Protein AF-A0A2N1PA01-F1 (afdb_monomer_lite)

Foldseek 3Di:
DDDDPDPPVVVVVVVCCVPVVVVVVVVVVVVVVVCPVVPAQEAAEDQALLLQLQCLLVQQPPAHHQYFYHNVPDQDPLNVQVCVQLSHDPPPPVVVPSPVVLCVQQVPALEEEEEEPDLLQSLLSSLVCNLVSHGYDYLPDPDPPDDRNAEYEYGAPHPDDDDHHYDYQHDNVSSLVVLQVSQPQLQEEEEAEPDRLRSVSSNVCSNNSYHYDPDLQCCLVSVHQEYEYEDELAVDDPVVVQSNQVSQQNDPFALFGRHLYAYQYANDSRLSSLLVSCQSSVVSTDDQQLQEEEEAEAAQPPPLQDWDPDRHYDYQYHPRFDLVNVLVSQQSHQEYEYAAEDAQQAGDTPPATVPNQDQRAAHAEHEYAYQYAHLPRSYDPCNSRGPQNSVSNRHYSKYKWFNGHPGLPDFRQAQSAAEQVRHNSNVQSLSQQFCCLAPDSGRGMHMHHDSRGGSDHDHQWDWDWDDDPWKIKIWIAGPPGWTKGKDKFFADQVADFDFKWWDAPPDPDTDGDLFAEACDDDDDNGTGHNRTMTIGIDRTHTTMMMTGSDQDPVRVVVVVVVVVVVVVVVVLVVCVVVVNSVVVVVVVVVLVVVLVVPCPDVVCSVVSVLVSLLVNLVVLVVVLVVVVVVPDDRLVSPLSSQLSNQLSVLVPPDCVPVVVSVVSNLCRNPVVSLVSVLVCCVVPDDDDPPVNVVVVVVSVVVVVVSVVVVVVVVVVVVVVVVVVCVVVPPDDDDDDDDDDDDDDD

Secondary structure (DSSP, 8-state):
----SSHHHHHHHHHHHHHHHHHHHHHHHHHHHTTTTTTS-B-EEESSHHHHHHHHHHHTSSS---EEE-TT-S--HHHHHHHHHTT-B-----TT-HHHHHHHHTTT-SEEEEE-S-HHHHHHHHHHHHHHT--EEETTS-----TT--EEEEESS------SEEEEE-SHHHHHHHHHHH---TTEEEE--SSTTGGGHHHHHHHHT--EESSGGGHHHH--SEEEEE--GGG--HHHHHHHHHHT---TT-SS-SSEEEEE--SSHHHHHHHHHHHHHTTT--SGGGGEEEEEESS---GGG---TTSEEEEE-GGG--HHHHHHHHTT-SEEEEES-EETTEE--SSS-BSTTSPPPP--SEEEEEESTTTT---GGGGGG-HHHHHHHHTEEEEEEESSTT-S-S-TTGGGG--SSS-HHHHHHHHHHHHHHHT-SS--EEEEE-TT--S-SS-SEEEEEEEETTEEEEEEEE-S----EEEEEE--TT----EEEEEETT----EEE-------S---SS----TTEEEEEE-SSSEEEEEESS--HHHHHHHHHHHHHHHHHHHHHHHHHTT-HHHHHHHHHHHHHHHHHHTT-TTTHHHHHHHHHHHHHHHHHHHHHHHHTTT---HHHHHHHHHHHHHHHHHTS-GGGHHHHHHHHHHHHHHHHHHHHHHHHHHHS---HHHHHHHHHHHHHHHHHHHHHHHHHHHHHHHHHHHHHHHH--PPPP-----------

Radius of gyration: 36.49 Å; chains: 1; bounding box: 139×86×115 Å

Sequence (745 aa):
MSIKNYHVGGIMYSFLFRSLVPVLLIVSLACSSVDADAGRCPICIAADWHEFLKLVPVCNDNSYIPLLFNEEKQESSSIAKFMELYEGEFRKYNFKAPDLTISGIYAGMDSLVICPDNMRLAVIASVIAAHLKIPLYFNNDTLPKKAGRKFAVIVGDSNANFHGEVIRLENIESALDYYNNLARNKSMAVIINDDDYSFLAAEVAAHHDCPILDDFEKIAQFQPKYLAWVTKPGTVKKEKVRELYGACRFTEVSKVYDVGVGILTGLSARDVSLLTARAYSYSAMSGDWKTHLVMAAQEMISSDSQMAAGYFETALGGTDFTCSKVRTALKNASYLALCEHGGPSGFAMIGEGWPNGGRIPDLPPFVFAAEACLTGDITGAGVNASIALRSVEAGAVAYIGSMEVGGVALVEKAFAFCTPDFPISEHVRLQNAARMDADADWPRSILIGEPTFHQLDNEIWEYAIHLDDNKAYASVRQEEITFESSILLRLPDTMTIACARLHQDGKNDEMFMTGYIGGGNNITSLPAFGKQTVMMDWPGGNGELILYRNMPFDVAIKHFMLIPIMGWYIFLDNMMTMGDGEYVVFILSILVLAAVLYSQDRKKFHEYLIALLSGAGLAIVILSFYLFCRGGSIIWPCVIGLGLAAATAAMLIPSKHSAIKWISLATIVYTAPIILIVLFTMLTLPLNNTHIKSIFYGLLFFLFFTLIDMAAARFIGLGIYKLINRLVVKKPVDTAAEGGRTDVG

pLDDT: mean 73.77, std 19.52, range [25.97, 98.38]

Structure (mmCIF, N/CA/C/O backbone):
data_AF-A0A2N1PA01-F1
#
_entry.id   AF-A0A2N1PA01-F1
#
loop_
_atom_site.group_PDB
_atom_site.id
_atom_site.type_symbol
_atom_site.label_atom_id
_atom_site.label_alt_id
_atom_site.label_comp_id
_atom_site.label_asym_id
_atom_site.label_entity_id
_atom_site.label_seq_id
_atom_site.pdbx_PDB_ins_code
_atom_site.Cartn_x
_atom_site.Cartn_y
_atom_site.Cartn_z
_atom_site.occupancy
_atom_site.B_iso_or_equiv
_atom_site.auth_seq_id
_atom_site.auth_comp_id
_atom_site.auth_asym_id
_atom_site.auth_atom_id
_atom_site.pdbx_PDB_model_num
ATOM 1 N N . MET A 1 1 ? -88.440 10.840 -19.281 1.00 41.75 1 MET A N 1
ATOM 2 C CA . MET A 1 1 ? -87.091 10.231 -19.238 1.00 41.75 1 MET A CA 1
ATOM 3 C C . MET A 1 1 ? -86.104 11.310 -18.827 1.00 41.75 1 MET A C 1
ATOM 5 O O . MET A 1 1 ? -86.089 12.365 -19.441 1.00 41.75 1 MET A O 1
ATOM 9 N N . SER A 1 2 ? -85.428 11.103 -17.697 1.00 33.81 2 SER A N 1
ATOM 10 C CA . SER A 1 2 ? -84.784 12.136 -16.875 1.00 33.81 2 SER A CA 1
ATOM 11 C C . SER A 1 2 ? -83.295 12.298 -17.206 1.00 33.81 2 SER A C 1
ATOM 13 O O . SER A 1 2 ? -82.519 11.369 -17.004 1.00 33.81 2 SER A O 1
ATOM 15 N N . ILE A 1 3 ? -82.903 13.491 -17.663 1.00 47.69 3 ILE A N 1
ATOM 16 C CA . ILE A 1 3 ? -81.520 13.990 -17.675 1.00 47.69 3 ILE A CA 1
ATOM 17 C C . ILE A 1 3 ? -81.361 14.817 -16.396 1.00 47.69 3 ILE A C 1
ATOM 19 O O . ILE A 1 3 ? -81.740 15.986 -16.377 1.00 47.69 3 ILE A O 1
ATOM 23 N N . LYS A 1 4 ? -80.882 14.223 -15.296 1.00 43.94 4 LYS A N 1
ATOM 24 C CA . LYS A 1 4 ? -80.604 14.994 -14.064 1.00 43.94 4 LYS A CA 1
ATOM 25 C C . LYS A 1 4 ? -79.459 14.499 -13.171 1.00 43.94 4 LYS A C 1
ATOM 27 O O . LYS A 1 4 ? -79.306 15.034 -12.082 1.00 43.94 4 LYS A O 1
ATOM 32 N N . ASN A 1 5 ? -78.610 13.569 -13.623 1.00 46.38 5 ASN A N 1
ATOM 33 C CA . ASN A 1 5 ? -77.589 12.958 -12.749 1.00 46.38 5 ASN A CA 1
ATOM 34 C C . ASN A 1 5 ? -76.110 13.198 -13.118 1.00 46.38 5 ASN A C 1
ATOM 36 O O . ASN A 1 5 ? -75.247 12.623 -12.468 1.00 46.38 5 ASN A O 1
ATOM 40 N N . TYR A 1 6 ? -75.770 14.069 -14.077 1.00 47.78 6 TYR A N 1
ATOM 41 C CA . TYR A 1 6 ? -74.359 14.244 -14.486 1.00 47.78 6 TYR A CA 1
ATOM 42 C C . TYR A 1 6 ? -73.602 15.436 -13.876 1.00 47.78 6 TYR A C 1
ATOM 44 O O . TYR A 1 6 ? -72.397 15.546 -14.085 1.00 47.78 6 TYR A O 1
ATOM 52 N N . HIS A 1 7 ? -74.237 16.304 -13.077 1.00 49.59 7 HIS A N 1
ATOM 53 C CA . HIS A 1 7 ? -73.557 17.514 -12.581 1.00 49.59 7 HIS A CA 1
ATOM 54 C C . HIS A 1 7 ? -72.909 17.421 -11.194 1.00 49.59 7 HIS A C 1
ATOM 56 O O . HIS A 1 7 ? -72.086 18.272 -10.868 1.00 49.59 7 HIS A O 1
ATOM 62 N N . VAL A 1 8 ? -73.194 16.386 -10.400 1.00 53.81 8 VAL A N 1
ATOM 63 C CA . VAL A 1 8 ? -72.614 16.274 -9.046 1.00 53.81 8 VAL A CA 1
ATOM 64 C C . VAL A 1 8 ? -71.220 15.626 -9.070 1.00 53.81 8 VAL A C 1
ATOM 66 O O . VAL A 1 8 ? -70.353 15.998 -8.283 1.00 53.81 8 VAL A O 1
ATOM 69 N N . GLY A 1 9 ? -70.943 14.741 -10.037 1.00 51.12 9 GLY A N 1
ATOM 70 C CA . GLY A 1 9 ? -69.635 14.085 -10.165 1.00 51.12 9 GLY A CA 1
ATOM 71 C C . GLY A 1 9 ? -68.494 15.045 -10.528 1.00 51.12 9 GLY A C 1
ATOM 72 O O . GLY A 1 9 ? -67.419 14.971 -9.942 1.00 51.12 9 GLY A O 1
ATOM 73 N N . GLY A 1 10 ? -68.729 16.000 -11.436 1.00 52.56 10 GLY A N 1
ATOM 74 C CA . GLY A 1 10 ? -67.679 16.911 -11.915 1.00 52.56 10 GLY A CA 1
ATOM 75 C C . GLY A 1 10 ? -67.142 17.871 -10.847 1.00 52.56 10 GLY A C 1
ATOM 76 O O . GLY A 1 10 ? -65.948 18.164 -10.825 1.00 52.56 10 GLY A O 1
ATOM 77 N N . ILE A 1 11 ? -67.995 18.318 -9.920 1.00 59.00 11 ILE A N 1
ATOM 78 C CA . ILE A 1 11 ? -67.583 19.227 -8.839 1.00 59.00 11 ILE A CA 1
ATOM 79 C C . ILE A 1 11 ? -66.766 18.466 -7.790 1.00 59.00 11 ILE A C 1
ATOM 81 O O . ILE A 1 11 ? -65.740 18.965 -7.333 1.00 59.00 11 ILE A O 1
ATOM 85 N N . MET A 1 12 ? -67.160 17.230 -7.468 1.00 59.34 12 MET A N 1
ATOM 86 C CA . MET A 1 12 ? -66.443 16.409 -6.492 1.00 59.34 12 MET A CA 1
ATOM 87 C C . MET A 1 12 ? -65.067 15.974 -7.017 1.00 59.34 12 MET A C 1
ATOM 89 O O . MET A 1 12 ? -64.085 16.071 -6.286 1.00 59.34 12 MET A O 1
ATOM 93 N N . TYR A 1 13 ? -64.965 15.609 -8.301 1.00 59.47 13 TYR A N 1
ATOM 94 C CA . TYR A 1 13 ? -63.678 15.316 -8.942 1.00 59.47 13 TYR A CA 1
ATOM 95 C C . TYR A 1 13 ? -62.791 16.558 -9.064 1.00 59.47 13 TYR A C 1
ATOM 97 O O . TYR A 1 13 ? -61.602 16.473 -8.781 1.00 59.47 13 TYR A O 1
ATOM 105 N N . SER A 1 14 ? -63.345 17.728 -9.404 1.00 67.50 14 SER A N 1
ATOM 106 C CA . SER A 1 14 ? -62.570 18.975 -9.442 1.00 67.50 14 SER A CA 1
ATOM 107 C C . SER A 1 14 ? -62.040 19.374 -8.064 1.00 67.50 14 SER A C 1
ATOM 109 O O . SER A 1 14 ? -60.958 19.951 -7.989 1.00 67.50 14 SER A O 1
ATOM 111 N N . PHE A 1 15 ? -62.792 19.128 -6.990 1.00 70.00 15 PHE A N 1
ATOM 112 C CA . PHE A 1 15 ? -62.365 19.490 -5.640 1.00 70.00 15 PHE A CA 1
ATOM 113 C C . PHE A 1 15 ? -61.312 18.511 -5.117 1.00 70.00 15 PHE A C 1
ATOM 115 O O . PHE A 1 15 ? -60.251 18.944 -4.680 1.00 70.00 15 PHE A O 1
ATOM 122 N N . LEU A 1 16 ? -61.535 17.200 -5.279 1.00 69.06 16 LEU A N 1
ATOM 123 C CA . LEU A 1 16 ? -60.525 16.188 -4.962 1.00 69.06 16 LEU A CA 1
ATOM 124 C C . LEU A 1 16 ? -59.240 16.424 -5.756 1.00 69.06 16 LEU A C 1
ATOM 126 O O . LEU A 1 16 ? -58.174 16.450 -5.164 1.00 69.06 16 LEU A O 1
ATOM 130 N N . PHE A 1 17 ? -59.309 16.692 -7.059 1.00 74.19 17 PHE A N 1
ATOM 131 C CA . PHE A 1 17 ? -58.102 16.917 -7.857 1.00 74.19 17 PHE A CA 1
ATOM 132 C C . PHE A 1 17 ? -57.365 18.206 -7.455 1.00 74.19 17 PHE A C 1
ATOM 134 O O . PHE A 1 17 ? -56.141 18.212 -7.356 1.00 74.19 17 PHE A O 1
ATOM 141 N N . ARG A 1 18 ? -58.089 19.293 -7.144 1.00 76.25 18 ARG A N 1
ATOM 142 C CA . ARG A 1 18 ? -57.481 20.562 -6.701 1.00 76.25 18 ARG A CA 1
ATOM 143 C C . ARG A 1 18 ? -56.916 20.517 -5.285 1.00 76.25 18 ARG A C 1
ATOM 145 O O . ARG A 1 18 ? -56.030 21.308 -4.993 1.00 76.25 18 ARG A O 1
ATOM 152 N N . SER A 1 19 ? -57.403 19.632 -4.419 1.00 76.50 19 SER A N 1
ATOM 153 C CA . SER A 1 19 ? -56.899 19.495 -3.046 1.00 76.50 19 SER A CA 1
ATOM 154 C C . SER A 1 19 ? -55.835 18.407 -2.914 1.00 76.50 19 SER A C 1
ATOM 156 O O . SER A 1 19 ? -54.876 18.585 -2.171 1.00 76.50 19 SER A O 1
ATOM 158 N N . LEU A 1 20 ? -55.965 17.298 -3.646 1.00 78.44 20 LEU A N 1
ATOM 159 C CA . LEU A 1 20 ? -55.060 16.155 -3.531 1.00 78.44 20 LEU A CA 1
ATOM 160 C C . LEU A 1 20 ? -53.747 16.384 -4.284 1.00 78.44 20 LEU A C 1
ATOM 162 O O . LEU A 1 20 ? -52.700 15.982 -3.793 1.00 78.44 20 LEU A O 1
ATOM 166 N N . VAL A 1 21 ? -53.782 17.051 -5.444 1.00 82.44 21 VAL A N 1
ATOM 167 C CA . VAL A 1 21 ? -52.572 17.294 -6.248 1.00 82.44 21 VAL A CA 1
ATOM 168 C C . VAL A 1 21 ? -51.575 18.202 -5.523 1.00 82.44 21 VAL A C 1
ATOM 170 O O . VAL A 1 21 ? -50.416 17.811 -5.455 1.00 82.44 21 VAL A O 1
ATOM 173 N N . PRO A 1 22 ? -51.962 19.339 -4.908 1.00 80.69 22 PRO A N 1
ATOM 174 C CA . PRO A 1 22 ? -51.024 20.150 -4.134 1.00 80.69 22 PRO A CA 1
ATOM 175 C C . PRO A 1 22 ? -50.503 19.428 -2.896 1.00 80.69 22 PRO A C 1
ATOM 177 O O . PRO A 1 22 ? -49.336 19.579 -2.571 1.00 80.69 22 PRO A O 1
ATOM 180 N N . VAL A 1 23 ? -51.328 18.618 -2.221 1.00 82.44 23 VAL A N 1
ATOM 181 C CA . VAL A 1 23 ? -50.883 17.832 -1.059 1.00 82.44 23 VAL A CA 1
ATOM 182 C C . VAL A 1 23 ? -49.892 16.752 -1.483 1.00 82.44 23 VAL A C 1
ATOM 184 O O . VAL A 1 23 ? -48.865 16.606 -0.839 1.00 82.44 23 VAL A O 1
ATOM 187 N N . LEU A 1 24 ? -50.135 16.051 -2.592 1.00 80.12 24 LEU A N 1
ATOM 188 C CA . LEU A 1 24 ? -49.183 15.090 -3.156 1.00 80.12 24 LEU A CA 1
ATOM 189 C C . LEU A 1 24 ? -47.907 15.771 -3.652 1.00 80.12 24 LEU A C 1
ATOM 191 O O . LEU A 1 24 ? -46.834 15.217 -3.469 1.00 80.12 24 LEU A O 1
ATOM 195 N N . LEU A 1 25 ? -47.997 16.976 -4.218 1.00 78.56 25 LEU A N 1
ATOM 196 C CA . LEU A 1 25 ? -46.828 17.772 -4.597 1.00 78.56 25 LEU A CA 1
ATOM 197 C C . LEU A 1 25 ? -46.046 18.245 -3.373 1.00 78.56 25 LEU A C 1
ATOM 199 O O . LEU A 1 25 ? -44.830 18.167 -3.390 1.00 78.56 25 LEU A O 1
ATOM 203 N N . ILE A 1 26 ? -46.715 18.681 -2.305 1.00 77.06 26 ILE A N 1
ATOM 204 C CA . ILE A 1 26 ? -46.072 19.092 -1.051 1.00 77.06 26 ILE A CA 1
ATOM 205 C C . ILE A 1 26 ? -45.467 17.885 -0.337 1.00 77.06 26 ILE A C 1
ATOM 207 O O . ILE A 1 26 ? -44.363 18.001 0.165 1.00 77.06 26 ILE A O 1
ATOM 211 N N . VAL A 1 27 ? -46.130 16.725 -0.319 1.00 74.19 27 VAL A N 1
ATOM 212 C CA . VAL A 1 27 ? -45.568 15.481 0.231 1.00 74.19 27 VAL A CA 1
ATOM 213 C C . VAL A 1 27 ? -44.413 14.996 -0.635 1.00 74.19 27 VAL A C 1
ATOM 215 O O . VAL A 1 27 ? -43.385 14.631 -0.093 1.00 74.19 27 VAL A O 1
ATOM 218 N N . SER A 1 28 ? -44.518 15.062 -1.963 1.00 68.56 28 SER A N 1
ATOM 219 C CA . SER A 1 28 ? -43.419 14.725 -2.869 1.00 68.56 28 SER A CA 1
ATOM 220 C C . SER A 1 28 ? -42.241 15.679 -2.697 1.00 68.56 28 SER A C 1
ATOM 222 O O . SER A 1 28 ? -41.115 15.205 -2.670 1.00 68.56 28 SER A O 1
ATOM 224 N N . LEU A 1 29 ? -42.476 16.989 -2.550 1.00 63.81 29 LEU A N 1
ATOM 225 C CA . LEU A 1 29 ? -41.455 18.017 -2.300 1.00 63.81 29 LEU A CA 1
ATOM 226 C C . LEU A 1 29 ? -40.867 17.906 -0.889 1.00 63.81 29 LEU A C 1
ATOM 228 O O . LEU A 1 29 ? -39.671 18.086 -0.716 1.00 63.81 29 LEU A O 1
ATOM 232 N N . ALA A 1 30 ? -41.675 17.556 0.113 1.00 59.62 30 ALA A N 1
ATOM 233 C CA . ALA A 1 30 ? -41.215 17.315 1.475 1.00 59.62 30 ALA A CA 1
ATOM 234 C C . ALA A 1 30 ? -40.386 16.025 1.548 1.00 59.62 30 ALA A C 1
ATOM 236 O O . ALA A 1 30 ? -39.291 16.049 2.099 1.00 59.62 30 ALA A O 1
ATOM 237 N N . CYS A 1 31 ? -40.837 14.936 0.920 1.00 55.16 31 CYS A N 1
ATOM 238 C CA . CYS A 1 31 ? -40.080 13.690 0.799 1.00 55.16 31 CYS A CA 1
ATOM 239 C C . CYS A 1 31 ? -38.804 13.858 -0.035 1.00 55.16 31 CYS A C 1
ATOM 241 O O . CYS A 1 31 ? -37.805 13.247 0.307 1.00 55.16 31 CYS A O 1
ATOM 243 N N . SER A 1 32 ? -38.788 14.718 -1.060 1.00 49.56 32 SER A N 1
ATOM 244 C CA . SER A 1 32 ? -37.553 15.027 -1.807 1.00 49.56 32 SER A CA 1
ATOM 245 C C . SER A 1 32 ? -36.651 16.056 -1.113 1.00 49.56 32 SER A C 1
ATOM 247 O O . SER A 1 32 ? -35.463 16.109 -1.409 1.00 49.56 32 SER A O 1
ATOM 249 N N . SER A 1 33 ? -37.160 16.827 -0.144 1.00 44.50 33 SER A N 1
ATOM 250 C CA . SER A 1 33 ? -36.344 17.731 0.686 1.00 44.50 33 SER A CA 1
ATOM 251 C C . SER A 1 33 ? -35.634 17.041 1.855 1.00 44.50 33 SER A C 1
ATOM 253 O O . SER A 1 33 ? -34.678 17.598 2.386 1.00 44.50 33 SER A O 1
ATOM 255 N N . VAL A 1 34 ? -36.064 15.833 2.243 1.00 43.28 34 VAL A N 1
ATOM 256 C CA . VAL A 1 34 ? -35.387 15.025 3.278 1.00 43.28 34 VAL A CA 1
ATOM 257 C C . VAL A 1 34 ? -34.119 14.344 2.732 1.00 43.28 34 VAL A C 1
ATOM 259 O O . VAL A 1 34 ? -33.243 13.993 3.514 1.00 43.28 34 VAL A O 1
ATOM 262 N N . ASP A 1 35 ? -33.958 14.279 1.407 1.00 42.56 35 ASP A N 1
ATOM 263 C CA . ASP A 1 35 ? -32.795 13.684 0.733 1.00 42.56 35 ASP A CA 1
ATOM 264 C C . ASP A 1 35 ? -31.826 14.712 0.120 1.00 42.56 35 ASP A C 1
ATOM 266 O O . ASP A 1 35 ? -30.886 14.341 -0.580 1.00 42.56 35 ASP A O 1
ATOM 270 N N . ALA A 1 36 ? -31.978 16.012 0.400 1.00 42.28 36 ALA A N 1
ATOM 271 C CA . ALA A 1 36 ? -30.982 17.001 -0.040 1.00 42.28 36 ALA A CA 1
ATOM 272 C C . ALA A 1 36 ? -29.595 16.777 0.613 1.00 42.28 36 ALA A C 1
ATOM 274 O O . ALA A 1 36 ? -28.581 17.130 0.017 1.00 42.28 36 ALA A O 1
ATOM 275 N N . ASP A 1 37 ? -29.555 16.112 1.776 1.00 46.16 37 ASP A N 1
ATOM 276 C CA . ASP A 1 37 ? -28.332 15.625 2.441 1.00 46.16 37 ASP A CA 1
ATOM 277 C C . ASP A 1 37 ? -27.950 14.182 2.040 1.00 46.16 37 ASP A C 1
ATOM 279 O O . ASP A 1 37 ? -26.919 13.671 2.486 1.00 46.16 37 ASP A O 1
ATOM 283 N N . ALA A 1 38 ? -28.762 13.499 1.223 1.00 44.56 38 ALA A N 1
ATOM 284 C CA . ALA A 1 38 ? -28.524 12.117 0.788 1.00 44.56 38 ALA A CA 1
ATOM 285 C C . ALA A 1 38 ? -27.554 12.014 -0.403 1.00 44.56 38 ALA A C 1
ATOM 287 O O . ALA A 1 38 ? -27.180 10.913 -0.798 1.00 44.56 38 ALA A O 1
ATOM 288 N N . GLY A 1 39 ? -27.130 13.150 -0.967 1.00 48.62 39 GLY A N 1
ATOM 289 C CA . GLY A 1 39 ? -26.218 13.203 -2.110 1.00 48.62 39 GLY A CA 1
ATOM 290 C C . GLY A 1 39 ? -24.737 13.376 -1.772 1.00 48.62 39 GLY A C 1
ATOM 291 O O . GLY A 1 39 ? -23.941 13.438 -2.701 1.00 48.62 39 GLY A O 1
ATOM 292 N N . ARG A 1 40 ? -24.345 13.510 -0.496 1.00 59.09 40 ARG A N 1
ATOM 293 C CA . ARG A 1 40 ? -22.944 13.786 -0.126 1.00 59.09 40 ARG A CA 1
ATOM 294 C C . ARG A 1 40 ? -22.369 12.726 0.804 1.00 59.09 40 ARG A C 1
ATOM 296 O O . ARG A 1 40 ? -22.978 12.366 1.813 1.00 59.09 40 ARG A O 1
ATOM 303 N N . CYS A 1 41 ? -21.177 12.244 0.464 1.00 69.12 41 CYS A N 1
ATOM 304 C CA . CYS A 1 41 ? -20.496 11.176 1.183 1.00 69.12 41 CYS A CA 1
ATOM 305 C C . CYS A 1 41 ? -19.960 11.694 2.535 1.00 69.12 41 CYS A C 1
ATOM 307 O O . CYS A 1 41 ? -19.236 12.692 2.563 1.00 69.12 41 CYS A O 1
ATOM 309 N N . PRO A 1 42 ? -20.319 11.076 3.676 1.00 83.62 42 PRO A N 1
ATOM 310 C CA . PRO A 1 42 ? -19.842 11.523 4.983 1.00 83.62 42 PRO A CA 1
ATOM 311 C C . PRO A 1 42 ? -18.337 11.261 5.152 1.00 83.62 42 PRO A C 1
ATOM 313 O O . PRO A 1 42 ? -17.814 10.300 4.599 1.00 83.62 42 PRO A O 1
ATOM 316 N N . ILE A 1 43 ? -17.666 12.086 5.963 1.00 86.38 43 ILE A N 1
ATOM 317 C CA . ILE A 1 43 ? -16.292 11.878 6.453 1.00 86.38 43 ILE A CA 1
ATOM 318 C C . ILE A 1 43 ? -16.308 12.045 7.977 1.00 86.38 43 ILE A C 1
ATOM 320 O O . ILE A 1 43 ? -16.893 12.998 8.498 1.00 86.38 43 ILE A O 1
ATOM 324 N N . CYS A 1 44 ? -15.664 11.131 8.695 1.00 88.12 44 CYS A N 1
ATOM 325 C CA . CYS A 1 44 ? -15.479 11.175 10.140 1.00 88.12 44 CYS A CA 1
ATOM 326 C C . CYS A 1 44 ? -14.086 11.721 10.475 1.00 88.12 44 CYS A C 1
ATOM 328 O O . CYS A 1 44 ? -13.105 11.351 9.839 1.00 88.12 44 CYS A O 1
ATOM 330 N N . ILE A 1 45 ? -13.982 12.584 11.490 1.00 88.50 45 ILE A N 1
ATOM 331 C CA . ILE A 1 45 ? -12.694 13.091 11.980 1.00 88.50 45 ILE A CA 1
ATOM 332 C C . ILE A 1 45 ? -12.635 12.892 13.488 1.00 88.50 45 ILE A C 1
ATOM 334 O O . ILE A 1 45 ? -13.469 13.437 14.204 1.00 88.50 45 ILE A O 1
ATOM 338 N N . ALA A 1 46 ? -11.639 12.151 13.955 1.00 91.56 46 ALA A N 1
ATOM 339 C CA . ALA A 1 46 ? -11.339 11.970 15.364 1.00 91.56 46 ALA A CA 1
ATOM 340 C C . ALA A 1 46 ? -10.199 12.891 15.800 1.00 91.56 46 ALA A C 1
ATOM 342 O O . ALA A 1 46 ? -9.232 13.082 15.063 1.00 91.56 46 ALA A O 1
ATOM 343 N N . ALA A 1 47 ? -10.289 13.438 17.007 1.00 90.94 47 ALA A N 1
ATOM 344 C CA . ALA A 1 47 ? -9.262 14.319 17.551 1.00 90.94 47 ALA A CA 1
ATOM 345 C C . ALA A 1 47 ? -8.283 13.630 18.503 1.00 90.94 47 ALA A C 1
ATOM 347 O O . ALA A 1 47 ? -7.236 14.187 18.822 1.00 90.94 47 ALA A O 1
ATOM 348 N N . ASP A 1 48 ? -8.636 12.446 18.983 1.00 93.81 48 ASP A N 1
ATOM 349 C CA . ASP A 1 48 ? -7.787 11.603 19.805 1.00 93.81 48 ASP A CA 1
ATOM 350 C C . ASP A 1 48 ? -8.025 10.129 19.456 1.00 93.81 48 ASP A C 1
ATOM 352 O O . ASP A 1 48 ? -8.922 9.774 18.682 1.00 93.81 48 ASP A O 1
ATOM 356 N N . TRP A 1 49 ? -7.155 9.263 19.969 1.00 96.00 49 TRP A N 1
ATOM 357 C CA . TRP A 1 49 ? -7.178 7.848 19.625 1.00 96.00 49 TRP A CA 1
ATOM 358 C C . TRP A 1 49 ? -8.397 7.125 20.224 1.00 96.00 49 TRP A C 1
ATOM 360 O O . TRP A 1 49 ? -8.864 6.154 19.630 1.00 96.00 49 TRP A O 1
ATOM 370 N N . HIS A 1 50 ? -8.963 7.593 21.348 1.00 95.38 50 HIS A N 1
ATOM 371 C CA . HIS A 1 50 ? -10.196 7.027 21.913 1.00 95.38 50 HIS A CA 1
ATOM 372 C C . HIS A 1 50 ? -11.369 7.262 20.971 1.00 95.38 50 HIS A C 1
ATOM 374 O O . HIS A 1 50 ? -12.117 6.335 20.659 1.00 95.38 50 HIS A O 1
ATOM 380 N N . GLU A 1 51 ? -11.523 8.500 20.504 1.00 93.12 51 GLU A N 1
ATOM 381 C CA . GLU A 1 51 ? -12.541 8.885 19.535 1.00 93.12 51 GLU A CA 1
ATOM 382 C C . GLU A 1 51 ? -12.362 8.125 18.217 1.00 93.12 51 GLU A C 1
ATOM 384 O O . GLU A 1 51 ? -13.337 7.592 17.687 1.00 93.12 51 GLU A O 1
ATOM 389 N N . PHE A 1 52 ? -11.123 7.993 17.734 1.00 95.69 52 PHE A N 1
ATOM 390 C CA . PHE A 1 52 ? -10.824 7.242 16.514 1.00 95.69 52 PHE A CA 1
ATOM 391 C C . PHE A 1 52 ? -11.288 5.787 16.640 1.00 95.69 52 PHE A C 1
ATOM 393 O O . PHE A 1 52 ? -12.090 5.316 15.834 1.00 95.69 52 PHE A O 1
ATOM 400 N N . LEU A 1 53 ? -10.875 5.090 17.702 1.00 97.19 53 LEU A N 1
ATOM 401 C CA . LEU A 1 53 ? -11.237 3.687 17.927 1.00 97.19 53 LEU A CA 1
ATOM 402 C C . LEU A 1 53 ? -12.740 3.480 18.159 1.00 97.19 53 LEU A C 1
ATOM 404 O O . LEU A 1 53 ? -13.278 2.440 17.777 1.00 97.19 53 LEU A O 1
ATOM 408 N N . LYS A 1 54 ? -13.441 4.454 18.749 1.00 94.81 54 LYS A N 1
ATOM 409 C CA . LYS A 1 54 ? -14.908 4.435 18.868 1.00 94.81 54 LYS A CA 1
ATOM 410 C C . LYS A 1 54 ? -15.617 4.570 17.518 1.00 94.81 54 LYS A C 1
ATOM 412 O O . LYS A 1 54 ? -16.726 4.057 17.362 1.00 94.81 54 LYS A O 1
ATOM 417 N N . LEU A 1 55 ? -15.009 5.278 16.566 1.00 93.88 55 LEU A N 1
ATOM 418 C CA . LEU A 1 55 ? -15.575 5.528 15.242 1.00 93.88 55 LEU A CA 1
ATOM 419 C C . LEU A 1 55 ? -15.262 4.422 14.230 1.00 93.88 55 LEU A C 1
ATOM 421 O O . LEU A 1 55 ? -16.037 4.265 13.291 1.00 93.88 55 LEU A O 1
ATOM 425 N N . VAL A 1 56 ? -14.213 3.617 14.428 1.00 96.62 56 VAL A N 1
ATOM 426 C CA . VAL A 1 56 ? -13.875 2.481 13.543 1.00 96.62 56 VAL A CA 1
ATOM 427 C C . VAL A 1 56 ? -15.075 1.550 13.268 1.00 96.62 56 VAL A C 1
ATOM 429 O O . VAL A 1 56 ? -15.326 1.292 12.089 1.00 96.62 56 VAL A O 1
ATOM 432 N N . PRO A 1 57 ? -15.881 1.108 14.263 1.00 94.81 57 PRO A N 1
ATOM 433 C CA . PRO A 1 57 ? -17.074 0.294 14.003 1.00 94.81 57 PRO A CA 1
ATOM 434 C C . PRO A 1 57 ? -18.122 0.985 13.133 1.00 94.81 57 PRO A C 1
ATOM 436 O O . PRO A 1 57 ? -18.776 0.345 12.322 1.00 94.81 57 PRO A O 1
ATOM 439 N N . VAL A 1 58 ? -18.291 2.299 13.305 1.00 90.88 58 VAL A N 1
ATOM 440 C CA . VAL A 1 58 ? -19.249 3.097 12.525 1.00 90.88 58 VAL A CA 1
ATOM 441 C C . VAL A 1 58 ? -18.770 3.257 11.086 1.00 90.88 58 VAL A C 1
ATOM 443 O O . VAL A 1 58 ? -19.561 3.176 10.154 1.00 90.88 58 VAL A O 1
ATOM 446 N N . CYS A 1 59 ? -17.472 3.495 10.912 1.00 92.81 59 CYS A N 1
ATOM 447 C CA . CYS A 1 59 ? -16.885 3.827 9.622 1.00 92.81 59 CYS A CA 1
ATOM 448 C C . CYS A 1 59 ? -16.692 2.613 8.708 1.00 92.81 59 CYS A C 1
ATOM 450 O O . CYS A 1 59 ? -16.484 2.778 7.512 1.00 92.81 59 CYS A O 1
ATOM 452 N N . ASN A 1 60 ? -16.797 1.403 9.258 1.00 92.00 60 ASN A N 1
ATOM 453 C CA . ASN A 1 60 ? -16.655 0.149 8.522 1.00 92.00 60 ASN A CA 1
ATOM 454 C C . ASN A 1 60 ? -17.973 -0.654 8.437 1.00 92.00 60 ASN A C 1
ATOM 456 O O . ASN A 1 60 ? -17.951 -1.832 8.084 1.00 92.00 60 ASN A O 1
ATOM 460 N N . ASP A 1 61 ? -19.136 -0.053 8.736 1.00 82.69 61 ASP A N 1
ATOM 461 C CA . ASP A 1 61 ? -20.433 -0.742 8.636 1.00 82.69 61 ASP A CA 1
ATOM 462 C C . ASP A 1 61 ? -21.070 -0.614 7.238 1.00 82.69 61 ASP A C 1
ATOM 464 O O . ASP A 1 61 ? -21.537 0.452 6.849 1.00 82.69 61 ASP A O 1
ATOM 468 N N . ASN A 1 62 ? -21.154 -1.734 6.504 1.00 72.69 62 ASN A N 1
ATOM 469 C CA . ASN A 1 62 ? -21.790 -1.927 5.179 1.00 72.69 62 ASN A CA 1
ATOM 470 C C . ASN A 1 62 ? -21.212 -1.116 4.000 1.00 72.69 62 ASN A C 1
ATOM 472 O O . ASN A 1 62 ? -21.253 -1.600 2.872 1.00 72.69 62 ASN A O 1
ATOM 476 N N . SER A 1 63 ? -20.674 0.075 4.240 1.00 82.12 63 SER A N 1
ATOM 477 C CA . SER A 1 63 ? -19.999 0.934 3.268 1.00 82.12 63 SER A CA 1
ATOM 478 C C . SER A 1 63 ? -18.940 1.751 3.996 1.00 82.12 63 SER A C 1
ATOM 480 O O . SER A 1 63 ? -19.248 2.349 5.028 1.00 82.12 63 SER A O 1
ATOM 482 N N . TYR A 1 64 ? -17.717 1.784 3.469 1.00 90.00 64 TYR A N 1
ATOM 483 C CA . TYR A 1 64 ? -16.630 2.536 4.089 1.00 90.00 64 TYR A CA 1
ATOM 484 C C . TYR A 1 64 ? -16.962 4.035 4.152 1.00 90.00 64 TYR A C 1
ATOM 486 O O . TYR A 1 64 ? -17.308 4.654 3.146 1.00 90.00 64 TYR A O 1
ATOM 494 N N . ILE A 1 65 ? -16.858 4.609 5.349 1.00 92.38 65 ILE A N 1
ATOM 495 C CA . ILE A 1 65 ? -16.903 6.050 5.598 1.00 92.38 65 ILE A CA 1
ATOM 496 C C . ILE A 1 65 ? -15.475 6.467 5.955 1.00 92.38 65 ILE A C 1
ATOM 498 O O . ILE A 1 65 ? -14.948 5.949 6.939 1.00 92.38 65 ILE A O 1
ATOM 502 N N . PRO A 1 66 ? -14.850 7.411 5.235 1.00 94.00 66 PRO A N 1
ATOM 503 C CA . PRO A 1 66 ? -13.498 7.853 5.553 1.00 94.00 66 PRO A CA 1
ATOM 504 C C . PRO A 1 66 ? -13.353 8.299 7.006 1.00 94.00 66 PRO A C 1
ATOM 506 O O . PRO A 1 66 ? -14.120 9.148 7.470 1.00 94.00 66 PRO A O 1
ATOM 509 N N . LEU A 1 67 ? -12.363 7.749 7.713 1.00 94.88 67 LEU A N 1
ATOM 510 C CA . LEU A 1 67 ? -12.052 8.091 9.098 1.00 94.88 67 LEU A CA 1
ATOM 511 C C . LEU A 1 67 ? -10.669 8.738 9.180 1.00 94.88 67 LEU A C 1
ATOM 513 O O . LEU A 1 67 ? -9.641 8.099 8.998 1.00 94.88 67 LEU A O 1
ATOM 517 N N . LEU A 1 68 ? -10.643 10.028 9.492 1.00 95.12 68 LEU A N 1
ATOM 518 C CA . LEU A 1 68 ? -9.416 10.809 9.591 1.00 95.12 68 LEU A CA 1
ATOM 519 C C . LEU A 1 68 ? -9.058 11.066 11.053 1.00 95.12 68 LEU A C 1
ATOM 521 O O . LEU A 1 68 ? -9.925 11.322 11.887 1.00 95.12 68 LEU A O 1
ATOM 525 N N . PHE A 1 69 ? -7.769 11.066 11.362 1.00 95.56 69 PHE A N 1
ATOM 526 C CA . PHE A 1 69 ? -7.239 11.475 12.656 1.00 95.56 69 PHE A CA 1
ATOM 527 C C . PHE A 1 69 ? -6.661 12.887 12.560 1.00 95.56 69 PHE A C 1
ATOM 529 O O . PHE A 1 69 ? -5.853 13.171 11.680 1.00 95.56 69 PHE A O 1
ATOM 536 N N . ASN A 1 70 ? -7.058 13.796 13.450 1.00 93.81 70 ASN A N 1
ATOM 537 C CA . ASN A 1 70 ? -6.583 15.174 13.435 1.00 93.81 70 ASN A CA 1
ATOM 538 C C . ASN A 1 70 ? -6.713 15.867 14.803 1.00 93.81 70 ASN A C 1
ATOM 540 O O . ASN A 1 70 ? -7.745 16.464 15.126 1.00 93.81 70 ASN A O 1
ATOM 544 N N . GLU A 1 71 ? -5.623 15.856 15.570 1.00 90.44 71 GLU A N 1
ATOM 545 C CA . GLU A 1 71 ? -5.546 16.436 16.922 1.00 90.44 71 GLU A CA 1
ATOM 546 C C . GLU A 1 71 ? -5.897 17.928 16.973 1.00 90.44 71 GLU A C 1
ATOM 548 O O . GLU A 1 71 ? -6.487 18.410 17.942 1.00 90.44 71 GLU A O 1
ATOM 553 N N . GLU A 1 72 ? -5.579 18.671 15.910 1.00 86.25 72 GLU A N 1
ATOM 554 C CA . GLU A 1 72 ? -5.765 20.122 15.858 1.00 86.25 72 GLU A CA 1
ATOM 555 C C . GLU A 1 72 ? -7.245 20.531 15.799 1.00 86.25 72 GLU A C 1
ATOM 557 O O . GLU A 1 72 ? -7.568 21.699 16.026 1.00 86.25 72 GLU A O 1
ATOM 562 N N . LYS A 1 73 ? -8.164 19.595 15.500 1.00 74.75 73 LYS A N 1
ATOM 563 C CA . LYS A 1 73 ? -9.612 19.849 15.320 1.00 74.75 73 LYS A CA 1
ATOM 564 C C . LYS A 1 73 ? -9.924 20.945 14.286 1.00 74.75 73 LYS A C 1
ATOM 566 O O . LYS A 1 73 ? -11.024 21.506 14.278 1.00 74.75 73 LYS A O 1
ATOM 571 N N . GLN A 1 74 ? -8.962 21.259 13.421 1.00 79.38 74 GLN A N 1
ATOM 572 C CA . GLN A 1 74 ? -9.045 22.271 12.371 1.00 79.38 74 GLN A CA 1
ATOM 573 C C . GLN A 1 74 ? -8.824 21.628 11.011 1.00 79.38 74 GLN A C 1
ATOM 575 O O . GLN A 1 74 ? -8.046 20.692 10.874 1.00 79.38 74 GLN A O 1
ATOM 580 N N . GLU A 1 75 ? -9.506 22.132 9.993 1.00 82.06 75 GLU A N 1
ATOM 581 C CA . GLU A 1 75 ? -9.322 21.660 8.627 1.00 82.06 75 GLU A CA 1
ATOM 582 C C . GLU A 1 75 ? -7.915 22.034 8.139 1.00 82.06 75 GLU A C 1
ATOM 584 O O . GLU A 1 75 ? -7.606 23.207 7.923 1.00 82.06 75 GLU A O 1
ATOM 589 N N . SER A 1 76 ? -7.040 21.034 8.019 1.00 88.19 76 SER A N 1
ATOM 590 C CA . SER A 1 76 ? -5.737 21.212 7.378 1.00 88.19 76 SER A CA 1
ATOM 591 C C . SER A 1 76 ? -5.912 21.274 5.861 1.00 88.19 76 SER A C 1
ATOM 593 O O . SER A 1 76 ? -6.897 20.772 5.319 1.00 88.19 76 SER A O 1
ATOM 595 N N . SER A 1 77 ? -4.940 21.845 5.152 1.00 90.69 77 SER A N 1
ATOM 596 C CA . SER A 1 77 ? -5.011 21.965 3.692 1.00 90.69 77 SER A CA 1
ATOM 597 C C . SER A 1 77 ? -5.072 20.602 2.981 1.00 90.69 77 SER A C 1
ATOM 599 O O . SER A 1 77 ? -5.790 20.457 1.995 1.00 90.69 77 SER A O 1
ATOM 601 N N . SER A 1 78 ? -4.417 19.573 3.528 1.00 91.38 78 SER A N 1
ATOM 602 C CA . SER A 1 78 ? -4.467 18.202 3.005 1.00 91.38 78 SER A CA 1
ATOM 603 C C . SER A 1 78 ? -5.831 17.534 3.234 1.00 91.38 78 SER A C 1
ATOM 605 O O . SER A 1 78 ? -6.293 16.788 2.373 1.00 91.38 78 SER A O 1
ATOM 607 N N . ILE A 1 79 ? -6.498 17.827 4.362 1.00 91.69 79 ILE A N 1
ATOM 608 C CA . ILE A 1 79 ? -7.873 17.367 4.633 1.00 91.69 79 ILE A CA 1
ATOM 609 C C . ILE A 1 79 ? -8.855 18.074 3.696 1.00 91.69 79 ILE A C 1
ATOM 611 O O . ILE A 1 79 ? -9.668 17.403 3.068 1.00 91.69 79 ILE A O 1
ATOM 615 N N . ALA A 1 80 ? -8.735 19.396 3.542 1.00 90.50 80 ALA A N 1
ATOM 616 C CA . 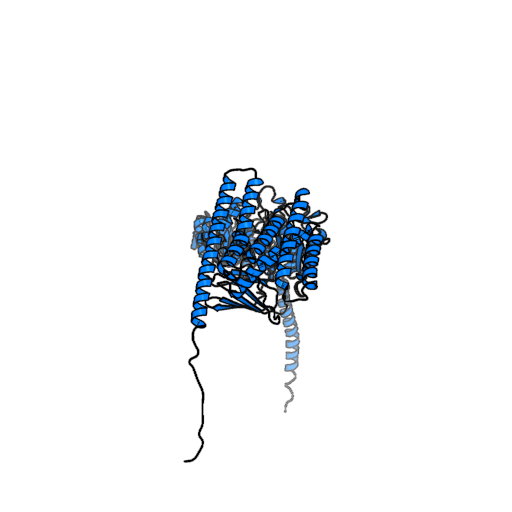ALA A 1 80 ? -9.554 20.172 2.612 1.00 90.50 80 ALA A CA 1
ATOM 617 C C . ALA A 1 80 ? -9.452 19.617 1.184 1.00 90.50 80 ALA A C 1
ATOM 619 O O . ALA A 1 80 ? -10.463 19.416 0.514 1.00 90.50 80 ALA A O 1
ATOM 620 N N . LYS A 1 81 ? -8.227 19.298 0.738 1.00 91.44 81 LYS A N 1
ATOM 621 C CA . LYS A 1 81 ? -8.005 18.731 -0.595 1.00 91.44 81 LYS A CA 1
ATOM 622 C C . LYS A 1 81 ? -8.608 17.333 -0.751 1.00 91.44 81 LYS A C 1
ATOM 624 O O . LYS A 1 81 ? -9.193 17.044 -1.789 1.00 91.44 81 LYS A O 1
ATOM 629 N N . PHE A 1 82 ? -8.494 16.477 0.265 1.00 92.88 82 PHE A N 1
ATOM 630 C CA . PHE A 1 82 ? -9.154 15.168 0.269 1.00 92.88 82 PHE A CA 1
ATOM 631 C C . PHE A 1 82 ? -10.680 15.308 0.168 1.00 92.88 82 PHE A C 1
ATOM 633 O O . PHE A 1 82 ? -11.304 14.639 -0.650 1.00 92.88 82 PHE A O 1
ATOM 640 N N . MET A 1 83 ? -11.270 16.215 0.949 1.00 89.56 83 MET A N 1
ATOM 641 C CA . MET A 1 83 ? -12.712 16.473 0.942 1.00 89.56 83 MET A CA 1
ATOM 642 C C . MET A 1 83 ? -13.210 16.980 -0.413 1.00 89.56 83 MET A C 1
ATOM 644 O O . MET A 1 83 ? -14.246 16.522 -0.885 1.00 89.56 83 MET A O 1
ATOM 648 N N . GLU A 1 84 ? -12.459 17.890 -1.043 1.00 89.50 84 GLU A N 1
ATOM 649 C CA . GLU A 1 84 ? -12.747 18.404 -2.387 1.00 89.50 84 GLU A CA 1
ATOM 650 C C . GLU A 1 84 ? -12.863 17.265 -3.410 1.00 89.50 84 GLU A C 1
ATOM 652 O O . GLU A 1 84 ? -13.814 17.234 -4.183 1.00 89.50 84 GLU A O 1
ATOM 657 N N . LEU A 1 85 ? -11.918 16.320 -3.394 1.00 89.00 85 LEU A N 1
ATOM 658 C CA . LEU A 1 85 ? -11.827 15.235 -4.381 1.00 89.00 85 LEU A CA 1
ATOM 659 C C . LEU A 1 85 ? -12.776 14.065 -4.107 1.00 89.00 85 LEU A C 1
ATOM 661 O O . LEU A 1 85 ? -13.214 13.389 -5.034 1.00 89.00 85 LEU A O 1
ATOM 665 N N . TYR A 1 86 ? -13.085 13.817 -2.838 1.00 88.00 86 TYR A N 1
ATOM 666 C CA . TYR A 1 86 ? -14.073 12.817 -2.438 1.00 88.00 86 TYR A CA 1
ATOM 667 C C . TYR A 1 86 ? -15.518 13.311 -2.630 1.00 88.00 86 TYR A C 1
ATOM 669 O O . TYR A 1 86 ? -16.456 12.560 -2.384 1.00 88.00 86 TYR A O 1
ATOM 677 N N . GLU A 1 87 ? -15.708 14.584 -3.009 1.00 81.62 87 GLU A N 1
ATOM 678 C CA . GLU A 1 87 ? -17.014 15.260 -3.039 1.00 81.62 87 GLU A CA 1
ATOM 679 C C . GLU A 1 87 ? -17.781 15.123 -1.707 1.00 81.62 87 GLU A C 1
ATOM 681 O O . GLU A 1 87 ? -19.014 15.171 -1.635 1.00 81.62 87 GLU A O 1
ATOM 686 N N . GLY A 1 88 ? -17.029 14.944 -0.619 1.00 60.50 88 GLY A N 1
ATOM 687 C CA . GLY A 1 88 ? -17.573 14.728 0.708 1.00 60.50 88 GLY A CA 1
ATOM 688 C C . GLY A 1 88 ? -18.019 16.040 1.331 1.00 60.50 88 GLY A C 1
ATOM 689 O O . GLY A 1 88 ? -17.342 17.064 1.224 1.00 60.50 88 GLY A O 1
ATOM 690 N N . GLU A 1 89 ? -19.142 16.022 2.049 1.00 58.94 89 GLU A N 1
ATOM 691 C CA . GLU A 1 89 ? -19.451 17.135 2.940 1.00 58.94 89 GLU A CA 1
ATOM 692 C C . GLU A 1 89 ? -18.766 16.926 4.276 1.00 58.94 89 GLU A C 1
ATOM 694 O O . GLU A 1 89 ? -18.718 15.820 4.822 1.00 58.94 89 GLU A O 1
ATOM 699 N N . PHE A 1 90 ? -18.329 18.039 4.855 1.00 54.28 90 PHE A N 1
ATOM 700 C CA . PHE A 1 90 ? -18.018 18.102 6.262 1.00 54.28 90 PHE A CA 1
ATOM 701 C C . PHE A 1 90 ? -19.280 17.812 7.078 1.00 54.28 90 PHE A C 1
ATOM 703 O O . PHE A 1 90 ? -19.936 18.716 7.600 1.00 54.28 90 PHE A O 1
ATOM 710 N N . ARG A 1 91 ? -19.586 16.533 7.297 1.00 50.41 91 ARG A N 1
ATOM 711 C CA . ARG A 1 91 ? -20.259 16.161 8.530 1.00 50.41 91 ARG A CA 1
ATOM 712 C C . ARG A 1 91 ? -19.241 16.388 9.633 1.00 50.41 91 ARG A C 1
ATOM 714 O O . ARG A 1 91 ? -18.620 15.467 10.153 1.00 50.41 91 ARG A O 1
ATOM 721 N N . LYS A 1 92 ? -19.161 17.649 10.072 1.00 44.72 92 LYS A N 1
ATOM 722 C CA . LYS A 1 92 ? -19.008 17.920 11.493 1.00 44.72 92 LYS A CA 1
ATOM 723 C C . LYS A 1 92 ? -20.200 17.212 12.127 1.00 44.72 92 LYS A C 1
ATOM 725 O O . LYS A 1 92 ? -21.228 17.826 12.403 1.00 44.72 92 LYS A O 1
ATOM 730 N N . TYR A 1 93 ? -20.079 15.909 12.392 1.00 47.16 93 TYR A N 1
ATOM 731 C CA . TYR A 1 93 ? -20.662 15.406 13.616 1.00 47.16 93 TYR A CA 1
ATOM 732 C C . TYR A 1 93 ? -20.229 16.439 14.640 1.00 47.16 93 TYR A C 1
ATOM 734 O O . TYR A 1 93 ? -19.055 16.797 14.720 1.00 47.16 93 TYR A O 1
ATOM 742 N N . ASN A 1 94 ? -21.197 17.126 15.228 1.00 41.00 94 ASN A N 1
ATOM 743 C CA . ASN A 1 94 ? -20.909 18.223 16.123 1.00 41.00 94 ASN A CA 1
ATOM 744 C C . ASN A 1 94 ? -20.276 17.562 17.357 1.00 41.00 94 ASN A C 1
ATOM 746 O O . ASN A 1 94 ? -20.972 17.228 18.311 1.00 41.00 94 ASN A O 1
ATOM 750 N N . PHE A 1 95 ? -18.968 17.283 17.290 1.00 45.81 95 PHE A N 1
ATOM 751 C CA . PHE A 1 95 ? -18.182 16.410 18.168 1.00 45.81 95 PHE A CA 1
ATOM 752 C C . PHE A 1 95 ? -17.972 17.031 19.553 1.00 45.81 95 PHE A C 1
ATOM 754 O O . PHE A 1 95 ? -17.068 16.678 20.299 1.00 45.81 95 PHE A O 1
ATOM 761 N N . LYS A 1 96 ? -18.864 17.938 19.962 1.00 45.75 96 LYS A N 1
ATOM 762 C CA . LYS A 1 96 ? -19.025 18.253 21.377 1.00 45.75 96 LYS A CA 1
ATOM 763 C C . LYS A 1 96 ? -19.475 17.018 22.178 1.00 45.75 96 LYS A C 1
ATOM 765 O O . LYS A 1 96 ? -19.338 17.056 23.394 1.00 45.75 96 LYS A O 1
ATOM 770 N N . ALA A 1 97 ? -19.972 15.949 21.531 1.00 57.16 97 ALA A N 1
ATOM 771 C CA . ALA A 1 97 ? -20.246 14.653 22.167 1.00 57.16 97 ALA A CA 1
ATOM 772 C C . ALA A 1 97 ? -20.279 13.468 21.159 1.00 57.16 97 ALA A C 1
ATOM 774 O O . ALA A 1 97 ? -21.367 13.094 20.709 1.00 57.16 97 ALA A O 1
ATOM 775 N N . PRO A 1 98 ? -19.134 12.837 20.824 1.00 60.06 98 PRO A N 1
ATOM 776 C CA . PRO A 1 98 ? -19.066 11.630 19.976 1.00 60.06 98 PRO A CA 1
ATOM 777 C C . PRO A 1 98 ? -19.993 10.508 20.475 1.00 60.06 98 PRO A C 1
ATOM 779 O O . PRO A 1 98 ? -20.648 9.815 19.695 1.00 60.06 98 PRO A O 1
ATOM 782 N N . ASP A 1 99 ? -20.138 10.411 21.797 1.00 64.06 99 ASP A N 1
ATOM 783 C CA . ASP A 1 99 ? -20.997 9.435 22.463 1.00 64.06 99 ASP A CA 1
ATOM 784 C C . ASP A 1 99 ? -22.483 9.587 22.098 1.00 64.06 99 ASP A C 1
ATOM 786 O O . ASP A 1 99 ? -23.203 8.588 22.079 1.00 64.06 99 ASP A O 1
ATOM 790 N N . LEU A 1 100 ? -22.968 10.798 21.779 1.00 60.84 100 LEU A N 1
ATOM 791 C CA . LEU A 1 100 ? -24.359 11.013 21.350 1.00 60.84 100 LEU A CA 1
ATOM 792 C C . LEU A 1 100 ? -24.598 10.480 19.936 1.00 60.84 100 LEU A C 1
ATOM 794 O O . LEU A 1 100 ? -25.628 9.852 19.695 1.00 60.84 100 LEU A O 1
ATOM 798 N N . THR A 1 101 ? -23.641 10.684 19.030 1.00 68.50 101 THR A N 1
ATOM 799 C CA . THR A 1 101 ? -23.690 10.150 17.664 1.00 68.50 101 THR A CA 1
ATOM 800 C C . THR A 1 101 ? -23.689 8.628 17.683 1.00 68.50 101 THR A C 1
ATOM 802 O O . THR A 1 101 ? -24.592 8.004 17.131 1.00 68.50 101 THR A O 1
ATOM 805 N N . ILE A 1 102 ? -22.726 8.026 18.385 1.00 73.81 102 ILE A N 1
ATOM 806 C CA . ILE A 1 102 ? -22.599 6.567 18.504 1.00 73.81 102 ILE A CA 1
ATOM 807 C C . ILE A 1 102 ? -23.853 5.983 19.163 1.00 73.81 102 ILE A C 1
ATOM 809 O O . ILE A 1 102 ? -24.406 4.995 18.687 1.00 73.81 102 ILE A O 1
ATOM 813 N N . SER A 1 103 ? -24.366 6.628 20.215 1.00 70.88 103 SER A N 1
ATOM 814 C CA . SER A 1 103 ? -25.606 6.198 20.875 1.00 70.88 103 SER A CA 1
ATOM 815 C C . SER A 1 103 ? -26.845 6.321 19.986 1.00 70.88 103 SER A C 1
ATOM 817 O O . SER A 1 103 ? -27.814 5.596 20.214 1.00 70.88 103 SER A O 1
ATOM 819 N N . GLY A 1 104 ? -26.833 7.240 19.016 1.00 75.69 104 GLY A N 1
ATOM 820 C CA . GLY A 1 104 ? -27.871 7.390 18.000 1.00 75.69 104 GLY A CA 1
ATOM 821 C C . GLY A 1 104 ? -27.799 6.304 16.927 1.00 75.69 104 GLY A C 1
ATOM 822 O O . GLY A 1 104 ? -28.816 5.682 16.637 1.00 75.69 104 GLY A O 1
ATOM 823 N N . ILE A 1 105 ? -26.604 6.033 16.394 1.00 78.19 105 ILE A N 1
ATOM 824 C CA . ILE A 1 105 ? -26.368 4.999 15.368 1.00 78.19 105 ILE A CA 1
ATOM 825 C C . ILE A 1 105 ? -26.685 3.610 15.925 1.00 78.19 105 ILE A C 1
ATOM 827 O O . ILE A 1 105 ? -27.434 2.846 15.325 1.00 78.19 105 ILE A O 1
ATOM 831 N N . TYR A 1 106 ? -26.202 3.315 17.131 1.00 80.44 106 TYR A N 1
ATOM 832 C CA . TYR A 1 106 ? -26.456 2.050 17.820 1.00 80.44 106 TYR A CA 1
ATOM 833 C C . TYR A 1 106 ? -27.670 2.121 18.755 1.00 80.44 106 TYR A C 1
ATOM 835 O O . TYR A 1 106 ? -27.762 1.392 19.753 1.00 80.44 106 TYR A O 1
ATOM 843 N N . ALA A 1 107 ? -28.620 3.018 18.471 1.00 78.25 107 ALA A N 1
ATOM 844 C CA . ALA A 1 107 ? -29.831 3.143 19.264 1.00 78.25 107 ALA A CA 1
ATOM 845 C C . ALA A 1 107 ? -30.649 1.845 19.195 1.00 78.25 107 ALA A C 1
ATOM 847 O O . ALA A 1 107 ? -31.284 1.543 18.195 1.00 78.25 107 ALA A O 1
ATOM 848 N N . GLY A 1 108 ? -30.672 1.102 20.305 1.00 76.75 108 GLY A N 1
ATOM 849 C CA . GLY A 1 108 ? -31.441 -0.143 20.409 1.00 76.75 108 GLY A CA 1
ATOM 850 C C . GLY A 1 108 ? -30.608 -1.416 20.275 1.00 76.75 108 GLY A C 1
ATOM 851 O O . GLY A 1 108 ? -31.179 -2.497 20.335 1.00 76.75 108 GLY A O 1
ATOM 852 N N . MET A 1 109 ? -29.281 -1.309 20.157 1.00 83.56 109 MET A N 1
ATOM 853 C CA . MET A 1 109 ? -28.409 -2.475 20.284 1.00 83.56 109 MET A CA 1
ATOM 854 C C . MET A 1 109 ? -28.372 -2.965 21.738 1.00 83.56 109 MET A C 1
ATOM 856 O O . MET A 1 109 ? -28.078 -2.199 22.664 1.00 83.56 109 MET A O 1
ATOM 860 N N . ASP A 1 110 ? -28.634 -4.260 21.922 1.00 89.19 110 ASP A N 1
ATOM 861 C CA . ASP A 1 110 ? -28.595 -4.946 23.222 1.00 89.19 110 ASP A CA 1
ATOM 862 C C . ASP A 1 110 ? -27.172 -5.401 23.605 1.00 89.19 110 ASP A C 1
ATOM 864 O O . ASP A 1 110 ? -26.971 -5.952 24.690 1.00 89.19 110 ASP A O 1
ATOM 868 N N . SER A 1 111 ? -26.192 -5.159 22.732 1.00 92.75 111 SER A N 1
ATOM 869 C CA . SER A 1 111 ? -24.815 -5.641 22.842 1.00 92.75 111 SER A CA 1
ATOM 870 C C . SER A 1 111 ? -23.801 -4.501 22.749 1.00 92.75 111 SER A C 1
ATOM 872 O O . SER A 1 111 ? -24.091 -3.451 22.174 1.00 92.75 111 SER A O 1
ATOM 874 N N . LEU A 1 112 ? -22.616 -4.695 23.331 1.00 93.69 112 LEU A N 1
ATOM 875 C CA . LEU A 1 112 ? -21.522 -3.717 23.325 1.00 93.69 112 LEU A CA 1
ATOM 876 C C . LEU A 1 112 ? -20.157 -4.365 23.580 1.00 93.69 112 LEU A C 1
ATOM 878 O O . LEU A 1 112 ? -20.082 -5.504 24.048 1.00 93.69 112 LEU A O 1
ATOM 882 N N . VAL A 1 113 ? -19.095 -3.594 23.349 1.00 95.94 113 VAL A N 1
ATOM 883 C CA . VAL A 1 113 ? -17.733 -3.905 23.797 1.00 95.94 113 VAL A CA 1
ATOM 884 C C . VAL A 1 113 ? -17.287 -2.886 24.846 1.00 95.94 113 VAL A C 1
ATOM 886 O O . VAL A 1 113 ? -17.539 -1.691 24.691 1.00 95.94 113 VAL A O 1
ATOM 889 N N . ILE A 1 114 ? -16.633 -3.352 25.914 1.00 95.19 114 ILE A N 1
ATOM 890 C CA . ILE A 1 114 ? -15.995 -2.506 26.934 1.00 95.19 114 ILE A CA 1
ATOM 891 C C . ILE A 1 114 ? -14.498 -2.797 26.964 1.00 95.19 114 ILE A C 1
ATOM 893 O O . ILE A 1 114 ? -14.113 -3.965 27.017 1.00 95.19 114 ILE A O 1
ATOM 897 N N . CYS A 1 115 ? -13.664 -1.759 27.004 1.00 95.94 115 CYS A N 1
ATOM 898 C CA . CYS A 1 115 ? -12.226 -1.904 27.223 1.00 95.94 115 CYS A CA 1
ATOM 899 C C . CYS A 1 115 ? -11.670 -0.886 28.243 1.00 95.94 115 CYS A C 1
ATOM 901 O O . CYS A 1 115 ? -12.260 0.178 28.466 1.00 95.94 115 CYS A O 1
ATOM 903 N N . PRO A 1 116 ? -10.531 -1.180 28.898 1.00 94.62 116 PRO A N 1
ATOM 904 C CA . PRO A 1 116 ? -9.805 -0.209 29.698 1.00 94.62 116 PRO A CA 1
ATOM 905 C C . PRO A 1 116 ? -9.122 0.837 28.813 1.00 94.62 116 PRO A C 1
ATOM 907 O O . PRO A 1 116 ? -9.081 0.730 27.586 1.00 94.62 116 PRO A O 1
ATOM 910 N N . ASP A 1 117 ? -8.549 1.842 29.468 1.00 94.19 117 ASP A N 1
ATOM 911 C CA . ASP A 1 117 ? -7.707 2.858 28.841 1.00 94.19 117 ASP A CA 1
ATOM 912 C C . ASP A 1 117 ? -6.311 2.286 28.519 1.00 94.19 117 ASP A C 1
ATOM 914 O O . ASP A 1 117 ? -5.312 2.582 29.173 1.00 94.19 117 ASP A O 1
ATOM 918 N N . ASN A 1 118 ? -6.268 1.351 27.568 1.00 95.00 118 ASN A N 1
ATOM 919 C CA . ASN A 1 118 ? -5.054 0.705 27.077 1.00 95.00 118 ASN A CA 1
ATOM 920 C C . ASN A 1 118 ? -5.139 0.581 25.554 1.00 95.00 118 ASN A C 1
ATOM 922 O O . ASN A 1 118 ? -5.993 -0.143 25.049 1.00 95.00 118 ASN A O 1
ATOM 926 N N . MET A 1 119 ? -4.245 1.258 24.831 1.00 95.56 119 MET A N 1
ATOM 927 C CA . MET A 1 119 ? -4.320 1.372 23.371 1.00 95.56 119 MET A CA 1
ATOM 928 C C . MET A 1 119 ? -4.314 0.015 22.654 1.00 95.56 119 MET A C 1
ATOM 930 O O . MET A 1 119 ? -5.137 -0.199 21.771 1.00 95.56 119 MET A O 1
ATOM 934 N N . ARG A 1 120 ? -3.450 -0.932 23.048 1.00 95.31 120 ARG A N 1
ATOM 935 C CA . ARG A 1 120 ? -3.358 -2.245 22.381 1.00 95.31 120 ARG A CA 1
ATOM 936 C C . ARG A 1 120 ? -4.634 -3.068 22.561 1.00 95.31 120 ARG A C 1
ATOM 938 O O . ARG A 1 120 ? -5.155 -3.618 21.595 1.00 95.31 120 ARG A O 1
ATOM 945 N N . LEU A 1 121 ? -5.172 -3.113 23.781 1.00 96.44 121 LEU A N 1
ATOM 946 C CA . LEU A 1 121 ? -6.453 -3.776 24.050 1.00 96.44 121 LEU A CA 1
ATOM 947 C C . LEU A 1 121 ? -7.617 -3.054 23.367 1.00 96.44 121 LEU A C 1
ATOM 949 O O . LEU A 1 121 ? -8.526 -3.706 22.862 1.00 96.44 121 LEU A O 1
ATOM 953 N N . ALA A 1 122 ? -7.581 -1.723 23.322 1.00 97.12 122 ALA A N 1
ATOM 954 C CA . ALA A 1 122 ? -8.606 -0.909 22.688 1.00 97.12 122 ALA A CA 1
ATOM 955 C C . ALA A 1 122 ? -8.635 -1.079 21.165 1.00 97.12 122 ALA A C 1
ATOM 957 O O . ALA A 1 122 ? -9.719 -1.081 20.590 1.00 97.12 122 ALA A O 1
ATOM 958 N N . VAL A 1 123 ? -7.480 -1.275 20.515 1.00 98.00 123 VAL A N 1
ATOM 959 C CA . VAL A 1 123 ? -7.407 -1.657 19.096 1.00 98.00 123 VAL A CA 1
ATOM 960 C C . VAL A 1 123 ? -8.188 -2.942 18.876 1.00 98.00 123 VAL A C 1
ATOM 962 O O . VAL A 1 123 ? -9.143 -2.949 18.110 1.00 98.00 123 VAL A O 1
ATOM 965 N N . ILE A 1 124 ? -7.866 -4.003 19.616 1.00 98.19 124 ILE A N 1
ATOM 966 C CA . ILE A 1 124 ? -8.533 -5.302 19.463 1.00 98.19 124 ILE A CA 1
ATOM 967 C C . ILE A 1 124 ? -10.033 -5.187 19.773 1.00 98.19 124 ILE A C 1
ATOM 969 O O . ILE A 1 124 ? -10.868 -5.691 19.025 1.00 98.19 124 ILE A O 1
ATOM 973 N N . ALA A 1 125 ? -10.393 -4.467 20.839 1.00 98.12 125 ALA A N 1
ATOM 974 C CA . ALA A 1 125 ? -11.779 -4.207 21.216 1.00 98.12 125 ALA A CA 1
ATOM 975 C C . ALA A 1 125 ? -12.557 -3.445 20.132 1.00 98.12 125 ALA A C 1
ATOM 977 O O . ALA A 1 125 ? -13.716 -3.764 19.870 1.00 98.12 125 ALA A O 1
ATOM 978 N N . SER A 1 126 ? -11.920 -2.467 19.488 1.00 98.25 126 SER A N 1
ATOM 979 C CA . SER A 1 126 ? -12.484 -1.695 18.382 1.00 98.25 126 SER A CA 1
ATOM 980 C C . SER A 1 126 ? -12.776 -2.574 17.170 1.00 98.25 126 SER A C 1
ATOM 982 O O . SER A 1 126 ? -13.865 -2.490 16.602 1.00 98.25 126 SER A O 1
ATOM 984 N N . VAL A 1 127 ? -11.871 -3.492 16.825 1.00 98.12 127 VAL A N 1
ATOM 985 C CA . VAL A 1 127 ? -12.097 -4.391 15.687 1.00 98.12 127 VAL A CA 1
ATOM 986 C C . VAL A 1 127 ? -13.130 -5.478 16.006 1.00 98.12 127 VAL A C 1
ATOM 988 O O . VAL A 1 127 ? -13.977 -5.778 15.167 1.00 98.12 127 VAL A O 1
ATOM 991 N N . ILE A 1 128 ? -13.177 -5.987 17.246 1.00 98.38 128 ILE A N 1
ATOM 992 C CA . ILE A 1 128 ? -14.290 -6.836 17.715 1.00 98.38 128 ILE A CA 1
ATOM 993 C C . ILE A 1 128 ? -15.624 -6.087 17.586 1.00 98.38 128 ILE A C 1
ATOM 995 O O . ILE A 1 128 ? -16.605 -6.648 17.098 1.00 98.38 128 ILE A O 1
ATOM 999 N N . ALA A 1 129 ? -15.668 -4.821 18.010 1.00 97.44 129 ALA A N 1
ATOM 1000 C CA . ALA A 1 129 ? -16.859 -3.983 17.926 1.00 97.44 129 ALA A CA 1
ATOM 1001 C C . ALA A 1 129 ? -17.298 -3.759 16.468 1.00 97.44 129 ALA A C 1
ATOM 1003 O O . ALA A 1 129 ? -18.489 -3.867 16.174 1.00 97.44 129 ALA A O 1
ATOM 1004 N N . ALA A 1 130 ? -16.349 -3.533 15.553 1.00 96.62 130 ALA A N 1
ATOM 1005 C CA . ALA A 1 130 ? -16.606 -3.404 14.121 1.00 96.62 130 ALA A CA 1
ATOM 1006 C C . ALA A 1 130 ? -17.160 -4.702 13.515 1.00 96.62 130 ALA A C 1
ATOM 1008 O O . ALA A 1 130 ? -18.214 -4.683 12.882 1.00 96.62 130 ALA A O 1
ATOM 1009 N N . HIS A 1 131 ? -16.521 -5.843 13.789 1.00 96.19 131 HIS A N 1
ATOM 1010 C CA . HIS A 1 131 ? -16.958 -7.147 13.285 1.00 96.19 131 HIS A CA 1
ATOM 1011 C C . HIS A 1 131 ? -18.366 -7.520 13.776 1.00 96.19 131 HIS A C 1
ATOM 1013 O O . HIS A 1 131 ? -19.200 -8.019 13.017 1.00 96.19 131 HIS A O 1
ATOM 1019 N N . LEU A 1 132 ? -18.645 -7.270 15.059 1.00 95.00 132 LEU A N 1
ATOM 1020 C CA . LEU A 1 132 ? -19.940 -7.558 15.676 1.00 95.00 132 LEU A CA 1
ATOM 1021 C C . LEU A 1 132 ? -21.000 -6.482 15.398 1.00 95.00 132 LEU A C 1
ATOM 1023 O O . LEU A 1 132 ? -22.164 -6.703 15.728 1.00 95.00 132 LEU A O 1
ATOM 1027 N N . LYS A 1 133 ? -20.621 -5.348 14.793 1.00 93.50 133 LYS A N 1
ATOM 1028 C CA . LYS A 1 133 ? -21.490 -4.192 14.517 1.00 93.50 133 LYS A CA 1
ATOM 1029 C C . LYS A 1 133 ? -22.164 -3.637 15.777 1.00 93.50 133 LYS A C 1
ATOM 1031 O O . LYS A 1 133 ? -23.373 -3.403 15.816 1.00 93.50 133 LYS A O 1
ATOM 1036 N N . ILE A 1 134 ? -21.375 -3.455 16.835 1.00 93.25 134 ILE A N 1
ATOM 1037 C CA . ILE A 1 134 ? -21.822 -2.973 18.151 1.00 93.25 134 ILE A CA 1
ATOM 1038 C C . ILE A 1 134 ? -20.932 -1.819 18.633 1.00 93.25 134 ILE A C 1
ATOM 1040 O O . ILE A 1 134 ? -19.796 -1.691 18.184 1.00 93.25 134 ILE A O 1
ATOM 1044 N N . PRO A 1 135 ? -21.406 -0.963 19.555 1.00 93.38 135 PRO A N 1
ATOM 1045 C CA . PRO A 1 135 ? -20.614 0.166 20.035 1.00 93.38 135 PRO A CA 1
ATOM 1046 C C . PRO A 1 135 ? -19.464 -0.264 20.961 1.00 93.38 135 PRO A C 1
ATOM 1048 O O . PRO A 1 135 ? -19.631 -1.152 21.805 1.00 93.38 135 PRO A O 1
ATOM 1051 N N . LEU A 1 136 ? -18.337 0.447 20.855 1.00 94.31 136 LEU A N 1
ATOM 1052 C CA . LEU A 1 136 ? -17.212 0.398 21.794 1.00 94.31 136 LEU A CA 1
ATOM 1053 C C . LEU A 1 136 ? -17.364 1.477 22.876 1.00 94.31 136 LEU A C 1
ATOM 1055 O O . LEU A 1 136 ? -17.636 2.637 22.567 1.00 94.31 136 LEU A O 1
ATOM 1059 N N . TYR A 1 137 ? -17.126 1.102 24.132 1.00 93.06 137 TYR A N 1
ATOM 1060 C CA . TYR A 1 137 ? -17.014 2.017 25.268 1.00 93.06 137 TYR A CA 1
ATOM 1061 C C . TYR A 1 137 ? -15.719 1.772 26.045 1.00 93.06 137 TYR A C 1
ATOM 1063 O O . TYR A 1 137 ? -15.297 0.633 26.242 1.00 93.06 137 TYR A O 1
ATOM 1071 N N . PHE A 1 138 ? -15.129 2.844 26.556 1.00 92.62 138 PHE A N 1
ATOM 1072 C CA . PHE A 1 138 ? -14.024 2.794 27.504 1.00 92.62 138 PHE A CA 1
ATOM 1073 C C . PHE A 1 138 ? -14.545 2.812 28.945 1.00 92.62 138 PHE A C 1
ATOM 1075 O O . PHE A 1 138 ? -15.621 3.339 29.219 1.00 92.62 138 PHE A O 1
ATOM 1082 N N . ASN A 1 139 ? -13.774 2.288 29.902 1.00 87.06 139 ASN A N 1
ATOM 1083 C CA . ASN A 1 139 ? -14.167 2.243 31.324 1.00 87.06 139 ASN A CA 1
ATOM 1084 C C . ASN A 1 139 ? -14.563 3.602 31.925 1.00 87.06 139 ASN A C 1
ATOM 1086 O O . ASN A 1 139 ? -15.383 3.650 32.841 1.00 87.06 139 ASN A O 1
ATOM 1090 N N . ASN A 1 140 ? -13.970 4.689 31.430 1.00 80.50 140 ASN A N 1
ATOM 1091 C CA . ASN A 1 140 ? -14.253 6.046 31.897 1.00 80.50 140 ASN A CA 1
ATOM 1092 C C . ASN A 1 140 ? -15.508 6.650 31.245 1.00 80.50 140 ASN A C 1
ATOM 1094 O O . ASN A 1 140 ? -15.972 7.708 31.674 1.00 80.50 140 ASN A O 1
ATOM 1098 N N . ASP A 1 141 ? -16.072 5.992 30.231 1.00 80.81 141 ASP A N 1
ATOM 1099 C CA . ASP A 1 141 ? -17.283 6.459 29.579 1.00 80.81 141 ASP A CA 1
ATOM 1100 C C . ASP A 1 141 ? -18.493 6.257 30.489 1.00 80.81 141 ASP A C 1
ATOM 1102 O O . ASP A 1 141 ? -18.657 5.244 31.176 1.00 80.81 141 ASP A O 1
ATOM 1106 N N . THR A 1 142 ? -19.419 7.212 30.440 1.00 76.12 142 THR A N 1
ATOM 1107 C CA . THR A 1 142 ? -20.728 7.006 31.055 1.00 76.12 142 THR A CA 1
ATOM 1108 C C . THR A 1 142 ? -21.496 5.997 30.210 1.00 76.12 142 THR A C 1
ATOM 1110 O O . THR A 1 142 ? -22.112 6.361 29.208 1.00 76.12 142 THR A O 1
ATOM 1113 N N . LEU A 1 143 ? -21.473 4.723 30.614 1.00 74.69 143 LEU A N 1
ATOM 1114 C CA . LEU A 1 143 ? -22.267 3.685 29.961 1.00 74.69 143 LEU A CA 1
ATOM 1115 C C . LEU A 1 143 ? -23.736 4.136 29.919 1.00 74.69 143 LEU A C 1
ATOM 1117 O O . LEU A 1 143 ? -24.300 4.481 30.967 1.00 74.69 143 LEU A O 1
ATOM 1121 N N . PRO A 1 144 ? -24.387 4.134 28.741 1.00 66.88 144 PRO A N 1
ATOM 1122 C CA . PRO A 1 144 ? -25.800 4.451 28.651 1.00 66.88 144 PRO A CA 1
ATOM 1123 C C . PRO A 1 144 ? -26.587 3.593 29.641 1.00 66.88 144 PRO A C 1
ATOM 1125 O O . PRO A 1 144 ? -26.564 2.366 29.554 1.00 66.88 144 PRO A O 1
ATOM 1128 N N . LYS A 1 145 ? -27.310 4.235 30.569 1.00 60.44 145 LYS A N 1
ATOM 1129 C CA . LYS A 1 145 ? -28.155 3.588 31.596 1.00 60.44 145 LYS A CA 1
ATOM 1130 C C . LYS A 1 145 ? -29.378 2.855 31.011 1.00 60.44 145 LYS A C 1
ATOM 1132 O O . LYS A 1 145 ? -30.417 2.766 31.663 1.00 60.44 145 LYS A O 1
ATOM 1137 N N . LYS A 1 146 ? -29.315 2.377 29.767 1.00 59.75 146 LYS A N 1
ATOM 1138 C CA . LYS A 1 146 ? -30.431 1.677 29.134 1.00 59.75 146 LYS A CA 1
ATOM 1139 C C . LYS A 1 146 ? -30.620 0.317 29.801 1.00 59.75 146 LYS A C 1
ATOM 1141 O O . LYS A 1 146 ? -29.782 -0.574 29.679 1.00 59.75 146 LYS A O 1
ATOM 1146 N N . ALA A 1 147 ? -31.756 0.172 30.477 1.00 50.34 147 ALA A N 1
ATOM 1147 C CA . ALA A 1 147 ? -32.327 -1.120 30.817 1.00 50.34 147 ALA A CA 1
ATOM 1148 C C . ALA A 1 147 ? -32.537 -1.912 29.515 1.00 50.34 147 ALA A C 1
ATOM 1150 O O . ALA A 1 147 ? -33.214 -1.418 28.616 1.00 50.34 147 ALA A O 1
ATOM 1151 N N . GLY A 1 148 ? -31.929 -3.095 29.396 1.00 63.78 148 GLY A N 1
ATOM 1152 C CA . GLY A 1 148 ? -32.148 -3.993 28.255 1.00 63.78 148 GLY A CA 1
ATOM 1153 C C . GLY A 1 148 ? -30.904 -4.513 27.536 1.00 63.78 148 GLY A C 1
ATOM 1154 O O . GLY A 1 148 ? -31.051 -5.403 26.710 1.00 63.78 148 GLY A O 1
ATOM 1155 N N . ARG A 1 149 ? -29.691 -4.040 27.856 1.00 78.62 149 ARG A N 1
ATOM 1156 C CA . ARG A 1 149 ? -28.463 -4.651 27.315 1.00 78.62 149 ARG A CA 1
ATOM 1157 C C . ARG A 1 149 ? -28.322 -6.084 27.836 1.00 78.62 149 ARG A C 1
ATOM 1159 O O . ARG A 1 149 ? -28.374 -6.299 29.044 1.00 78.62 149 ARG A O 1
ATOM 1166 N N . LYS A 1 150 ? -28.181 -7.050 26.928 1.00 85.81 150 LYS A N 1
ATOM 1167 C CA . LYS A 1 150 ? -28.170 -8.491 27.224 1.00 85.81 150 LYS A CA 1
ATOM 1168 C C . LYS A 1 150 ? -26.776 -9.095 27.183 1.00 85.81 150 LYS A C 1
ATOM 1170 O O . LYS A 1 150 ? -26.551 -10.068 27.891 1.00 85.81 150 LYS A O 1
ATOM 1175 N N . PHE A 1 151 ? -25.867 -8.529 26.390 1.00 92.88 151 PHE A N 1
ATOM 1176 C CA . PHE A 1 151 ? -24.564 -9.126 26.110 1.00 92.88 151 PHE A CA 1
ATOM 1177 C C . PHE A 1 151 ? -23.445 -8.078 26.110 1.00 92.88 151 PHE A C 1
ATOM 1179 O O . PHE A 1 151 ? -23.630 -6.958 25.634 1.00 92.88 151 PHE A O 1
ATOM 1186 N N . ALA A 1 152 ? -22.275 -8.435 26.630 1.00 94.00 152 ALA A N 1
ATOM 1187 C CA . ALA A 1 152 ? -21.082 -7.603 26.562 1.00 94.00 152 ALA A CA 1
ATOM 1188 C C . ALA A 1 152 ? -19.832 -8.443 26.292 1.00 94.00 152 ALA A C 1
ATOM 1190 O O . ALA A 1 152 ? -19.635 -9.497 26.898 1.00 94.00 152 ALA A O 1
ATOM 1191 N N . VAL A 1 153 ? -18.948 -7.924 25.442 1.00 96.69 153 VAL A N 1
ATOM 1192 C CA . VAL A 1 153 ? -17.558 -8.384 25.375 1.00 96.69 153 VAL A CA 1
ATOM 1193 C C . VAL A 1 153 ? -16.714 -7.421 26.196 1.00 96.69 153 VAL A C 1
ATOM 1195 O O . VAL A 1 153 ? -16.696 -6.221 25.928 1.00 96.69 153 VAL A O 1
ATOM 1198 N N . ILE A 1 154 ? -16.040 -7.932 27.217 1.00 96.12 154 ILE A N 1
ATOM 1199 C CA . ILE A 1 154 ? -15.139 -7.158 28.064 1.00 96.12 154 ILE A CA 1
ATOM 1200 C C . ILE A 1 154 ? -13.709 -7.549 27.708 1.00 96.12 154 ILE A C 1
ATOM 1202 O O . ILE A 1 154 ? -13.310 -8.692 27.919 1.00 96.12 154 ILE A O 1
ATOM 1206 N N . VAL A 1 155 ? -12.955 -6.596 27.167 1.00 97.00 155 VAL A N 1
ATOM 1207 C CA . VAL A 1 155 ? -11.573 -6.777 26.715 1.00 97.00 155 VAL A CA 1
ATOM 1208 C C . VAL A 1 155 ? -10.635 -6.144 27.734 1.00 97.00 155 VAL A C 1
ATOM 1210 O O . VAL A 1 155 ? -10.707 -4.943 27.947 1.00 97.00 155 VAL A O 1
ATOM 1213 N N . GLY A 1 156 ? -9.755 -6.926 28.355 1.00 94.88 156 GLY A N 1
ATOM 1214 C CA . GLY A 1 156 ? -8.826 -6.505 29.404 1.00 94.88 156 GLY A CA 1
ATOM 1215 C C . GLY A 1 156 ? -9.406 -6.494 30.821 1.00 94.88 156 GLY A C 1
ATOM 1216 O O . GLY A 1 156 ? -10.548 -6.891 31.066 1.00 94.88 156 GLY A O 1
ATOM 1217 N N . ASP A 1 157 ? -8.605 -5.987 31.764 1.00 87.81 157 ASP A N 1
ATOM 1218 C CA . ASP A 1 157 ? -8.991 -5.809 33.170 1.00 87.81 157 ASP A CA 1
ATOM 1219 C C . ASP A 1 157 ? -9.934 -4.603 33.334 1.00 87.81 157 ASP A C 1
ATOM 1221 O O . ASP A 1 157 ? -9.546 -3.476 33.654 1.00 87.81 157 ASP A O 1
ATOM 1225 N N . SER A 1 158 ? -11.206 -4.823 33.007 1.00 81.00 158 SER A N 1
ATOM 1226 C CA . SER A 1 158 ? -12.276 -3.851 33.196 1.00 81.00 158 SER A CA 1
ATOM 1227 C C . SER A 1 158 ? -13.167 -4.242 34.372 1.00 81.00 158 SER A C 1
ATOM 1229 O O . SER A 1 158 ? -13.843 -5.277 34.373 1.00 81.00 158 SER A O 1
ATOM 1231 N N . ASN A 1 159 ? -13.245 -3.324 35.338 1.00 76.94 159 ASN A N 1
ATOM 1232 C CA . ASN A 1 159 ? -14.158 -3.381 36.480 1.00 76.94 159 ASN A CA 1
ATOM 1233 C C . ASN A 1 159 ? -15.596 -2.961 36.125 1.00 76.94 159 ASN A C 1
ATOM 1235 O O . ASN A 1 159 ? -16.388 -2.649 37.018 1.00 76.94 159 ASN A O 1
ATOM 1239 N N . ALA A 1 160 ? -15.954 -2.906 34.837 1.00 78.56 160 ALA A N 1
ATOM 1240 C CA . ALA A 1 160 ? -17.299 -2.539 34.426 1.00 78.56 160 ALA A CA 1
ATOM 1241 C C . ALA A 1 160 ? -18.326 -3.539 34.983 1.00 78.56 160 ALA A C 1
ATOM 1243 O O . ALA A 1 160 ? -18.309 -4.736 34.681 1.00 78.56 160 ALA A O 1
ATOM 1244 N N . ASN A 1 161 ? -19.237 -3.030 35.813 1.00 76.81 161 ASN A N 1
ATOM 1245 C CA . ASN A 1 161 ? -20.322 -3.816 36.381 1.00 76.81 161 ASN A CA 1
ATOM 1246 C C . ASN A 1 161 ? -21.449 -3.933 35.343 1.00 76.81 161 ASN A C 1
ATOM 1248 O O . ASN A 1 161 ? -22.268 -3.024 35.197 1.00 76.81 161 ASN A O 1
ATOM 1252 N N . PHE A 1 162 ? -21.445 -5.025 34.577 1.00 81.94 162 PHE A N 1
ATOM 1253 C CA . PHE A 1 162 ? -22.451 -5.319 33.559 1.00 81.94 162 PHE A CA 1
ATOM 1254 C C . PHE A 1 162 ? -23.403 -6.418 34.042 1.00 81.94 162 PHE A C 1
ATOM 1256 O O . PHE A 1 162 ? -22.974 -7.491 34.462 1.00 81.94 162 PHE A O 1
ATOM 1263 N N . HIS A 1 163 ? -24.708 -6.155 33.967 1.00 80.25 163 HIS A N 1
ATOM 1264 C CA . HIS A 1 163 ? -25.758 -7.097 34.350 1.00 80.25 163 HIS A CA 1
ATOM 1265 C C . HIS A 1 163 ? -26.330 -7.781 33.094 1.00 80.25 163 HIS A C 1
ATOM 1267 O O . HIS A 1 163 ? -27.364 -7.362 32.582 1.00 80.25 163 HIS A O 1
ATOM 1273 N N . GLY A 1 164 ? -25.639 -8.807 32.586 1.00 87.00 164 GLY A N 1
ATOM 1274 C CA . GLY A 1 164 ? -26.028 -9.597 31.409 1.00 87.00 164 GLY A CA 1
ATOM 1275 C C . GLY A 1 164 ? -25.044 -10.741 31.130 1.00 87.00 164 GLY A C 1
ATOM 1276 O O . GLY A 1 164 ? -24.223 -11.063 31.988 1.00 87.00 164 GLY A O 1
ATOM 1277 N N . GLU A 1 165 ? -25.125 -11.361 29.951 1.00 92.50 165 GLU A N 1
ATOM 1278 C CA . GLU A 1 165 ? -24.128 -12.327 29.477 1.00 92.50 165 GLU A CA 1
ATOM 1279 C C . GLU A 1 165 ? -22.816 -11.605 29.148 1.00 92.50 165 GLU A C 1
ATOM 1281 O O . GLU A 1 165 ? -22.825 -10.525 28.554 1.00 92.50 165 GLU A O 1
ATOM 1286 N N . VAL A 1 166 ? -21.686 -12.178 29.565 1.00 94.00 166 VAL A N 1
ATOM 1287 C CA . VAL A 1 166 ? -20.374 -11.542 29.422 1.00 94.00 166 VAL A CA 1
ATOM 1288 C C . VAL A 1 166 ? -19.355 -12.535 28.886 1.00 94.00 166 VAL A C 1
ATOM 1290 O O . VAL A 1 166 ? -19.137 -13.583 29.492 1.00 94.00 166 VAL A O 1
ATOM 1293 N N . ILE A 1 167 ? -18.662 -12.150 27.815 1.00 96.75 167 ILE A N 1
ATOM 1294 C CA . ILE A 1 167 ? -17.397 -12.765 27.403 1.00 96.75 167 ILE A CA 1
ATOM 1295 C C . ILE A 1 167 ? -16.267 -11.902 27.958 1.00 96.75 167 ILE A C 1
ATOM 1297 O O . ILE A 1 167 ? -16.190 -10.715 27.645 1.00 96.75 167 ILE A O 1
ATOM 1301 N N . ARG A 1 168 ? -15.405 -12.480 28.800 1.00 96.19 168 ARG A N 1
ATOM 1302 C CA . ARG A 1 168 ? -14.236 -11.792 29.366 1.00 96.19 168 ARG A CA 1
ATOM 1303 C C . ARG A 1 168 ? -12.969 -12.258 28.660 1.00 96.19 168 ARG A C 1
ATOM 1305 O O . ARG A 1 168 ? -12.678 -13.449 28.656 1.00 96.19 168 ARG A O 1
ATOM 1312 N N . LEU A 1 169 ? -12.237 -11.310 28.089 1.00 97.44 169 LEU A N 1
ATOM 1313 C CA . LEU A 1 169 ? -10.963 -11.509 27.401 1.00 97.44 169 LEU A CA 1
ATOM 1314 C C . LEU A 1 169 ? -9.890 -10.796 28.229 1.00 97.44 169 LEU A C 1
ATOM 1316 O O . LEU A 1 169 ? -9.594 -9.632 27.993 1.00 97.44 169 LEU A O 1
ATOM 1320 N N . GLU A 1 170 ? -9.403 -11.447 29.287 1.00 93.69 170 GLU A N 1
ATOM 1321 C CA . GLU A 1 170 ? -8.656 -10.804 30.385 1.00 93.69 170 GLU A CA 1
ATOM 1322 C C . GLU A 1 170 ? -7.298 -10.210 29.968 1.00 93.69 170 GLU A C 1
ATOM 1324 O O . GLU A 1 170 ? -6.808 -9.279 30.607 1.00 93.69 170 GLU A O 1
ATOM 1329 N N . ASN A 1 171 ? -6.693 -10.723 28.897 1.00 95.31 171 ASN A N 1
ATOM 1330 C CA . ASN A 1 171 ? -5.368 -10.323 28.415 1.00 95.31 171 ASN A CA 1
ATOM 1331 C C . ASN A 1 171 ? -5.327 -10.173 26.886 1.00 95.31 171 ASN A C 1
ATOM 1333 O O . ASN A 1 171 ? -6.285 -10.512 26.186 1.00 95.31 171 ASN A O 1
ATOM 1337 N N . ILE A 1 172 ? -4.211 -9.646 26.376 1.00 95.38 172 ILE A N 1
ATOM 1338 C CA . ILE A 1 172 ? -4.046 -9.354 24.950 1.00 95.38 172 ILE A CA 1
ATOM 1339 C C . ILE A 1 172 ? -4.099 -10.626 24.100 1.00 95.38 172 ILE A C 1
ATOM 1341 O O . ILE A 1 172 ? -4.709 -10.610 23.036 1.00 95.38 172 ILE A O 1
ATOM 1345 N N . GLU A 1 173 ? -3.546 -11.736 24.592 1.00 96.44 173 GLU A N 1
ATOM 1346 C CA . GLU A 1 173 ? -3.523 -13.021 23.898 1.00 96.44 173 GLU A CA 1
ATOM 1347 C C . GLU A 1 173 ? -4.943 -13.560 23.706 1.00 96.44 173 GLU A C 1
ATOM 1349 O O . GLU A 1 173 ? -5.351 -13.832 22.583 1.00 96.44 173 GLU A O 1
ATOM 1354 N N . SER A 1 174 ? -5.743 -13.613 24.776 1.00 97.38 174 SER A N 1
ATOM 1355 C CA . SER A 1 174 ? -7.144 -14.052 24.716 1.00 97.38 174 SER A CA 1
ATOM 1356 C C . SER A 1 174 ? -8.003 -13.149 23.828 1.00 97.38 174 SER A C 1
ATOM 1358 O O . SER A 1 174 ? -8.902 -13.634 23.142 1.00 97.38 174 SER A O 1
ATOM 1360 N N . ALA A 1 175 ? -7.719 -11.844 23.812 1.00 97.94 175 ALA A N 1
ATOM 1361 C CA . ALA A 1 175 ? -8.420 -10.887 22.970 1.00 97.94 175 ALA A CA 1
ATOM 1362 C C . ALA A 1 175 ? -8.077 -11.074 21.484 1.00 97.94 175 ALA A C 1
ATOM 1364 O O . ALA A 1 175 ? -8.984 -11.106 20.649 1.00 97.94 175 ALA A O 1
ATOM 1365 N N . LEU A 1 176 ? -6.789 -11.236 21.161 1.00 97.50 176 LEU A N 1
ATOM 1366 C CA . LEU A 1 176 ? -6.316 -11.527 19.808 1.00 97.50 176 LEU A CA 1
ATOM 1367 C C . LEU A 1 176 ? -6.842 -12.872 19.317 1.00 97.50 176 LEU A C 1
ATOM 1369 O O . LEU A 1 176 ? -7.378 -12.933 18.218 1.00 97.50 176 LEU A O 1
ATOM 1373 N N . ASP A 1 177 ? -6.748 -13.928 20.125 1.00 97.56 177 ASP A N 1
ATOM 1374 C CA . ASP A 1 177 ? -7.246 -15.258 19.771 1.00 97.56 177 ASP A CA 1
ATOM 1375 C C . ASP A 1 177 ? -8.751 -15.227 19.502 1.00 97.56 177 ASP A C 1
ATOM 1377 O O . ASP A 1 177 ? -9.226 -15.799 18.519 1.00 97.56 177 ASP A O 1
ATOM 1381 N N . TYR A 1 178 ? -9.519 -14.529 20.343 1.00 98.38 178 TYR A N 1
ATOM 1382 C CA . TYR A 1 178 ? -10.951 -14.355 20.129 1.00 98.38 178 TYR A CA 1
ATOM 1383 C C . TYR A 1 178 ? -11.234 -13.642 18.802 1.00 98.38 178 TYR A C 1
ATOM 1385 O O . TYR A 1 178 ? -11.991 -14.161 17.984 1.00 98.38 178 TYR A O 1
ATOM 1393 N N . TYR A 1 179 ? -10.607 -12.488 18.556 1.00 98.12 179 TYR A N 1
ATOM 1394 C CA . TYR A 1 179 ? -10.836 -11.722 17.330 1.00 98.12 179 TYR A CA 1
ATOM 1395 C C . TYR A 1 179 ? -10.351 -12.453 16.068 1.00 98.12 179 TYR A C 1
ATOM 1397 O O . TYR A 1 179 ? -11.084 -12.546 15.087 1.00 98.12 179 TYR A O 1
ATOM 1405 N N . ASN A 1 180 ? -9.154 -13.033 16.088 1.00 97.69 180 ASN A N 1
ATOM 1406 C CA . ASN A 1 180 ? -8.574 -13.720 14.932 1.00 97.69 180 ASN A CA 1
ATOM 1407 C C . ASN A 1 180 ? -9.365 -14.981 14.538 1.00 97.69 180 ASN A C 1
ATOM 1409 O O . ASN A 1 180 ? -9.301 -15.409 13.385 1.00 97.69 180 ASN A O 1
ATOM 1413 N N . ASN A 1 181 ? -10.137 -15.558 15.465 1.00 97.00 181 ASN A N 1
ATOM 1414 C CA . ASN A 1 181 ? -11.109 -16.612 15.165 1.00 97.00 181 ASN A CA 1
ATOM 1415 C C . ASN A 1 181 ? -12.415 -16.083 14.540 1.00 97.00 181 ASN A C 1
ATOM 1417 O O . ASN A 1 181 ? -13.115 -16.855 13.885 1.00 97.00 181 ASN A O 1
ATOM 1421 N N . LEU A 1 182 ? -12.744 -14.799 14.726 1.00 95.88 182 LEU A N 1
ATOM 1422 C CA . LEU A 1 182 ? -13.887 -14.132 14.091 1.00 95.88 182 LEU A CA 1
ATOM 1423 C C . LEU A 1 182 ? -13.562 -13.614 12.683 1.00 95.88 182 LEU A C 1
ATOM 1425 O O . LEU A 1 182 ? -14.419 -13.693 11.803 1.00 95.88 182 LEU A O 1
ATOM 1429 N N . ALA A 1 183 ? -12.345 -13.101 12.473 1.00 95.19 183 ALA A N 1
ATOM 1430 C CA . ALA A 1 183 ? -11.910 -12.501 11.212 1.00 95.19 183 ALA A CA 1
ATOM 1431 C C . ALA A 1 183 ? -12.139 -13.445 10.016 1.00 95.19 183 ALA A C 1
ATOM 1433 O O . ALA A 1 183 ? -11.651 -14.584 9.991 1.00 95.19 183 ALA A O 1
ATOM 1434 N N . ARG A 1 184 ? -12.889 -12.983 9.007 1.00 94.31 184 ARG A N 1
ATOM 1435 C CA . ARG A 1 184 ? -13.267 -13.821 7.854 1.00 94.31 184 ARG A CA 1
ATOM 1436 C C . ARG A 1 184 ? -12.188 -13.846 6.785 1.00 94.31 184 ARG A C 1
ATOM 1438 O O . ARG A 1 184 ? -12.002 -14.871 6.127 1.00 94.31 184 ARG A O 1
ATOM 1445 N N . ASN A 1 185 ? -11.479 -12.737 6.601 1.00 93.12 185 ASN A N 1
ATOM 1446 C CA . ASN A 1 185 ? -10.475 -12.602 5.564 1.00 93.12 185 ASN A CA 1
ATOM 1447 C C . ASN A 1 185 ? -9.083 -12.953 6.091 1.00 93.12 185 ASN A C 1
ATOM 1449 O O . ASN A 1 185 ? -8.361 -12.117 6.624 1.00 93.12 185 ASN A O 1
ATOM 1453 N N . LYS A 1 186 ? -8.671 -14.199 5.868 1.00 92.25 186 LYS A N 1
ATOM 1454 C CA . LYS A 1 186 ? -7.324 -14.668 6.227 1.00 92.25 186 LYS A CA 1
ATOM 1455 C C . LYS A 1 186 ? -6.270 -14.384 5.153 1.00 92.25 186 LYS A C 1
ATOM 1457 O O . LYS A 1 186 ? -5.109 -14.723 5.342 1.00 92.25 186 LYS A O 1
ATOM 1462 N N . SER A 1 187 ? -6.659 -13.790 4.020 1.00 92.38 187 SER A N 1
ATOM 1463 C CA . SER A 1 187 ? -5.710 -13.437 2.958 1.00 92.38 187 SER A CA 1
ATOM 1464 C C . SER A 1 187 ? -4.904 -12.181 3.281 1.00 92.38 187 SER A C 1
ATOM 1466 O O . SER A 1 187 ? -3.869 -11.957 2.666 1.00 92.38 187 SER A O 1
ATOM 1468 N N . MET A 1 188 ? -5.334 -11.389 4.259 1.00 96.50 188 MET A N 1
ATOM 1469 C CA . MET A 1 188 ? -4.597 -10.234 4.752 1.00 96.50 188 MET A CA 1
ATOM 1470 C C . MET A 1 188 ? -4.321 -10.389 6.245 1.00 96.50 188 MET A C 1
ATOM 1472 O O . MET A 1 188 ? -5.041 -11.108 6.929 1.00 96.50 188 MET A O 1
ATOM 1476 N N . ALA A 1 189 ? -3.299 -9.717 6.757 1.00 98.31 189 ALA A N 1
ATOM 1477 C CA . ALA A 1 189 ? -3.124 -9.493 8.185 1.00 98.31 189 ALA A CA 1
ATOM 1478 C C . ALA A 1 189 ? -2.588 -8.079 8.434 1.00 98.31 189 ALA A C 1
ATOM 1480 O O . ALA A 1 189 ? -1.925 -7.499 7.567 1.00 98.31 189 ALA A O 1
ATOM 1481 N N . VAL A 1 190 ? -2.844 -7.536 9.625 1.00 98.31 190 VAL A N 1
ATOM 1482 C CA . VAL A 1 190 ? -2.227 -6.286 10.088 1.00 98.31 190 VAL A CA 1
ATOM 1483 C C . VAL A 1 190 ? -1.310 -6.566 11.272 1.00 98.31 190 VAL A C 1
ATOM 1485 O O . VAL A 1 190 ? -1.647 -7.368 12.140 1.00 98.31 190 VAL A O 1
ATOM 1488 N N . ILE A 1 191 ? -0.167 -5.890 11.337 1.00 97.25 191 ILE A N 1
ATOM 1489 C CA . ILE A 1 191 ? 0.702 -5.913 12.517 1.00 97.25 191 ILE A CA 1
ATOM 1490 C C . ILE A 1 191 ? 0.484 -4.649 13.340 1.00 97.25 191 ILE A C 1
ATOM 1492 O O . ILE A 1 191 ? 0.543 -3.540 12.802 1.00 97.25 191 ILE A O 1
ATOM 1496 N N . ILE A 1 192 ? 0.288 -4.831 14.646 1.00 91.88 192 ILE A N 1
ATOM 1497 C CA . ILE A 1 192 ? 0.289 -3.757 15.642 1.00 91.88 192 ILE A CA 1
ATOM 1498 C C . ILE A 1 192 ? 1.646 -3.682 16.341 1.00 91.88 192 ILE A C 1
ATOM 1500 O O . ILE A 1 192 ? 2.182 -4.699 16.778 1.00 91.88 192 ILE A O 1
ATOM 1504 N N . ASN A 1 193 ? 2.184 -2.473 16.486 1.00 86.38 193 ASN A N 1
ATOM 1505 C CA . ASN A 1 193 ? 3.376 -2.222 17.291 1.00 86.38 193 ASN A CA 1
ATOM 1506 C C . ASN A 1 193 ? 2.991 -1.720 18.694 1.00 86.38 193 ASN A C 1
ATOM 1508 O O . ASN A 1 193 ? 1.818 -1.631 19.059 1.00 86.38 193 ASN A O 1
ATOM 1512 N N . ASP A 1 194 ? 4.004 -1.404 19.497 1.00 87.19 194 ASP A N 1
ATOM 1513 C CA . ASP A 1 194 ? 3.856 -0.653 20.744 1.00 87.19 194 ASP A CA 1
ATOM 1514 C C . ASP A 1 194 ? 4.307 0.802 20.515 1.00 87.19 194 ASP A C 1
ATOM 1516 O O . ASP A 1 194 ? 5.326 1.258 21.037 1.00 87.19 194 ASP A O 1
ATOM 1520 N N . ASP A 1 195 ? 3.601 1.504 19.622 1.00 91.94 195 ASP A N 1
ATOM 1521 C CA . ASP A 1 195 ? 3.843 2.913 19.291 1.00 91.94 195 ASP A CA 1
ATOM 1522 C C . ASP A 1 195 ? 2.541 3.734 19.253 1.00 91.94 195 ASP A C 1
ATOM 1524 O O . ASP A 1 195 ? 1.432 3.202 19.299 1.00 91.94 195 ASP A O 1
ATOM 1528 N N . ASP A 1 196 ? 2.672 5.058 19.171 1.00 93.50 196 ASP A N 1
ATOM 1529 C CA . ASP A 1 196 ? 1.542 5.991 19.166 1.00 93.50 196 ASP A CA 1
ATOM 1530 C C . ASP A 1 196 ? 0.740 5.998 17.854 1.00 93.50 196 ASP A C 1
ATOM 1532 O O . ASP A 1 196 ? -0.253 6.712 17.766 1.00 93.50 196 ASP A O 1
ATOM 1536 N N . TYR A 1 197 ? 1.127 5.213 16.841 1.00 95.44 197 TYR A N 1
ATOM 1537 C CA . TYR A 1 197 ? 0.375 5.049 15.586 1.00 95.44 197 TYR A CA 1
ATOM 1538 C C . TYR A 1 197 ? -0.454 3.765 15.580 1.00 95.44 197 TYR A C 1
ATOM 1540 O O . TYR A 1 197 ? -1.316 3.582 14.723 1.00 95.44 197 TYR A O 1
ATOM 1548 N N . SER A 1 198 ? -0.234 2.879 16.549 1.00 95.12 198 SER A N 1
ATOM 1549 C CA . SER A 1 198 ? -0.785 1.524 16.549 1.00 95.12 198 SER A CA 1
ATOM 1550 C C . SER A 1 198 ? -2.317 1.488 16.593 1.00 95.12 198 SER A C 1
ATOM 1552 O O . SER A 1 198 ? -2.918 0.522 16.124 1.00 95.12 198 SER A O 1
ATOM 1554 N N . PHE A 1 199 ? -2.971 2.558 17.065 1.00 97.88 199 PHE A N 1
ATOM 1555 C CA . PHE A 1 199 ? -4.431 2.685 17.021 1.00 97.88 199 PHE A CA 1
ATOM 1556 C C . PHE A 1 199 ? -5.009 2.685 15.592 1.00 97.88 199 PHE A C 1
ATOM 1558 O O . PHE A 1 199 ? -6.137 2.241 15.389 1.00 97.88 199 PHE A O 1
ATOM 1565 N N . LEU A 1 200 ? -4.233 3.120 14.594 1.00 98.12 200 LEU A N 1
ATOM 1566 C CA . LEU A 1 200 ? -4.655 3.180 13.190 1.00 98.12 200 LEU A CA 1
ATOM 1567 C C . LEU A 1 200 ? -4.802 1.787 12.559 1.00 98.12 200 LEU A C 1
ATOM 1569 O O . LEU A 1 200 ? -5.573 1.607 11.620 1.00 98.12 200 LEU A O 1
ATOM 1573 N N . ALA A 1 201 ? -4.129 0.771 13.108 1.00 98.12 201 ALA A N 1
ATOM 1574 C CA . ALA A 1 201 ? -4.268 -0.611 12.649 1.00 98.12 201 ALA A CA 1
ATOM 1575 C C . ALA A 1 201 ? -5.687 -1.166 12.837 1.00 98.12 201 ALA A C 1
ATOM 1577 O O . ALA A 1 201 ? -6.081 -2.077 12.111 1.00 98.12 201 ALA A O 1
ATOM 1578 N N . ALA A 1 202 ? -6.464 -0.606 13.775 1.00 98.38 202 ALA A N 1
ATOM 1579 C CA . ALA A 1 202 ? -7.858 -0.988 13.966 1.00 98.38 202 ALA A CA 1
ATOM 1580 C C . ALA A 1 202 ? -8.705 -0.699 12.719 1.00 98.38 202 ALA A C 1
ATOM 1582 O O . ALA A 1 202 ? -9.546 -1.517 12.358 1.00 98.38 202 ALA A O 1
ATOM 1583 N N . GLU A 1 203 ? -8.466 0.430 12.041 1.00 98.12 203 GLU A N 1
ATOM 1584 C CA . GLU A 1 203 ? -9.177 0.772 10.805 1.00 98.12 203 GLU A CA 1
ATOM 1585 C C . GLU A 1 203 ? -8.851 -0.234 9.699 1.00 98.12 203 GLU A C 1
ATOM 1587 O O . GLU A 1 203 ? -9.760 -0.763 9.070 1.00 98.12 203 GLU A O 1
ATOM 1592 N N . VAL A 1 204 ? -7.567 -0.552 9.509 1.00 98.12 204 VAL A N 1
ATOM 1593 C CA . VAL A 1 204 ? -7.105 -1.501 8.484 1.00 98.12 204 VAL A CA 1
ATOM 1594 C C . VAL A 1 204 ? -7.685 -2.896 8.720 1.00 98.12 204 VAL A C 1
ATOM 1596 O O . VAL A 1 204 ? -8.250 -3.499 7.808 1.00 98.12 204 VAL A O 1
ATOM 1599 N N . ALA A 1 205 ? -7.597 -3.399 9.953 1.00 98.19 205 ALA A N 1
ATOM 1600 C CA . ALA A 1 205 ? -8.133 -4.711 10.299 1.00 98.19 205 ALA A CA 1
ATOM 1601 C C . ALA A 1 205 ? -9.660 -4.776 10.165 1.00 98.19 205 ALA A C 1
ATOM 1603 O O . ALA A 1 205 ? -10.176 -5.778 9.675 1.00 98.19 205 ALA A O 1
ATOM 1604 N N . ALA A 1 206 ? -10.377 -3.716 10.552 1.00 97.81 206 ALA A N 1
ATOM 1605 C CA . ALA A 1 206 ? -11.830 -3.647 10.418 1.00 97.81 206 ALA A CA 1
ATOM 1606 C C . ALA A 1 206 ? -12.278 -3.545 8.954 1.00 97.81 206 ALA A C 1
ATOM 1608 O O . ALA A 1 206 ? -13.218 -4.235 8.567 1.00 97.81 206 ALA A O 1
ATOM 1609 N N . HIS A 1 207 ? -11.600 -2.727 8.143 1.00 97.31 207 HIS A N 1
ATOM 1610 C CA . HIS A 1 207 ? -11.925 -2.536 6.729 1.00 97.31 207 HIS A CA 1
ATOM 1611 C C . HIS A 1 207 ? -11.796 -3.840 5.938 1.00 97.31 207 HIS A C 1
ATOM 1613 O O . HIS A 1 207 ? -12.679 -4.198 5.159 1.00 97.31 207 HIS A O 1
ATOM 1619 N N . HIS A 1 208 ? -10.718 -4.587 6.183 1.00 96.75 208 HIS A N 1
ATOM 1620 C CA . HIS A 1 208 ? -10.457 -5.845 5.489 1.00 96.75 208 HIS A CA 1
ATOM 1621 C C . HIS A 1 208 ? -11.029 -7.084 6.190 1.00 96.75 208 HIS A C 1
ATOM 1623 O O . HIS A 1 208 ? -10.906 -8.174 5.629 1.00 96.75 208 HIS A O 1
ATOM 1629 N N . ASP A 1 209 ? -11.627 -6.937 7.379 1.00 97.19 209 ASP A N 1
ATOM 1630 C CA . ASP A 1 209 ? -12.057 -8.026 8.275 1.00 97.19 209 ASP A CA 1
ATOM 1631 C C . ASP A 1 209 ? -10.964 -9.099 8.455 1.00 97.19 209 ASP A C 1
ATOM 1633 O O . ASP A 1 209 ? -11.185 -10.299 8.240 1.00 97.19 209 ASP A O 1
ATOM 1637 N N . CYS A 1 210 ? -9.744 -8.643 8.766 1.00 97.69 210 CYS A N 1
ATOM 1638 C CA . CYS A 1 210 ? -8.528 -9.456 8.735 1.00 97.69 210 CYS A CA 1
ATOM 1639 C C . CYS A 1 210 ? -7.863 -9.624 10.118 1.00 97.69 210 CYS A C 1
ATOM 1641 O O . CYS A 1 210 ? -8.063 -8.786 11.003 1.00 97.69 210 CYS A O 1
ATOM 1643 N N . PRO A 1 211 ? -7.091 -10.710 10.341 1.00 98.31 211 PRO A N 1
ATOM 1644 C CA . PRO A 1 211 ? -6.361 -10.943 11.584 1.00 98.31 211 PRO A CA 1
ATOM 1645 C C . PRO A 1 211 ? -5.394 -9.823 11.991 1.00 98.31 211 PRO A C 1
ATOM 1647 O O . PRO A 1 211 ? -4.728 -9.211 11.154 1.00 98.31 211 PRO A O 1
ATOM 1650 N N . ILE A 1 212 ? -5.254 -9.636 13.305 1.00 98.12 212 ILE A N 1
ATOM 1651 C CA . ILE A 1 212 ? -4.246 -8.771 13.928 1.00 98.12 212 ILE A CA 1
ATOM 1652 C C . ILE A 1 212 ? -3.116 -9.637 14.487 1.00 98.12 212 ILE A C 1
ATOM 1654 O O . ILE A 1 212 ? -3.352 -10.599 15.224 1.00 98.12 212 ILE A O 1
ATOM 1658 N N . LEU A 1 213 ? -1.882 -9.260 14.168 1.00 97.69 213 LEU A N 1
ATOM 1659 C CA . LEU A 1 213 ? -0.650 -9.862 14.661 1.00 97.69 213 LEU A CA 1
ATOM 1660 C C . LEU A 1 213 ? 0.072 -8.864 15.570 1.00 97.69 213 LEU A C 1
ATOM 1662 O O . LEU A 1 213 ? 0.131 -7.670 15.292 1.00 97.69 213 LEU A O 1
ATOM 1666 N N . ASP A 1 214 ? 0.643 -9.357 16.657 1.00 94.56 214 ASP A N 1
ATOM 1667 C CA . ASP A 1 214 ? 1.441 -8.594 17.622 1.00 94.56 214 ASP A CA 1
ATOM 1668 C C . ASP A 1 214 ? 2.956 -8.773 17.432 1.00 94.56 214 ASP A C 1
ATOM 1670 O O . ASP A 1 214 ? 3.728 -8.120 18.131 1.00 94.56 214 ASP A O 1
ATOM 1674 N N . ASP A 1 215 ? 3.377 -9.648 16.512 1.00 94.38 215 ASP A N 1
ATOM 1675 C CA . ASP A 1 215 ? 4.780 -9.904 16.183 1.00 94.38 215 ASP A CA 1
ATOM 1676 C C . ASP A 1 215 ? 4.936 -10.492 14.766 1.00 94.38 215 ASP A C 1
ATOM 1678 O O . ASP A 1 215 ? 4.042 -11.162 14.237 1.00 94.38 215 ASP A O 1
ATOM 1682 N N . PHE A 1 216 ? 6.109 -10.284 14.169 1.00 95.31 216 PHE A N 1
ATOM 1683 C CA . PHE A 1 216 ? 6.525 -10.842 12.887 1.00 95.31 216 PHE A CA 1
ATOM 1684 C C . PHE A 1 216 ? 6.603 -12.372 12.918 1.00 95.31 216 PHE A C 1
ATOM 1686 O O . PHE A 1 216 ? 6.301 -13.020 11.917 1.00 95.31 216 PHE A O 1
ATOM 1693 N N . GLU A 1 217 ? 6.934 -12.976 14.064 1.00 94.00 217 GLU A N 1
ATOM 1694 C CA . GLU A 1 217 ? 7.012 -14.440 14.204 1.00 94.00 217 GLU A CA 1
ATOM 1695 C C . GLU A 1 217 ? 5.679 -15.144 13.893 1.00 94.00 217 GLU A C 1
ATOM 1697 O O . GLU A 1 217 ? 5.659 -16.293 13.442 1.00 94.00 217 GLU A O 1
ATOM 1702 N N . LYS A 1 218 ? 4.548 -14.451 14.078 1.00 95.31 218 LYS A N 1
ATOM 1703 C CA . LYS A 1 218 ? 3.219 -15.001 13.786 1.00 95.31 218 LYS A CA 1
ATOM 1704 C C . LYS A 1 218 ? 2.864 -14.969 12.298 1.00 95.31 218 LYS A C 1
ATOM 1706 O O . LYS A 1 218 ? 1.967 -15.706 11.896 1.00 95.31 218 LYS A O 1
ATOM 1711 N N . ILE A 1 219 ? 3.572 -14.208 11.454 1.00 95.88 219 ILE A N 1
ATOM 1712 C CA . ILE A 1 219 ? 3.271 -14.110 10.010 1.00 95.88 219 ILE A CA 1
ATOM 1713 C C . ILE A 1 219 ? 3.282 -15.503 9.363 1.00 95.88 219 ILE A C 1
ATOM 1715 O O . ILE A 1 219 ? 2.344 -15.866 8.655 1.00 95.88 219 ILE A O 1
ATOM 1719 N N . ALA A 1 220 ? 4.287 -16.328 9.675 1.00 90.81 220 ALA A N 1
ATOM 1720 C CA . ALA A 1 220 ? 4.413 -17.682 9.133 1.00 90.81 220 ALA A CA 1
ATOM 1721 C C . ALA A 1 220 ? 3.297 -18.643 9.583 1.00 90.81 220 ALA A C 1
ATOM 1723 O O . ALA A 1 220 ? 3.018 -19.621 8.889 1.00 90.81 220 ALA A O 1
ATOM 1724 N N . GLN A 1 221 ? 2.657 -18.380 10.728 1.00 92.25 221 GLN A N 1
ATOM 1725 C CA . GLN A 1 221 ? 1.544 -19.190 11.235 1.00 92.25 221 GLN A CA 1
ATOM 1726 C C . GLN A 1 221 ? 0.242 -18.881 10.491 1.00 92.25 221 GLN A C 1
ATOM 1728 O O . GLN A 1 221 ? -0.545 -19.788 10.228 1.00 92.25 221 GLN A O 1
ATOM 1733 N N . PHE A 1 222 ? 0.023 -17.610 10.144 1.00 92.56 222 PHE A N 1
ATOM 1734 C CA . PHE A 1 222 ? -1.182 -17.160 9.446 1.00 92.56 222 PHE A CA 1
ATOM 1735 C C . PHE A 1 222 ? -1.072 -17.267 7.922 1.00 92.56 222 PHE A C 1
ATOM 1737 O O . PHE A 1 222 ? -2.097 -17.398 7.261 1.00 92.56 222 PHE A O 1
ATOM 1744 N N . GLN A 1 223 ? 0.149 -17.229 7.379 1.00 93.25 223 GLN A N 1
ATOM 1745 C CA . GLN A 1 223 ? 0.441 -17.254 5.942 1.00 93.25 223 GLN A CA 1
ATOM 1746 C C . GLN A 1 223 ? -0.440 -16.299 5.114 1.00 93.25 223 GLN A C 1
ATOM 1748 O O . GLN A 1 223 ? -1.069 -16.731 4.143 1.00 93.25 223 GLN A O 1
ATOM 1753 N N . PRO A 1 224 ? -0.537 -15.008 5.490 1.00 95.06 224 PRO A N 1
ATOM 1754 C CA . PRO A 1 224 ? -1.359 -14.075 4.737 1.00 95.06 224 PRO A CA 1
ATOM 1755 C C . PRO A 1 224 ? -0.785 -13.872 3.328 1.00 95.06 224 PRO A C 1
ATOM 1757 O O . PRO A 1 224 ? 0.423 -13.958 3.119 1.00 95.06 224 PRO A O 1
ATOM 1760 N N . LYS A 1 225 ? -1.645 -13.549 2.360 1.00 92.88 225 LYS A N 1
ATOM 1761 C CA . LYS A 1 225 ? -1.228 -13.094 1.025 1.00 92.88 225 LYS A CA 1
ATOM 1762 C C . LYS A 1 225 ? -0.709 -11.656 1.071 1.00 92.88 225 LYS A C 1
ATOM 1764 O O . LYS A 1 225 ? 0.244 -11.334 0.367 1.00 92.88 225 LYS A O 1
ATOM 1769 N N . TYR A 1 226 ? -1.313 -10.814 1.907 1.00 96.75 226 TYR A N 1
ATOM 1770 C CA . TYR A 1 226 ? -0.954 -9.408 2.075 1.00 96.75 226 TYR A CA 1
ATOM 1771 C C . TYR A 1 226 ? -0.740 -9.052 3.545 1.00 96.75 226 TYR A C 1
ATOM 1773 O O . TYR A 1 226 ? -1.435 -9.550 4.429 1.00 96.75 226 TYR A O 1
ATOM 1781 N N . LEU A 1 227 ? 0.199 -8.155 3.816 1.00 98.31 227 LEU A N 1
ATOM 1782 C CA . LEU A 1 227 ? 0.551 -7.735 5.164 1.00 98.31 227 LEU A CA 1
ATOM 1783 C C . LEU A 1 227 ? 0.672 -6.221 5.231 1.00 98.31 227 LEU A C 1
ATOM 1785 O O . LEU A 1 227 ? 1.496 -5.625 4.537 1.00 98.31 227 LEU A O 1
ATOM 1789 N N . ALA A 1 228 ? -0.121 -5.616 6.107 1.00 98.38 228 ALA A N 1
ATOM 1790 C CA . ALA A 1 228 ? -0.006 -4.208 6.445 1.00 98.38 228 ALA A CA 1
ATOM 1791 C C . ALA A 1 228 ? 0.746 -4.056 7.775 1.00 98.38 228 ALA A C 1
ATOM 1793 O O . ALA A 1 228 ? 0.351 -4.617 8.798 1.00 98.38 228 ALA A O 1
ATOM 1794 N N . TRP A 1 229 ? 1.831 -3.283 7.775 1.00 97.81 229 TRP A N 1
ATOM 1795 C CA . TRP A 1 229 ? 2.578 -2.949 8.986 1.00 97.81 229 TRP A CA 1
ATOM 1796 C C . TRP A 1 229 ? 2.390 -1.476 9.333 1.00 97.81 229 TRP A C 1
ATOM 1798 O O . TRP A 1 229 ? 2.957 -0.603 8.676 1.00 97.81 229 TRP A O 1
ATOM 1808 N N . VAL A 1 230 ? 1.585 -1.198 10.360 1.00 96.88 230 VAL A N 1
ATOM 1809 C CA . VAL A 1 230 ? 1.362 0.165 10.857 1.00 96.88 230 VAL A CA 1
ATOM 1810 C C . VAL A 1 230 ? 2.470 0.524 11.834 1.00 96.88 230 VAL A C 1
ATOM 1812 O O . VAL A 1 230 ? 2.679 -0.174 12.827 1.00 96.88 230 VAL A O 1
ATOM 1815 N N . THR A 1 231 ? 3.208 1.597 11.556 1.00 95.06 231 THR A N 1
ATOM 1816 C CA . THR A 1 231 ? 4.370 1.962 12.371 1.00 95.06 231 THR A CA 1
ATOM 1817 C C . THR A 1 231 ? 4.692 3.449 12.324 1.00 95.06 231 THR A C 1
ATOM 1819 O O . THR A 1 231 ? 4.467 4.124 11.318 1.00 95.06 231 THR A O 1
ATOM 1822 N N . LYS A 1 232 ? 5.267 3.962 13.415 1.00 94.44 232 LYS A N 1
ATOM 1823 C CA . LYS A 1 232 ? 5.872 5.295 13.458 1.00 94.44 232 LYS A CA 1
ATOM 1824 C C . LYS A 1 232 ? 7.245 5.292 12.762 1.00 94.44 232 LYS A C 1
ATOM 1826 O O . LYS A 1 232 ? 8.129 4.552 13.181 1.00 94.44 232 LYS A O 1
ATOM 1831 N N . PRO A 1 233 ? 7.542 6.193 11.809 1.00 90.00 233 PRO A N 1
ATOM 1832 C CA . PRO A 1 233 ? 8.779 6.106 11.017 1.00 90.00 233 PRO A CA 1
ATOM 1833 C C . PRO A 1 233 ? 10.059 6.206 11.866 1.00 90.00 233 PRO A C 1
ATOM 1835 O O . PRO A 1 233 ? 11.013 5.462 11.667 1.00 90.00 233 PRO A O 1
ATOM 1838 N N . GLY A 1 234 ? 10.074 7.075 12.884 1.00 80.19 234 GLY A N 1
ATOM 1839 C CA . GLY A 1 234 ? 11.238 7.276 13.759 1.00 80.19 234 GLY A CA 1
ATOM 1840 C C . GLY A 1 234 ? 11.611 6.083 14.644 1.00 80.19 234 GLY A C 1
ATOM 1841 O O . GLY A 1 234 ? 12.713 6.070 15.195 1.00 80.19 234 GLY A O 1
ATOM 1842 N N . THR A 1 235 ? 10.730 5.090 14.792 1.00 82.06 235 THR A N 1
ATOM 1843 C CA . THR A 1 235 ? 11.021 3.845 15.522 1.00 82.06 235 THR A CA 1
ATOM 1844 C C . THR A 1 235 ? 11.487 2.724 14.589 1.00 82.06 235 THR A C 1
ATOM 1846 O O . THR A 1 235 ? 12.051 1.733 15.061 1.00 82.06 235 THR A O 1
ATOM 1849 N N . VAL A 1 236 ? 11.338 2.896 13.269 1.00 87.12 236 VAL A N 1
ATOM 1850 C CA . VAL A 1 236 ? 11.746 1.917 12.260 1.00 87.12 236 VAL A CA 1
ATOM 1851 C C . VAL A 1 236 ? 13.260 1.954 12.062 1.00 87.12 236 VAL A C 1
ATOM 1853 O O . VAL A 1 236 ? 13.870 2.984 11.763 1.00 87.12 236 VAL A O 1
ATOM 1856 N N . LYS A 1 237 ? 13.881 0.782 12.195 1.00 90.12 237 LYS A N 1
ATOM 1857 C CA . LYS A 1 237 ? 15.286 0.540 11.847 1.00 90.12 237 LYS A CA 1
ATOM 1858 C C . LYS A 1 237 ? 15.368 -0.304 10.580 1.00 90.12 237 LYS A C 1
ATOM 1860 O O . LYS A 1 237 ? 14.481 -1.120 10.331 1.00 90.12 237 LYS A O 1
ATOM 1865 N N . LYS A 1 238 ? 16.457 -0.172 9.815 1.00 89.06 238 LYS A N 1
ATOM 1866 C CA . LYS A 1 238 ? 16.678 -0.973 8.595 1.00 89.06 238 LYS A CA 1
ATOM 1867 C C . LYS A 1 238 ? 16.657 -2.470 8.895 1.00 89.06 238 LYS A C 1
ATOM 1869 O O . LYS A 1 238 ? 16.117 -3.249 8.119 1.00 89.06 238 LYS A O 1
ATOM 1874 N N . GLU A 1 239 ? 17.178 -2.863 10.053 1.00 90.56 239 GLU A N 1
ATOM 1875 C CA . GLU A 1 239 ? 17.165 -4.244 10.533 1.00 90.56 239 GLU A CA 1
ATOM 1876 C C . GLU A 1 239 ? 15.738 -4.757 10.735 1.00 90.56 239 GLU A C 1
ATOM 1878 O O . GLU A 1 239 ? 15.442 -5.875 10.337 1.00 90.56 239 GLU A O 1
ATOM 1883 N N . LYS A 1 240 ? 14.826 -3.927 11.258 1.00 91.31 240 LYS A N 1
ATOM 1884 C CA . LYS A 1 240 ? 13.419 -4.311 11.438 1.00 91.31 240 LYS A CA 1
ATOM 1885 C C . LYS A 1 240 ? 12.682 -4.466 10.112 1.00 91.31 240 LYS A C 1
ATOM 1887 O O . LYS A 1 240 ? 11.905 -5.400 9.969 1.00 91.31 240 LYS A O 1
ATOM 1892 N N . VAL A 1 241 ? 12.974 -3.621 9.121 1.00 91.69 241 VAL A N 1
ATOM 1893 C CA . VAL A 1 241 ? 12.454 -3.809 7.754 1.00 91.69 241 VAL A CA 1
ATOM 1894 C C . VAL A 1 241 ? 12.959 -5.133 7.170 1.00 91.69 241 VAL A C 1
ATOM 1896 O O . VAL A 1 241 ? 12.185 -5.886 6.589 1.00 91.69 241 VAL A O 1
ATOM 1899 N N . ARG A 1 242 ? 14.239 -5.472 7.370 1.00 90.38 242 ARG A N 1
ATOM 1900 C CA . ARG A 1 242 ? 14.789 -6.768 6.937 1.00 90.38 242 ARG A CA 1
ATOM 1901 C C . ARG A 1 242 ? 14.140 -7.951 7.654 1.00 90.38 242 ARG A C 1
ATOM 1903 O O . ARG A 1 242 ? 13.820 -8.935 6.997 1.00 90.38 242 ARG A O 1
ATOM 1910 N N . GLU A 1 243 ? 13.927 -7.857 8.965 1.00 92.94 243 GLU A N 1
ATOM 1911 C CA . GLU A 1 243 ? 13.223 -8.882 9.745 1.00 92.94 243 GLU A CA 1
ATOM 1912 C C . GLU A 1 243 ? 11.786 -9.086 9.247 1.00 92.94 243 GLU A C 1
ATOM 1914 O O . GLU A 1 243 ? 11.375 -10.230 9.073 1.00 92.94 243 GLU A O 1
ATOM 1919 N N . LEU A 1 244 ? 11.058 -8.005 8.939 1.00 94.00 244 LEU A N 1
ATOM 1920 C CA . LEU A 1 244 ? 9.706 -8.063 8.374 1.00 94.00 244 LEU A CA 1
ATOM 1921 C C . LEU A 1 244 ? 9.667 -8.877 7.076 1.00 94.00 244 LEU A C 1
ATOM 1923 O O . LEU A 1 244 ? 8.903 -9.834 6.963 1.00 94.00 244 LEU A O 1
ATOM 1927 N N . TYR A 1 245 ? 10.506 -8.522 6.099 1.00 92.25 245 TYR A N 1
ATOM 1928 C CA . TYR A 1 245 ? 10.549 -9.242 4.824 1.00 92.25 245 TYR A CA 1
ATOM 1929 C C . TYR A 1 245 ? 11.074 -10.674 4.978 1.00 92.25 245 TYR A C 1
ATOM 1931 O O . TYR A 1 245 ? 10.606 -11.572 4.279 1.00 92.25 245 TYR A O 1
ATOM 1939 N N . GLY A 1 246 ? 12.002 -10.909 5.910 1.00 91.06 246 GLY A N 1
ATOM 1940 C CA . GLY A 1 246 ? 12.463 -12.251 6.261 1.00 91.06 246 GLY A CA 1
ATOM 1941 C C . GLY A 1 246 ? 11.336 -13.128 6.812 1.00 91.06 246 GLY A C 1
ATOM 1942 O O . GLY A 1 246 ? 11.198 -14.273 6.396 1.00 91.06 246 GLY A O 1
ATOM 1943 N N . ALA A 1 247 ? 10.482 -12.581 7.680 1.00 93.12 247 ALA A N 1
ATOM 1944 C CA . ALA A 1 247 ? 9.328 -13.286 8.237 1.00 93.12 247 ALA A CA 1
ATOM 1945 C C . ALA A 1 247 ? 8.204 -13.542 7.209 1.00 93.12 247 ALA A C 1
ATOM 1947 O O . ALA A 1 247 ? 7.382 -14.438 7.394 1.00 93.12 247 ALA A O 1
ATOM 1948 N N . CYS A 1 248 ? 8.198 -12.802 6.097 1.00 92.12 248 CYS A N 1
ATOM 1949 C CA . CYS A 1 248 ? 7.294 -13.004 4.960 1.00 92.12 248 CYS A CA 1
ATOM 1950 C C . CYS A 1 248 ? 7.748 -14.116 3.996 1.00 92.12 248 CYS A C 1
ATOM 1952 O O . CYS A 1 248 ? 7.136 -14.314 2.947 1.00 92.12 248 CYS A O 1
ATOM 1954 N N . ARG A 1 249 ? 8.837 -14.825 4.307 1.00 87.25 249 ARG A N 1
ATOM 1955 C CA . ARG A 1 249 ? 9.353 -15.941 3.512 1.00 87.25 249 ARG A CA 1
ATOM 1956 C C . ARG A 1 249 ? 8.965 -17.261 4.175 1.00 87.25 249 ARG A C 1
ATOM 1958 O O . ARG A 1 249 ? 9.525 -17.639 5.198 1.00 87.25 249 ARG A O 1
ATOM 1965 N N . PHE A 1 250 ? 8.034 -17.993 3.573 1.00 83.12 250 PHE A N 1
ATOM 1966 C CA . PHE A 1 250 ? 7.535 -19.267 4.104 1.00 83.12 250 PHE A CA 1
ATOM 1967 C C . PHE A 1 250 ? 8.326 -20.472 3.606 1.00 83.12 250 PHE A C 1
ATOM 1969 O O . PHE A 1 250 ? 8.168 -21.578 4.124 1.00 83.12 250 PHE A O 1
ATOM 1976 N N . THR A 1 251 ? 9.176 -20.287 2.591 1.00 72.50 251 THR A N 1
ATOM 1977 C CA . THR A 1 251 ? 10.000 -21.371 2.048 1.00 72.50 251 THR A CA 1
ATOM 1978 C C . THR A 1 251 ? 11.465 -20.986 1.893 1.00 72.50 251 THR A C 1
ATOM 1980 O O . THR A 1 251 ? 11.804 -19.971 1.291 1.00 72.50 251 THR A O 1
ATOM 1983 N N . GLU A 1 252 ? 12.350 -21.877 2.338 1.00 68.31 252 GLU A N 1
ATOM 1984 C CA . GLU A 1 252 ? 13.807 -21.733 2.192 1.00 68.31 252 GLU A CA 1
ATOM 1985 C C . GLU A 1 252 ? 14.289 -21.878 0.739 1.00 68.31 252 GLU A C 1
ATOM 1987 O O . GLU A 1 252 ? 15.409 -21.501 0.401 1.00 68.31 252 GLU A O 1
ATOM 1992 N N . VAL A 1 253 ? 13.446 -22.420 -0.145 1.00 61.53 253 VAL A N 1
ATOM 1993 C CA . VAL A 1 253 ? 13.812 -22.732 -1.537 1.00 61.53 253 VAL A CA 1
ATOM 1994 C C . VAL A 1 253 ? 13.847 -21.482 -2.416 1.00 61.53 253 VAL A C 1
ATOM 1996 O O . VAL A 1 253 ? 14.668 -21.398 -3.323 1.00 61.53 253 VAL A O 1
ATOM 1999 N N . SER A 1 254 ? 12.981 -20.501 -2.156 1.00 61.44 254 SER A N 1
ATOM 2000 C CA . SER A 1 254 ? 12.945 -19.254 -2.923 1.00 61.44 254 SER A CA 1
ATOM 2001 C C . SER A 1 254 ? 13.541 -18.132 -2.097 1.00 61.44 254 SER A C 1
ATOM 2003 O O . SER A 1 254 ? 13.184 -18.021 -0.933 1.00 61.44 254 SER A O 1
ATOM 2005 N N . LYS A 1 255 ? 14.423 -17.305 -2.668 1.00 61.22 255 LYS A N 1
ATOM 2006 C CA . LYS A 1 255 ? 14.863 -16.051 -2.032 1.00 61.22 255 LYS A CA 1
ATOM 2007 C C . LYS A 1 255 ? 13.734 -15.015 -1.959 1.00 61.22 255 LYS A C 1
ATOM 2009 O O . LYS A 1 255 ? 13.821 -14.072 -1.183 1.00 61.22 255 LYS A O 1
ATOM 2014 N N . VAL A 1 256 ? 12.688 -15.204 -2.756 1.00 66.69 256 VAL A N 1
ATOM 2015 C CA . VAL A 1 256 ? 11.527 -14.327 -2.856 1.00 66.69 256 VAL A CA 1
ATOM 2016 C C . VAL A 1 256 ? 10.615 -14.538 -1.651 1.00 66.69 256 VAL A C 1
ATOM 2018 O O . VAL A 1 256 ? 10.367 -15.673 -1.246 1.00 66.69 256 VAL A O 1
ATOM 2021 N N . TYR A 1 257 ? 10.099 -13.447 -1.097 1.00 77.94 257 TYR A N 1
ATOM 2022 C CA . TYR A 1 257 ? 9.087 -13.494 -0.049 1.00 77.94 257 TYR A CA 1
ATOM 2023 C C . TYR A 1 257 ? 7.693 -13.782 -0.637 1.00 77.94 257 TYR A C 1
ATOM 2025 O O . TYR A 1 257 ? 7.374 -13.405 -1.770 1.00 77.94 257 TYR A O 1
ATOM 2033 N N . ASP A 1 258 ? 6.859 -14.485 0.126 1.00 81.38 258 ASP A N 1
ATOM 2034 C CA . ASP A 1 258 ? 5.574 -15.024 -0.334 1.00 81.38 258 ASP A CA 1
ATOM 2035 C C . ASP A 1 258 ? 4.405 -14.028 -0.132 1.00 81.38 258 ASP A C 1
ATOM 2037 O O . ASP A 1 258 ? 3.323 -14.238 -0.673 1.00 81.38 258 ASP A O 1
ATOM 2041 N N . VAL A 1 259 ? 4.627 -12.927 0.601 1.00 89.44 259 VAL A N 1
ATOM 2042 C CA . VAL A 1 259 ? 3.586 -11.982 1.057 1.00 89.44 259 VAL A CA 1
ATOM 2043 C C . VAL A 1 259 ? 3.744 -10.594 0.425 1.00 89.44 259 VAL A C 1
ATOM 2045 O O . VAL A 1 259 ? 4.828 -10.024 0.454 1.00 89.44 259 VAL A O 1
ATOM 2048 N N . GLY A 1 260 ? 2.681 -9.987 -0.103 1.00 93.06 260 GLY A N 1
ATOM 2049 C CA . GLY A 1 260 ? 2.689 -8.571 -0.491 1.00 93.06 260 GLY A CA 1
ATOM 2050 C C . GLY A 1 260 ? 2.705 -7.664 0.744 1.00 93.06 260 GLY A C 1
ATOM 2051 O O . GLY A 1 260 ? 1.763 -7.681 1.531 1.00 93.06 260 GLY A O 1
ATOM 2052 N N . VAL A 1 261 ? 3.768 -6.880 0.942 1.00 96.88 261 VAL A N 1
ATOM 2053 C CA . VAL A 1 261 ? 3.966 -6.064 2.155 1.00 96.88 261 VAL A CA 1
ATOM 2054 C C . VAL A 1 261 ? 3.723 -4.586 1.860 1.00 96.88 261 VAL A C 1
ATOM 2056 O O . VAL A 1 261 ? 4.281 -4.061 0.900 1.00 96.88 261 VAL A O 1
ATOM 2059 N N . GLY A 1 262 ? 2.951 -3.911 2.713 1.00 97.94 262 GLY A N 1
ATOM 2060 C CA . GLY A 1 262 ? 2.796 -2.456 2.730 1.00 97.94 262 GLY A CA 1
ATOM 2061 C C . GLY A 1 262 ? 3.080 -1.885 4.119 1.00 97.94 262 GLY A C 1
ATOM 2062 O O . GLY A 1 262 ? 2.589 -2.395 5.128 1.00 97.94 262 GLY A O 1
ATOM 2063 N N . ILE A 1 263 ? 3.904 -0.841 4.184 1.00 97.56 263 ILE A N 1
ATOM 2064 C CA . ILE A 1 263 ? 4.242 -0.140 5.427 1.00 97.56 263 ILE A CA 1
ATOM 2065 C C . ILE A 1 263 ? 3.367 1.111 5.527 1.00 97.56 263 ILE A C 1
ATOM 2067 O O . ILE A 1 263 ? 3.486 2.037 4.728 1.00 97.56 263 ILE A O 1
ATOM 2071 N N . LEU A 1 264 ? 2.493 1.159 6.523 1.00 97.81 264 LEU A N 1
ATOM 2072 C CA . LEU A 1 264 ? 1.590 2.279 6.767 1.00 97.81 264 LEU A CA 1
ATOM 2073 C C . LEU A 1 264 ? 2.241 3.240 7.766 1.00 97.81 264 LEU A C 1
ATOM 2075 O O . LEU A 1 264 ? 2.198 3.031 8.979 1.00 97.81 264 LEU A O 1
ATOM 2079 N N . THR A 1 265 ? 2.887 4.278 7.231 1.00 96.88 265 THR A N 1
ATOM 2080 C CA . THR A 1 265 ? 3.668 5.266 7.989 1.00 96.88 265 THR A CA 1
ATOM 2081 C C . THR A 1 265 ? 3.569 6.661 7.359 1.00 96.88 265 THR A C 1
ATOM 2083 O O . THR A 1 265 ? 3.308 6.804 6.167 1.00 96.88 265 THR A O 1
ATOM 2086 N N . GLY A 1 266 ? 3.795 7.702 8.161 1.00 95.81 266 GLY A N 1
ATOM 2087 C CA . GLY A 1 266 ? 3.688 9.114 7.782 1.00 95.81 266 GLY A CA 1
ATOM 2088 C C . GLY A 1 266 ? 4.443 10.007 8.769 1.00 95.81 266 GLY A C 1
ATOM 2089 O O . GLY A 1 266 ? 4.938 9.512 9.780 1.00 95.81 266 GLY A O 1
ATOM 2090 N N . LEU A 1 267 ? 4.563 11.311 8.492 1.00 94.69 267 LEU A N 1
ATOM 2091 C CA . LEU A 1 267 ? 5.213 12.254 9.422 1.00 94.69 267 LEU A CA 1
ATOM 2092 C C . LEU A 1 267 ? 4.380 12.469 10.699 1.00 94.69 267 LEU A C 1
ATOM 2094 O O . LEU A 1 267 ? 4.929 12.769 11.761 1.00 94.69 267 LEU A O 1
ATOM 2098 N N . SER A 1 268 ? 3.064 12.294 10.596 1.00 95.62 268 SER A N 1
ATOM 2099 C CA . SER A 1 268 ? 2.092 12.327 11.686 1.00 95.62 268 SER A CA 1
ATOM 2100 C C . SER A 1 268 ? 1.064 11.191 11.548 1.00 95.62 268 SER A C 1
ATOM 2102 O O . SER A 1 268 ? 0.858 10.656 10.457 1.00 95.62 268 SER A O 1
ATOM 2104 N N . ALA A 1 269 ? 0.360 10.851 12.636 1.00 96.69 269 ALA A N 1
ATOM 2105 C CA . ALA A 1 269 ? -0.745 9.885 12.594 1.00 96.69 269 ALA A CA 1
ATOM 2106 C C . ALA A 1 269 ? -1.883 10.351 11.662 1.00 96.69 269 ALA A C 1
ATOM 2108 O O . ALA A 1 269 ? -2.542 9.534 11.020 1.00 96.69 269 ALA A O 1
ATOM 2109 N N . ARG A 1 270 ? -2.061 11.675 11.521 1.00 96.94 270 ARG A N 1
ATOM 2110 C CA . ARG A 1 270 ? -2.970 12.279 10.538 1.00 96.94 270 ARG A CA 1
ATOM 2111 C C . ARG A 1 270 ? -2.610 11.850 9.123 1.00 96.94 270 ARG A C 1
ATOM 2113 O O . ARG A 1 270 ? -3.497 11.452 8.374 1.00 96.94 270 ARG A O 1
ATOM 2120 N N . ASP A 1 271 ? -1.331 11.899 8.764 1.00 97.25 271 ASP A N 1
ATOM 2121 C CA . ASP A 1 271 ? -0.889 11.568 7.407 1.00 97.25 271 ASP A CA 1
ATOM 2122 C C . ASP A 1 271 ? -1.124 10.086 7.093 1.00 97.25 271 ASP A C 1
ATOM 2124 O O . ASP A 1 271 ? -1.512 9.759 5.977 1.00 97.25 271 ASP A O 1
ATOM 2128 N N . VAL A 1 272 ? -0.980 9.201 8.086 1.00 97.81 272 VAL A N 1
ATOM 2129 C CA . VAL A 1 272 ? -1.307 7.773 7.939 1.00 97.81 272 VAL A CA 1
ATOM 2130 C C . VAL A 1 272 ? -2.815 7.552 7.794 1.00 97.81 272 VAL A C 1
ATOM 2132 O O . VAL A 1 272 ? -3.223 6.792 6.924 1.00 97.81 272 VAL A O 1
ATOM 2135 N N . SER A 1 273 ? -3.652 8.249 8.571 1.00 98.12 273 SER A N 1
ATOM 2136 C CA . SER A 1 273 ? -5.114 8.174 8.390 1.00 98.12 273 SER A CA 1
ATOM 2137 C C . SER A 1 273 ? -5.575 8.736 7.037 1.00 98.12 273 SER A C 1
ATOM 2139 O O . SER A 1 273 ? -6.522 8.243 6.436 1.00 98.12 273 SER A O 1
ATOM 2141 N N . LEU A 1 274 ? -4.884 9.754 6.507 1.00 97.56 274 LEU A N 1
ATOM 2142 C CA . LEU A 1 274 ? -5.132 10.260 5.157 1.00 97.56 274 LEU A CA 1
ATOM 2143 C C . LEU A 1 274 ? -4.657 9.265 4.094 1.00 97.56 274 LEU A C 1
ATOM 2145 O O . LEU A 1 274 ? -5.331 9.110 3.082 1.00 97.56 274 LEU A O 1
ATOM 2149 N N . LEU A 1 275 ? -3.524 8.592 4.307 1.00 98.25 275 LEU A N 1
ATOM 2150 C CA . LEU A 1 275 ? -3.017 7.540 3.425 1.00 98.25 275 LEU A CA 1
ATOM 2151 C C . LEU A 1 275 ? -4.047 6.407 3.272 1.00 98.25 275 LEU A C 1
ATOM 2153 O O . LEU A 1 275 ? -4.388 6.060 2.142 1.00 98.25 275 LEU A O 1
ATOM 2157 N N . THR A 1 276 ? -4.589 5.888 4.380 1.00 97.81 276 THR A N 1
ATOM 2158 C CA . THR A 1 276 ? -5.618 4.830 4.363 1.00 97.81 276 THR A CA 1
ATOM 2159 C C . THR A 1 276 ? -6.932 5.327 3.766 1.00 97.81 276 THR A C 1
ATOM 2161 O O . THR A 1 276 ? -7.464 4.695 2.856 1.00 97.81 276 THR A O 1
ATOM 2164 N N . ALA A 1 277 ? -7.415 6.503 4.177 1.00 97.06 277 ALA A N 1
ATOM 2165 C CA . ALA A 1 277 ? -8.648 7.074 3.639 1.00 97.06 277 ALA A CA 1
ATOM 2166 C C . ALA A 1 277 ? -8.580 7.323 2.125 1.00 97.06 277 ALA A C 1
ATOM 2168 O O . ALA A 1 277 ? -9.552 7.057 1.414 1.00 97.06 277 ALA A O 1
ATOM 2169 N N . ARG A 1 278 ? -7.437 7.799 1.609 1.00 97.12 278 ARG A N 1
ATOM 2170 C CA . ARG A 1 278 ? -7.203 7.948 0.163 1.00 97.12 278 ARG A CA 1
ATOM 2171 C C . ARG A 1 278 ? -7.234 6.601 -0.546 1.00 97.12 278 ARG A C 1
ATOM 2173 O O . ARG A 1 278 ? -7.851 6.528 -1.601 1.00 97.12 278 ARG A O 1
ATOM 2180 N N . ALA A 1 279 ? -6.611 5.569 0.023 1.00 97.19 279 ALA A N 1
ATOM 2181 C CA . ALA A 1 279 ? -6.576 4.234 -0.570 1.00 97.19 279 ALA A CA 1
ATOM 2182 C C . ALA A 1 279 ? -7.979 3.619 -0.661 1.00 97.19 279 ALA A C 1
ATOM 2184 O O . ALA A 1 279 ? -8.415 3.245 -1.746 1.00 97.19 279 ALA A O 1
ATOM 2185 N N . TYR A 1 280 ? -8.725 3.600 0.445 1.00 96.06 280 TYR A N 1
ATOM 2186 C CA . TYR A 1 280 ? -10.053 2.979 0.510 1.00 96.06 280 TYR A CA 1
ATOM 2187 C C . TYR A 1 280 ? -11.135 3.748 -0.251 1.00 96.06 280 TYR A C 1
ATOM 2189 O O . TYR A 1 280 ? -12.145 3.170 -0.645 1.00 96.06 280 TYR A O 1
ATOM 2197 N N . SER A 1 281 ? -10.929 5.048 -0.468 1.00 94.75 281 SER A N 1
ATOM 2198 C CA . SER A 1 281 ? -11.893 5.908 -1.165 1.00 94.75 281 SER A CA 1
ATOM 2199 C C . SER A 1 281 ? -11.507 6.201 -2.611 1.00 94.75 281 SER A C 1
ATOM 2201 O O . SER A 1 281 ? -12.221 6.945 -3.279 1.00 94.75 281 SER A O 1
ATOM 2203 N N . TYR A 1 282 ? -10.381 5.670 -3.099 1.00 94.69 282 TYR A N 1
ATOM 2204 C CA . TYR A 1 282 ? -9.802 6.063 -4.384 1.00 94.69 282 TYR A CA 1
ATOM 2205 C C . TYR A 1 282 ? -10.774 5.875 -5.556 1.00 94.69 282 TYR A C 1
ATOM 2207 O O . TYR A 1 282 ? -10.909 6.761 -6.403 1.00 94.69 282 TYR A O 1
ATOM 2215 N N . SER A 1 283 ? -11.493 4.750 -5.584 1.00 91.12 283 SER A N 1
ATOM 2216 C CA . SER A 1 283 ? -12.496 4.424 -6.607 1.00 91.12 283 SER A CA 1
ATOM 2217 C C . SER A 1 283 ? -13.658 5.424 -6.624 1.00 91.12 283 SER A C 1
ATOM 2219 O O . SER A 1 283 ? -14.081 5.860 -7.692 1.00 91.12 283 SER A O 1
ATOM 2221 N N . ALA A 1 284 ? -14.095 5.872 -5.444 1.00 89.75 284 ALA A N 1
ATOM 2222 C CA . ALA A 1 284 ? -15.186 6.828 -5.266 1.00 89.75 284 ALA A CA 1
ATOM 2223 C C . ALA A 1 284 ? -14.804 8.288 -5.575 1.00 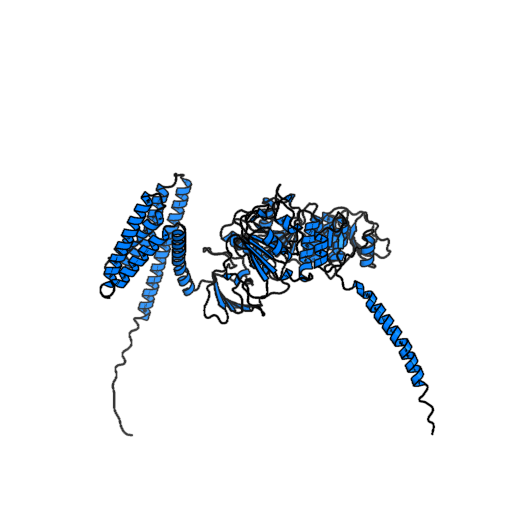89.75 284 ALA A C 1
ATOM 2225 O O . ALA A 1 284 ? -15.694 9.116 -5.757 1.00 89.75 284 ALA A O 1
ATOM 2226 N N . MET A 1 285 ? -13.511 8.626 -5.634 1.00 90.31 285 MET A N 1
ATOM 2227 C CA . MET A 1 285 ? -13.076 9.986 -5.963 1.00 90.31 285 MET A CA 1
ATOM 2228 C C . MET A 1 285 ? -13.252 10.303 -7.446 1.00 90.31 285 MET A C 1
ATOM 2230 O O . MET A 1 285 ? -12.951 9.481 -8.320 1.00 90.31 285 MET A O 1
ATOM 2234 N N . SER A 1 286 ? -13.665 11.539 -7.717 1.00 83.69 286 SER A N 1
ATOM 2235 C CA . SER A 1 286 ? -13.838 12.066 -9.064 1.00 83.69 286 SER A CA 1
ATOM 2236 C C . SER A 1 286 ? -12.638 12.913 -9.508 1.00 83.69 286 SER A C 1
ATOM 2238 O O . SER A 1 286 ? -11.839 13.423 -8.713 1.00 83.69 286 SER A O 1
ATOM 2240 N N . GLY A 1 287 ? -12.498 13.057 -10.825 1.00 85.38 287 GLY A N 1
ATOM 2241 C CA . GLY A 1 287 ? -11.576 14.000 -11.444 1.00 85.38 287 GLY A CA 1
ATOM 2242 C C . GLY A 1 287 ? -10.678 13.382 -12.509 1.00 85.38 287 GLY A C 1
ATOM 2243 O O . GLY A 1 287 ? -10.187 12.260 -12.384 1.00 85.38 287 GLY A O 1
ATOM 2244 N N . ASP A 1 288 ? -10.416 14.180 -13.542 1.00 86.44 288 ASP A N 1
ATOM 2245 C CA . ASP A 1 288 ? -9.631 13.774 -14.713 1.00 86.44 288 ASP A CA 1
ATOM 2246 C C . ASP A 1 288 ? -8.183 13.393 -14.359 1.00 86.44 288 ASP A C 1
ATOM 2248 O O . ASP A 1 288 ? -7.519 12.686 -15.111 1.00 86.44 288 ASP A O 1
ATOM 2252 N N . TRP A 1 289 ? -7.683 13.800 -13.189 1.00 90.19 289 TRP A N 1
ATOM 2253 C CA . TRP A 1 289 ? -6.341 13.460 -12.708 1.00 90.19 289 TRP A CA 1
ATOM 2254 C C . TRP A 1 289 ? -6.099 11.941 -12.592 1.00 90.19 289 TRP A C 1
ATOM 2256 O O . TRP A 1 289 ? -4.960 11.490 -12.742 1.00 90.19 289 TRP A O 1
ATOM 2266 N N . LYS A 1 290 ? -7.156 11.131 -12.401 1.00 88.44 290 LYS A N 1
ATOM 2267 C CA . LYS A 1 290 ? -7.080 9.657 -12.301 1.00 88.44 290 LYS A CA 1
ATOM 2268 C C . LYS A 1 290 ? -6.535 8.967 -13.558 1.00 88.44 290 LYS A C 1
ATOM 2270 O O . LYS A 1 290 ? -6.081 7.832 -13.471 1.00 88.44 290 LYS A O 1
ATOM 2275 N N . THR A 1 291 ? -6.548 9.638 -14.710 1.00 83.31 291 THR A N 1
ATOM 2276 C CA . THR A 1 291 ? -6.091 9.077 -15.999 1.00 83.31 291 THR A CA 1
ATOM 2277 C C . THR A 1 291 ? -4.756 9.646 -16.487 1.00 83.31 291 THR A C 1
ATOM 2279 O O . THR A 1 291 ? -4.281 9.289 -17.566 1.00 83.31 291 THR A O 1
ATOM 2282 N N . HIS A 1 292 ? -4.140 10.543 -15.719 1.00 87.44 292 HIS A N 1
ATOM 2283 C CA . HIS A 1 292 ? -2.903 11.218 -16.099 1.00 87.44 292 HIS A CA 1
ATOM 2284 C C . HIS A 1 292 ? -1.699 10.578 -15.410 1.00 87.44 292 HIS A C 1
ATOM 2286 O O . HIS A 1 292 ? -1.648 10.481 -14.178 1.00 87.44 292 HIS A O 1
ATOM 2292 N N . LEU A 1 293 ? -0.713 10.196 -16.220 1.00 87.81 293 LEU A N 1
ATOM 2293 C CA . LEU A 1 293 ? 0.519 9.548 -15.782 1.00 87.81 293 LEU A CA 1
ATOM 2294 C C . LEU A 1 293 ? 1.702 10.468 -16.083 1.00 87.81 293 LEU A C 1
ATOM 2296 O O . LEU A 1 293 ? 1.761 11.088 -17.143 1.00 87.81 293 LEU A O 1
ATOM 2300 N N . VAL A 1 294 ? 2.657 10.570 -15.165 1.00 88.69 294 VAL A N 1
ATOM 2301 C CA . VAL A 1 294 ? 3.875 11.361 -15.367 1.00 88.69 294 VAL A CA 1
ATOM 2302 C C . VAL A 1 294 ? 5.077 10.436 -15.327 1.00 88.69 294 VAL A C 1
ATOM 2304 O O . VAL A 1 294 ? 5.283 9.725 -14.347 1.00 88.69 294 VAL A O 1
ATOM 2307 N N . MET A 1 295 ? 5.895 10.493 -16.372 1.00 86.94 295 MET A N 1
ATOM 2308 C CA . MET A 1 295 ? 7.195 9.832 -16.418 1.00 86.94 295 MET A CA 1
ATOM 2309 C C . MET A 1 295 ? 8.264 10.919 -16.491 1.00 86.94 295 MET A C 1
ATOM 2311 O O . MET A 1 295 ? 8.228 11.769 -17.382 1.00 86.94 295 MET A O 1
ATOM 2315 N N . ALA A 1 296 ? 9.193 10.944 -15.541 1.00 88.12 296 ALA A N 1
ATOM 2316 C CA . ALA A 1 296 ? 10.200 11.995 -15.445 1.00 88.12 296 ALA A CA 1
ATOM 2317 C C . ALA A 1 296 ? 11.606 11.406 -15.283 1.00 88.12 296 ALA A C 1
ATOM 2319 O O . ALA A 1 296 ? 11.862 10.676 -14.328 1.00 88.12 296 ALA A O 1
ATOM 2320 N N . ALA A 1 297 ? 12.524 11.762 -16.180 1.00 86.56 297 ALA A N 1
ATOM 2321 C CA . ALA A 1 297 ? 13.923 11.336 -16.135 1.00 86.56 297 ALA A CA 1
ATOM 2322 C C . ALA A 1 297 ? 14.835 12.402 -16.760 1.00 86.56 297 ALA A C 1
ATOM 2324 O O . ALA A 1 297 ? 14.405 13.122 -17.661 1.00 86.56 297 ALA A O 1
ATOM 2325 N N . GLN A 1 298 ? 16.093 12.536 -16.323 1.00 83.06 298 GLN A N 1
ATOM 2326 C CA . GLN A 1 298 ? 17.015 13.472 -16.981 1.00 83.06 298 GLN A CA 1
ATOM 2327 C C . GLN A 1 298 ? 17.408 12.993 -18.383 1.00 83.06 298 GLN A C 1
ATOM 2329 O O . GLN A 1 298 ? 17.442 13.795 -19.325 1.00 83.06 298 GLN A O 1
ATOM 2334 N N . GLU A 1 299 ? 17.703 11.701 -18.530 1.00 76.75 299 GLU A N 1
ATOM 2335 C CA . GLU A 1 299 ? 17.960 11.089 -19.831 1.00 76.75 299 GLU A CA 1
ATOM 2336 C C . GLU A 1 299 ? 16.661 10.991 -20.638 1.00 76.75 299 GLU A C 1
ATOM 2338 O O . GLU A 1 299 ? 15.570 10.828 -20.090 1.00 76.75 299 GLU A O 1
ATOM 2343 N N . MET A 1 300 ? 16.761 11.172 -21.958 1.00 55.88 300 MET A N 1
ATOM 2344 C CA . MET A 1 300 ? 15.587 11.200 -22.826 1.00 55.88 300 MET A CA 1
ATOM 2345 C C . MET A 1 300 ? 14.916 9.824 -22.781 1.00 55.88 300 MET A C 1
ATOM 2347 O O . MET A 1 300 ? 15.462 8.856 -23.306 1.00 55.88 300 MET A O 1
ATOM 2351 N N . ILE A 1 301 ? 13.733 9.750 -22.166 1.00 59.75 301 ILE A N 1
ATOM 2352 C CA . ILE A 1 301 ? 12.855 8.584 -22.268 1.00 59.75 301 ILE A CA 1
ATOM 2353 C C . ILE A 1 301 ? 12.634 8.371 -23.768 1.00 59.75 301 ILE A C 1
ATOM 2355 O O . ILE A 1 301 ? 12.168 9.284 -24.456 1.00 59.75 301 ILE A O 1
ATOM 2359 N N . SER A 1 302 ? 13.074 7.229 -24.299 1.00 50.09 302 SER A N 1
ATOM 2360 C CA . SER A 1 302 ? 13.041 6.959 -25.738 1.00 50.09 302 SER A CA 1
ATOM 2361 C C . SER A 1 302 ? 11.652 7.255 -26.302 1.00 50.09 302 SER A C 1
ATOM 2363 O O . SER A 1 302 ? 10.644 6.858 -25.715 1.00 50.09 302 SER A O 1
ATOM 2365 N N . SER A 1 303 ? 11.599 7.933 -27.450 1.00 44.09 303 SER A N 1
ATOM 2366 C CA . SER A 1 303 ? 10.364 8.340 -28.138 1.00 44.09 303 SER A CA 1
ATOM 2367 C C . SER A 1 303 ? 9.393 7.196 -28.444 1.00 44.09 303 SER A C 1
ATOM 2369 O O . SER A 1 303 ? 8.224 7.460 -28.704 1.00 44.09 303 SER A O 1
ATOM 2371 N N . ASP A 1 304 ? 9.860 5.948 -28.387 1.00 43.94 304 ASP A N 1
ATOM 2372 C CA . ASP A 1 304 ? 9.048 4.739 -28.560 1.00 43.94 304 ASP A CA 1
ATOM 2373 C C . ASP A 1 304 ? 8.085 4.489 -27.385 1.00 43.94 304 ASP A C 1
ATOM 2375 O O . ASP A 1 304 ? 7.178 3.679 -27.499 1.00 43.94 304 ASP A O 1
ATOM 2379 N N . SER A 1 305 ? 8.231 5.224 -26.278 1.00 44.97 305 SER A N 1
ATOM 2380 C CA . SER A 1 305 ? 7.377 5.123 -25.088 1.00 44.97 305 SER A CA 1
ATOM 2381 C C . SER A 1 305 ? 6.023 5.836 -25.196 1.00 44.97 305 SER A C 1
ATOM 2383 O O . SER A 1 305 ? 5.260 5.771 -24.237 1.00 44.97 305 SER A O 1
ATOM 2385 N N . GLN A 1 306 ? 5.714 6.504 -26.317 1.00 43.03 306 GLN A N 1
ATOM 2386 C CA . GLN A 1 306 ? 4.483 7.289 -26.477 1.00 43.03 306 GLN A CA 1
ATOM 2387 C C . GLN A 1 306 ? 3.238 6.386 -26.507 1.00 43.03 306 GLN A C 1
ATOM 2389 O O . GLN A 1 306 ? 2.889 5.812 -27.539 1.00 43.03 306 GLN A O 1
ATOM 2394 N N . MET A 1 307 ? 2.550 6.288 -25.367 1.00 44.72 307 MET A N 1
ATOM 2395 C CA . MET A 1 307 ? 1.261 5.610 -25.245 1.00 44.72 307 MET A CA 1
ATOM 2396 C C . MET A 1 307 ? 0.161 6.247 -26.114 1.00 44.72 307 MET A C 1
ATOM 2398 O O . MET A 1 307 ? 0.141 7.452 -26.374 1.00 44.72 307 MET A O 1
ATOM 2402 N N . ALA A 1 308 ? -0.794 5.417 -26.549 1.00 41.03 308 ALA A N 1
ATOM 2403 C CA . ALA A 1 308 ? -1.946 5.832 -27.341 1.00 41.03 308 ALA A CA 1
ATOM 2404 C C . ALA A 1 308 ? -2.988 6.632 -26.534 1.00 41.03 308 ALA A C 1
ATOM 2406 O O . ALA A 1 308 ? -3.081 6.552 -25.311 1.00 41.03 308 ALA A O 1
ATOM 2407 N N . ALA A 1 309 ? -3.810 7.378 -27.273 1.00 37.56 309 ALA A N 1
ATOM 2408 C CA . ALA A 1 309 ? -4.845 8.289 -26.799 1.00 37.56 309 ALA A CA 1
ATOM 2409 C C . ALA A 1 309 ? -5.861 7.627 -25.839 1.00 37.56 309 ALA A C 1
ATOM 2411 O O . ALA A 1 309 ? -6.787 6.950 -26.277 1.00 37.56 309 ALA A O 1
ATOM 2412 N N . GLY A 1 310 ? -5.701 7.855 -24.533 1.00 45.75 310 GLY A N 1
ATOM 2413 C CA . GLY A 1 310 ? -6.645 7.426 -23.493 1.00 45.75 310 GLY A CA 1
ATOM 2414 C C . GLY A 1 310 ? -6.141 7.718 -22.080 1.00 45.75 310 GLY A C 1
ATOM 2415 O O . GLY A 1 310 ? -6.864 8.297 -21.273 1.00 45.75 310 GLY A O 1
ATOM 2416 N N . TYR A 1 311 ? -4.864 7.416 -21.830 1.00 56.75 311 TYR A N 1
ATOM 2417 C CA . TYR A 1 311 ? -4.123 7.856 -20.646 1.00 56.75 311 TYR A CA 1
ATOM 2418 C C . TYR A 1 311 ? -3.159 8.966 -21.061 1.00 56.75 311 TYR A C 1
ATOM 2420 O O . TYR A 1 311 ? -2.380 8.804 -22.001 1.00 56.75 311 TYR A O 1
ATOM 2428 N N . PHE A 1 312 ? -3.240 10.123 -20.408 1.00 60.47 312 PHE A N 1
ATOM 2429 C CA . PHE A 1 312 ? -2.430 11.283 -20.776 1.00 60.47 312 PHE A CA 1
ATOM 2430 C C . PHE A 1 312 ? -1.054 11.164 -20.122 1.00 60.47 312 PHE A C 1
ATOM 2432 O O . PHE A 1 312 ? -0.847 11.623 -18.997 1.00 60.47 312 PHE A O 1
ATOM 2439 N N . GLU A 1 313 ? -0.118 10.518 -20.817 1.00 67.75 313 GLU A N 1
ATOM 2440 C CA . GLU A 1 313 ? 1.274 10.445 -20.383 1.00 67.75 313 GLU A CA 1
ATOM 2441 C C . GLU A 1 313 ? 1.973 11.792 -20.615 1.00 67.75 313 GLU A C 1
ATOM 2443 O O . GLU A 1 313 ? 2.063 12.299 -21.734 1.00 67.75 313 GLU A O 1
ATOM 2448 N N . THR A 1 314 ? 2.480 12.388 -19.539 1.00 76.38 314 THR A N 1
ATOM 2449 C CA . THR A 1 314 ? 3.390 13.531 -19.603 1.00 76.38 314 THR A CA 1
ATOM 2450 C C . THR A 1 314 ? 4.813 13.029 -19.391 1.00 76.38 314 THR A C 1
ATOM 2452 O O . THR A 1 314 ? 5.210 12.747 -18.261 1.00 76.38 314 THR A O 1
ATOM 2455 N N . ALA A 1 315 ? 5.585 12.945 -20.474 1.00 81.69 315 ALA A N 1
ATOM 2456 C CA . ALA A 1 315 ? 7.010 12.633 -20.420 1.00 81.69 315 ALA A CA 1
ATOM 2457 C C . ALA A 1 315 ? 7.835 13.915 -20.205 1.00 81.69 315 ALA A C 1
ATOM 2459 O O . ALA A 1 315 ? 7.813 14.834 -21.027 1.00 81.69 315 ALA A O 1
ATOM 2460 N N . LEU A 1 316 ? 8.571 13.987 -19.095 1.00 84.44 316 LEU A N 1
ATOM 2461 C CA . LEU A 1 316 ? 9.457 15.098 -18.747 1.00 84.44 316 LEU A CA 1
ATOM 2462 C C . LEU A 1 316 ? 10.916 14.642 -18.857 1.00 84.44 316 LEU A C 1
ATOM 2464 O O . LEU A 1 316 ? 11.416 13.964 -17.963 1.00 84.44 316 LEU A O 1
ATOM 2468 N N . GLY A 1 317 ? 11.584 15.029 -19.949 1.00 84.38 317 GLY A N 1
ATOM 2469 C CA . GLY A 1 317 ? 12.967 14.647 -20.258 1.00 84.38 317 GLY A CA 1
ATOM 2470 C C . GLY A 1 317 ? 13.872 15.824 -20.624 1.00 84.38 317 GLY A C 1
ATOM 2471 O O . GLY A 1 317 ? 13.393 16.903 -20.983 1.00 84.38 317 GLY A O 1
ATOM 2472 N N . GLY A 1 318 ? 15.194 15.633 -20.564 1.00 84.44 318 GLY A N 1
ATOM 2473 C CA . GLY A 1 318 ? 16.161 16.660 -20.965 1.00 84.44 318 GLY A CA 1
ATOM 2474 C C . GLY A 1 318 ? 15.934 17.979 -20.220 1.00 84.44 318 GLY A C 1
ATOM 2475 O O . GLY A 1 318 ? 15.780 17.983 -19.006 1.00 84.44 318 GLY A O 1
ATOM 2476 N N . THR A 1 319 ? 15.848 19.109 -20.931 1.00 86.00 319 THR A N 1
ATOM 2477 C CA . THR A 1 319 ? 15.638 20.440 -20.317 1.00 86.00 319 THR A CA 1
ATOM 2478 C C . THR A 1 319 ? 14.313 20.595 -19.568 1.00 86.00 319 THR A C 1
ATOM 2480 O O . THR A 1 319 ? 14.144 21.560 -18.823 1.00 86.00 319 THR A O 1
ATOM 2483 N N . ASP A 1 320 ? 13.372 19.673 -19.770 1.00 86.88 320 ASP A N 1
ATOM 2484 C CA . ASP A 1 320 ? 12.053 19.714 -19.147 1.00 86.88 320 ASP A CA 1
ATOM 2485 C C . ASP A 1 320 ? 12.018 19.012 -17.786 1.00 86.88 320 ASP A C 1
ATOM 2487 O O . ASP A 1 320 ? 11.086 19.227 -17.006 1.00 86.88 320 ASP A O 1
ATOM 2491 N N . PHE A 1 321 ? 13.072 18.266 -17.455 1.00 88.69 321 PHE A N 1
ATOM 2492 C CA . PHE A 1 321 ? 13.253 17.596 -16.175 1.00 88.69 321 PHE A CA 1
ATOM 2493 C C . PHE A 1 321 ? 13.656 18.589 -15.065 1.00 88.69 321 PHE A C 1
ATOM 2495 O O . PHE A 1 321 ? 14.793 18.659 -14.595 1.00 88.69 321 PHE A O 1
ATOM 2502 N N . THR A 1 322 ? 12.691 19.420 -14.671 1.00 90.50 322 THR A N 1
ATOM 2503 C CA . THR A 1 322 ? 12.833 20.469 -13.651 1.00 90.50 322 THR A CA 1
ATOM 2504 C C . THR A 1 322 ? 11.777 20.312 -12.560 1.00 90.50 322 THR A C 1
ATOM 2506 O O . THR A 1 322 ? 10.640 19.915 -12.825 1.00 90.50 322 THR A O 1
ATOM 2509 N N . CYS A 1 323 ? 12.120 20.715 -11.334 1.00 89.19 323 CYS A N 1
ATOM 2510 C CA . CYS A 1 323 ? 11.222 20.710 -10.172 1.00 89.19 323 CYS A CA 1
ATOM 2511 C C . CYS A 1 323 ? 9.875 21.400 -10.461 1.00 89.19 323 CYS A C 1
ATOM 2513 O O . CYS A 1 323 ? 8.811 20.874 -10.133 1.00 89.19 323 CYS A O 1
ATOM 2515 N N . SER A 1 324 ? 9.889 22.558 -11.126 1.00 89.69 324 SER A N 1
ATOM 2516 C CA . SER A 1 324 ? 8.669 23.312 -11.440 1.00 89.69 324 SER A CA 1
ATOM 2517 C C . SER A 1 324 ? 7.741 22.577 -12.415 1.00 89.69 324 SER A C 1
ATOM 2519 O O . SER A 1 324 ? 6.521 22.589 -12.215 1.00 89.69 324 SER A O 1
ATOM 2521 N N . LYS A 1 325 ? 8.293 21.903 -13.433 1.00 91.00 325 LYS A N 1
ATOM 2522 C CA . LYS A 1 325 ? 7.517 21.121 -14.407 1.00 91.00 325 LYS A CA 1
ATOM 2523 C C . LYS A 1 325 ? 6.957 19.847 -13.788 1.00 91.00 325 LYS A C 1
ATOM 2525 O O . LYS A 1 325 ? 5.758 19.617 -13.922 1.00 91.00 325 LYS A O 1
ATOM 2530 N N . VAL A 1 326 ? 7.762 19.109 -13.019 1.00 90.94 326 VAL A N 1
ATOM 2531 C CA . VAL A 1 326 ? 7.296 17.929 -12.266 1.00 90.94 326 VAL A CA 1
ATOM 2532 C C . VAL A 1 326 ? 6.160 18.314 -11.317 1.00 90.94 326 VAL A C 1
ATOM 2534 O O . VAL A 1 326 ? 5.099 17.698 -11.346 1.00 90.94 326 VAL A O 1
ATOM 2537 N N . ARG A 1 327 ? 6.311 19.404 -10.548 1.00 89.56 327 ARG A N 1
ATOM 2538 C CA . ARG A 1 327 ? 5.243 19.919 -9.670 1.00 89.56 327 ARG A CA 1
ATOM 2539 C C . ARG A 1 327 ? 3.966 20.250 -10.422 1.00 89.56 327 ARG A C 1
ATOM 2541 O O . ARG A 1 327 ? 2.879 20.054 -9.895 1.00 89.56 327 ARG A O 1
ATOM 2548 N N . THR A 1 328 ? 4.100 20.857 -11.596 1.00 91.12 328 THR A N 1
ATOM 2549 C CA . THR A 1 328 ? 2.954 21.296 -12.393 1.00 91.12 328 THR A CA 1
ATOM 2550 C C . THR A 1 328 ? 2.212 20.097 -12.966 1.00 91.12 328 THR A C 1
ATOM 2552 O O . THR A 1 328 ? 0.990 20.066 -12.874 1.00 91.12 328 THR A O 1
ATOM 2555 N N . ALA A 1 329 ? 2.940 19.103 -13.476 1.00 90.94 329 ALA A N 1
ATOM 2556 C CA . ALA A 1 329 ? 2.366 17.862 -13.983 1.00 90.94 329 ALA A CA 1
ATOM 2557 C C . ALA A 1 329 ? 1.652 17.074 -12.870 1.00 90.94 329 ALA A C 1
ATOM 2559 O O . ALA A 1 329 ? 0.496 16.693 -13.030 1.00 90.94 329 ALA A O 1
ATOM 2560 N N . LEU A 1 330 ? 2.285 16.944 -11.697 1.00 91.44 330 LEU A N 1
ATOM 2561 C CA . LEU A 1 330 ? 1.730 16.233 -10.539 1.00 91.44 330 LEU A CA 1
ATOM 2562 C C . LEU A 1 330 ? 0.387 16.779 -10.035 1.00 91.44 330 LEU A C 1
ATOM 2564 O O . LEU A 1 330 ? -0.398 16.029 -9.467 1.00 91.44 330 LEU A O 1
ATOM 2568 N N . LYS A 1 331 ? 0.091 18.071 -10.229 1.00 92.19 331 LYS A N 1
ATOM 2569 C CA . LYS A 1 331 ? -1.194 18.657 -9.794 1.00 92.19 331 LYS A CA 1
ATOM 2570 C C . LYS A 1 331 ? -2.407 18.014 -10.457 1.00 92.19 331 LYS A C 1
ATOM 2572 O O . LYS A 1 331 ? -3.499 18.112 -9.907 1.00 92.19 331 LYS A O 1
ATOM 2577 N N . ASN A 1 332 ? -2.205 17.404 -11.620 1.00 90.62 332 ASN A N 1
ATOM 2578 C CA . ASN A 1 332 ? -3.252 16.802 -12.425 1.00 90.62 332 ASN A CA 1
ATOM 2579 C C . ASN A 1 332 ? -2.969 15.322 -12.694 1.00 90.62 332 ASN A C 1
ATOM 2581 O O . ASN A 1 332 ? -3.497 14.814 -13.668 1.00 90.62 332 ASN A O 1
ATOM 2585 N N . ALA A 1 333 ? -2.129 14.652 -11.900 1.00 93.19 333 ALA A N 1
ATOM 2586 C CA . ALA A 1 333 ? -1.717 13.274 -12.155 1.00 93.19 333 ALA A CA 1
ATOM 2587 C C . ALA A 1 333 ? -2.045 12.342 -10.991 1.00 93.19 333 ALA A C 1
ATOM 2589 O O . ALA A 1 333 ? -2.022 12.742 -9.830 1.00 93.19 333 ALA A O 1
ATOM 2590 N N . SER A 1 334 ? -2.304 11.084 -11.326 1.00 93.06 334 SER A N 1
ATOM 2591 C CA . SER A 1 334 ? -2.503 9.972 -10.387 1.00 93.06 334 SER A CA 1
ATOM 2592 C C . SER A 1 334 ? -1.276 9.076 -10.273 1.00 93.06 334 SER A C 1
ATOM 2594 O O . SER A 1 334 ? -1.225 8.201 -9.411 1.00 93.06 334 SER A O 1
ATOM 2596 N N . TYR A 1 335 ? -0.278 9.293 -11.124 1.00 93.31 335 TYR A N 1
ATOM 2597 C CA . TYR A 1 335 ? 0.925 8.486 -11.173 1.00 93.31 335 TYR A CA 1
ATOM 2598 C C . TYR A 1 335 ? 2.146 9.342 -11.494 1.00 93.31 335 TYR A C 1
ATOM 2600 O O . TYR A 1 335 ? 2.097 10.193 -12.384 1.00 93.31 335 TYR A O 1
ATOM 2608 N N . LEU A 1 336 ? 3.248 9.079 -10.798 1.00 92.94 336 LEU A N 1
ATOM 2609 C CA . LEU A 1 336 ? 4.574 9.581 -11.127 1.00 92.94 336 LEU A CA 1
ATOM 2610 C C . LEU A 1 336 ? 5.590 8.447 -11.028 1.00 92.94 336 LEU A C 1
ATOM 2612 O O . LEU A 1 336 ? 5.827 7.948 -9.928 1.00 92.94 336 LEU A O 1
ATOM 2616 N N . ALA A 1 337 ? 6.259 8.130 -12.134 1.00 90.75 337 ALA A N 1
ATOM 2617 C CA . ALA A 1 337 ? 7.564 7.484 -12.087 1.00 90.75 337 ALA A CA 1
ATOM 2618 C C . ALA A 1 337 ? 8.659 8.530 -12.286 1.00 90.75 337 ALA A C 1
ATOM 2620 O O . ALA A 1 337 ? 8.599 9.352 -13.206 1.00 90.75 337 ALA A O 1
ATOM 2621 N N . LEU A 1 338 ? 9.657 8.508 -11.409 1.00 90.19 338 LEU A N 1
ATOM 2622 C CA . LEU A 1 338 ? 10.791 9.421 -11.469 1.00 90.19 338 LEU A CA 1
ATOM 2623 C C . LEU A 1 338 ? 12.092 8.622 -11.419 1.00 90.19 338 LEU A C 1
ATOM 2625 O O . LEU A 1 338 ? 12.435 8.090 -10.363 1.00 90.19 338 LEU A O 1
ATOM 2629 N N . CYS A 1 339 ? 12.808 8.581 -12.543 1.00 87.69 339 CYS A N 1
ATOM 2630 C CA . CYS A 1 339 ? 14.082 7.883 -12.705 1.00 87.69 339 CYS A CA 1
ATOM 2631 C C . CYS A 1 339 ? 15.240 8.880 -12.711 1.00 87.69 339 CYS A C 1
ATOM 2633 O O . CYS A 1 339 ? 15.465 9.579 -13.699 1.00 87.69 339 CYS A O 1
ATOM 2635 N N . GLU A 1 340 ? 15.962 8.956 -11.591 1.00 88.62 340 GLU A N 1
ATOM 2636 C CA . GLU A 1 340 ? 17.115 9.843 -11.437 1.00 88.62 340 GLU A CA 1
ATOM 2637 C C . GLU A 1 340 ? 17.978 9.471 -10.223 1.00 88.62 340 GLU A C 1
ATOM 2639 O O . GLU A 1 340 ? 17.575 8.712 -9.340 1.00 88.62 340 GLU A O 1
ATOM 2644 N N . HIS A 1 341 ? 19.163 10.067 -10.100 1.00 89.12 341 HIS A N 1
ATOM 2645 C CA . HIS A 1 341 ? 19.871 10.094 -8.830 1.00 89.12 341 HIS A CA 1
ATOM 2646 C C . HIS A 1 341 ? 19.030 10.729 -7.712 1.00 89.12 341 HIS A C 1
ATOM 2648 O O . HIS A 1 341 ? 18.548 11.861 -7.798 1.00 89.12 341 HIS A O 1
ATOM 2654 N N . GLY A 1 342 ? 18.923 10.007 -6.601 1.00 90.38 342 GLY A N 1
ATOM 2655 C CA . GLY A 1 342 ? 18.225 10.462 -5.409 1.00 90.38 342 GLY A CA 1
ATOM 2656 C C . GLY A 1 342 ? 18.892 9.996 -4.126 1.00 90.38 342 GLY A C 1
ATOM 2657 O O . GLY A 1 342 ? 19.910 9.298 -4.126 1.00 90.38 342 GLY A O 1
ATOM 2658 N N . GLY A 1 343 ? 18.310 10.444 -3.026 1.00 91.00 343 GLY A N 1
ATOM 2659 C CA . GLY A 1 343 ? 18.651 10.055 -1.671 1.00 91.00 343 GLY A CA 1
ATOM 2660 C C . GLY A 1 343 ? 17.429 10.186 -0.765 1.00 91.00 343 GLY A C 1
ATOM 2661 O O . GLY A 1 343 ? 16.353 10.574 -1.228 1.00 91.00 343 GLY A O 1
ATOM 2662 N N . PRO A 1 344 ? 17.587 9.959 0.549 1.00 91.00 344 PRO A N 1
ATOM 2663 C CA . PRO A 1 344 ? 16.466 10.012 1.485 1.00 91.00 344 PRO A CA 1
ATOM 2664 C C . PRO A 1 344 ? 15.700 11.333 1.432 1.00 91.00 344 PRO A C 1
ATOM 2666 O O . PRO A 1 344 ? 14.501 11.353 1.660 1.00 91.00 344 PRO A O 1
ATOM 2669 N N . SER A 1 345 ? 16.374 12.443 1.122 1.00 91.50 345 SER A N 1
ATOM 2670 C CA . SER A 1 345 ? 15.776 13.776 1.135 1.00 91.50 345 SER A CA 1
ATOM 2671 C C . SER A 1 345 ? 15.199 14.258 -0.193 1.00 91.50 345 SER A C 1
ATOM 2673 O O . SER A 1 345 ? 14.630 15.353 -0.225 1.00 91.50 345 SER A O 1
ATOM 2675 N N . GLY A 1 346 ? 15.357 13.504 -1.285 1.00 92.19 346 GLY A N 1
ATOM 2676 C CA . GLY A 1 346 ? 14.930 13.988 -2.591 1.00 92.19 346 GLY A CA 1
ATOM 2677 C C . GLY A 1 346 ? 15.694 13.454 -3.795 1.00 92.19 346 GLY A C 1
ATOM 2678 O O . GLY A 1 346 ? 16.441 12.485 -3.704 1.00 92.19 346 GLY A O 1
ATOM 2679 N N . PHE A 1 347 ? 15.515 14.144 -4.917 1.00 91.81 347 PHE A N 1
ATOM 2680 C CA . PHE A 1 347 ? 16.096 13.825 -6.222 1.00 91.81 347 PHE A CA 1
ATOM 2681 C C . PHE A 1 347 ? 16.950 14.985 -6.727 1.00 91.81 347 PHE A C 1
ATOM 2683 O O . PHE A 1 347 ? 16.632 16.153 -6.475 1.00 91.81 347 PHE A O 1
ATOM 2690 N N . ALA A 1 348 ? 18.014 14.674 -7.462 1.00 90.25 348 ALA A N 1
ATOM 2691 C CA . ALA A 1 348 ? 18.698 15.661 -8.282 1.00 90.25 348 ALA A CA 1
ATOM 2692 C C . ALA A 1 348 ? 17.790 16.015 -9.469 1.00 90.25 348 ALA A C 1
ATOM 2694 O O . ALA A 1 348 ? 17.247 15.128 -10.104 1.00 90.25 348 ALA A O 1
ATOM 2695 N N . MET A 1 349 ? 17.576 17.295 -9.761 1.00 88.50 349 MET A N 1
ATOM 2696 C CA . MET A 1 349 ? 16.914 17.720 -11.000 1.00 88.50 349 MET A CA 1
ATOM 2697 C C . MET A 1 349 ? 17.684 18.884 -11.616 1.00 88.50 349 MET A C 1
ATOM 2699 O O . MET A 1 349 ? 18.577 19.466 -10.989 1.00 88.50 349 MET A O 1
ATOM 2703 N N . ILE A 1 350 ? 17.349 19.243 -12.857 1.00 85.62 350 ILE A N 1
ATOM 2704 C CA . ILE A 1 350 ? 18.009 20.359 -13.533 1.00 85.62 350 ILE A CA 1
ATOM 2705 C C . ILE A 1 350 ? 17.678 21.667 -12.807 1.00 85.62 350 ILE A C 1
ATOM 2707 O O . ILE A 1 350 ? 16.516 22.039 -12.632 1.00 85.62 350 ILE A O 1
ATOM 2711 N N . GLY A 1 351 ? 18.729 22.383 -12.406 1.00 83.25 351 GLY A N 1
ATOM 2712 C CA . GLY A 1 351 ? 18.661 23.690 -11.749 1.00 83.25 351 GLY A CA 1
ATOM 2713 C C . GLY A 1 351 ? 18.500 23.634 -10.226 1.00 83.25 351 GLY A C 1
ATOM 2714 O O . GLY A 1 351 ? 19.122 24.436 -9.534 1.00 83.25 351 GLY A O 1
ATOM 2715 N N . GLU A 1 352 ? 17.724 22.690 -9.692 1.00 84.06 352 GLU A N 1
ATOM 2716 C CA . GLU A 1 352 ? 17.507 22.515 -8.249 1.00 84.06 352 GLU A CA 1
ATOM 2717 C C . GLU A 1 352 ? 17.123 21.070 -7.895 1.00 84.06 352 GLU A C 1
ATOM 2719 O O . GLU A 1 352 ? 16.640 20.333 -8.745 1.00 84.06 352 GLU A O 1
ATOM 2724 N N . GLY A 1 353 ? 17.313 20.651 -6.638 1.00 82.81 353 GLY A N 1
ATOM 2725 C CA . GLY A 1 353 ? 16.838 19.341 -6.174 1.00 82.81 353 GLY A CA 1
ATOM 2726 C C . GLY A 1 353 ? 15.336 19.339 -5.873 1.00 82.81 353 GLY A C 1
ATOM 2727 O O . GLY A 1 353 ? 14.781 20.363 -5.492 1.00 82.81 353 GLY A O 1
ATOM 2728 N N . TRP A 1 354 ? 14.666 18.191 -5.968 1.00 83.44 354 TRP A N 1
ATOM 2729 C CA . TRP A 1 354 ? 13.266 18.022 -5.549 1.00 83.44 354 TRP A CA 1
ATOM 2730 C C . TRP A 1 354 ? 13.189 17.337 -4.185 1.00 83.44 354 TRP A C 1
ATOM 2732 O O . TRP A 1 354 ? 13.795 16.281 -4.048 1.00 83.44 354 TRP A O 1
ATOM 2742 N N . PRO A 1 355 ? 12.460 17.864 -3.183 1.00 80.88 355 PRO A N 1
ATOM 2743 C CA . PRO A 1 355 ? 11.588 19.039 -3.215 1.00 80.88 355 PRO A CA 1
ATOM 2744 C C . PRO A 1 355 ? 12.312 20.330 -2.775 1.00 80.88 355 PRO A C 1
ATOM 2746 O O . PRO A 1 355 ? 11.670 21.285 -2.342 1.00 80.88 355 PRO A O 1
ATOM 2749 N N . ASN A 1 356 ? 13.649 20.355 -2.837 1.00 72.94 356 ASN A N 1
ATOM 2750 C CA . ASN A 1 356 ? 14.516 21.455 -2.393 1.00 72.94 356 ASN A CA 1
ATOM 2751 C C . ASN A 1 356 ? 14.373 21.792 -0.894 1.00 72.94 356 ASN A C 1
ATOM 2753 O O . ASN A 1 356 ? 14.351 22.951 -0.489 1.00 72.94 356 ASN A O 1
ATOM 2757 N N . GLY A 1 357 ? 14.171 20.773 -0.050 1.00 68.06 357 GLY A N 1
ATOM 2758 C CA . GLY A 1 357 ? 13.968 20.948 1.393 1.00 68.06 357 GLY A CA 1
ATOM 2759 C C . GLY A 1 357 ? 12.625 21.579 1.792 1.00 68.06 357 GLY A C 1
ATOM 2760 O O . GLY A 1 357 ? 12.289 21.545 2.977 1.00 68.06 357 GLY A O 1
ATOM 2761 N N . GLY A 1 358 ? 11.823 22.063 0.838 1.00 74.38 358 GLY A N 1
ATOM 2762 C CA . GLY A 1 358 ? 10.485 22.607 1.066 1.00 74.38 358 GLY A CA 1
ATOM 2763 C C . GLY A 1 358 ? 9.401 21.543 1.268 1.00 74.38 358 GLY A C 1
ATOM 2764 O O . GLY A 1 358 ? 9.618 20.348 1.044 1.00 74.38 358 GLY A O 1
ATOM 2765 N N . ARG A 1 359 ? 8.217 22.001 1.694 1.00 84.00 359 ARG A N 1
ATOM 2766 C CA . ARG A 1 359 ? 6.981 21.206 1.706 1.00 84.00 359 ARG A CA 1
ATOM 2767 C C . ARG A 1 359 ? 6.507 21.002 0.265 1.00 84.00 359 ARG A C 1
ATOM 2769 O O . ARG A 1 359 ? 6.469 21.956 -0.514 1.00 84.00 359 ARG A O 1
ATOM 2776 N N . ILE A 1 360 ? 6.146 19.770 -0.082 1.00 90.12 360 ILE A N 1
ATOM 2777 C CA . ILE A 1 360 ? 5.459 19.472 -1.343 1.00 90.12 360 ILE A CA 1
ATOM 2778 C C . ILE A 1 360 ? 4.009 19.963 -1.174 1.00 90.12 360 ILE A C 1
ATOM 2780 O O . ILE A 1 360 ? 3.422 19.711 -0.120 1.00 90.12 360 ILE A O 1
ATOM 2784 N N . PRO A 1 361 ? 3.446 20.731 -2.127 1.00 90.44 361 PRO A N 1
ATOM 2785 C CA . PRO A 1 361 ? 2.066 21.207 -2.012 1.00 90.44 361 PRO A CA 1
ATOM 2786 C C . PRO A 1 361 ? 1.093 20.031 -1.903 1.00 90.44 361 PRO A C 1
ATOM 2788 O O . PRO A 1 361 ? 1.430 18.931 -2.324 1.00 90.44 361 PRO A O 1
ATOM 2791 N N . ASP A 1 362 ? -0.114 20.270 -1.395 1.00 93.38 362 ASP A N 1
ATOM 2792 C CA . ASP A 1 362 ? -1.144 19.232 -1.406 1.00 93.38 362 ASP A CA 1
ATOM 2793 C C . ASP A 1 362 ? -1.541 18.907 -2.859 1.00 93.38 362 ASP A C 1
ATOM 2795 O O . ASP A 1 362 ? -1.810 19.804 -3.667 1.00 93.38 362 ASP A O 1
ATOM 2799 N N . LEU A 1 363 ? -1.529 17.621 -3.191 1.00 94.44 363 LEU A N 1
ATOM 2800 C CA . LEU A 1 363 ? -1.742 17.034 -4.510 1.00 94.44 363 LEU A CA 1
ATOM 2801 C C . LEU A 1 363 ? -2.975 16.115 -4.475 1.00 94.44 363 LEU A C 1
ATOM 2803 O O . LEU A 1 363 ? -3.369 15.660 -3.394 1.00 94.44 363 LEU A O 1
ATOM 2807 N N . PRO A 1 364 ? -3.604 15.830 -5.631 1.00 94.75 364 PRO A N 1
ATOM 2808 C CA . PRO A 1 364 ? -4.549 14.719 -5.710 1.00 94.75 364 PRO A CA 1
ATOM 2809 C C . PRO A 1 364 ? -3.866 13.392 -5.347 1.00 94.75 364 PRO A C 1
ATOM 2811 O O . PRO A 1 364 ? -2.642 13.314 -5.439 1.00 94.75 364 PRO A O 1
ATOM 2814 N N . PRO A 1 365 ? -4.610 12.352 -4.929 1.00 96.00 365 PRO A N 1
ATOM 2815 C CA . PRO A 1 365 ? -4.031 11.049 -4.637 1.00 96.00 365 PRO A CA 1
ATOM 2816 C C . PRO A 1 365 ? -3.210 10.495 -5.793 1.00 96.00 365 PRO A C 1
ATOM 2818 O O . PRO A 1 365 ? -3.682 10.429 -6.922 1.00 96.00 365 PRO A O 1
ATOM 2821 N N . PHE A 1 366 ? -1.981 10.071 -5.518 1.00 95.88 366 PHE A N 1
ATOM 2822 C CA . PHE A 1 366 ? -1.102 9.566 -6.568 1.00 95.88 366 PHE A CA 1
ATOM 2823 C C . PHE A 1 366 ? -0.191 8.444 -6.089 1.00 95.88 366 PHE A C 1
ATOM 2825 O O . PHE A 1 366 ? 0.158 8.364 -4.909 1.00 95.88 366 PHE A O 1
ATOM 2832 N N . VAL A 1 367 ? 0.202 7.577 -7.013 1.00 96.12 367 VAL A N 1
ATOM 2833 C CA . VAL A 1 367 ? 1.269 6.600 -6.808 1.00 96.12 367 VAL A CA 1
ATOM 2834 C C . VAL A 1 367 ? 2.590 7.243 -7.211 1.00 96.12 367 VAL A C 1
ATOM 2836 O O . VAL A 1 367 ? 2.711 7.797 -8.303 1.00 96.12 367 VAL A O 1
ATOM 2839 N N . PHE A 1 368 ? 3.588 7.170 -6.336 1.00 95.50 368 PHE A N 1
ATOM 2840 C CA . PHE A 1 368 ? 4.942 7.638 -6.617 1.00 95.50 368 PHE A CA 1
ATOM 2841 C C . PHE A 1 368 ? 5.892 6.439 -6.692 1.00 95.50 368 PHE A C 1
ATOM 2843 O O . PHE A 1 368 ? 6.270 5.885 -5.662 1.00 95.50 368 PHE A O 1
ATOM 2850 N N . ALA A 1 369 ? 6.328 6.079 -7.897 1.00 93.25 369 ALA A N 1
ATOM 2851 C CA . ALA A 1 369 ? 7.426 5.148 -8.128 1.00 93.25 369 ALA A CA 1
ATOM 2852 C C . ALA A 1 369 ? 8.763 5.904 -8.251 1.00 93.25 369 ALA A C 1
ATOM 2854 O O . ALA A 1 369 ? 9.025 6.621 -9.216 1.00 93.25 369 ALA A O 1
ATOM 2855 N N . ALA A 1 370 ? 9.606 5.786 -7.230 1.00 92.31 370 ALA A N 1
ATOM 2856 C CA . ALA A 1 370 ? 10.903 6.436 -7.150 1.00 92.31 370 ALA A CA 1
ATOM 2857 C C . ALA A 1 370 ? 12.017 5.491 -7.601 1.00 92.31 370 ALA A C 1
ATOM 2859 O O . ALA A 1 370 ? 12.492 4.641 -6.844 1.00 92.31 370 ALA A O 1
ATOM 2860 N N . GLU A 1 371 ? 12.500 5.717 -8.813 1.00 87.44 371 GLU A N 1
ATOM 2861 C CA . GLU A 1 371 ? 13.554 4.942 -9.450 1.00 87.44 371 GLU A CA 1
ATOM 2862 C C . GLU A 1 371 ? 14.923 5.544 -9.130 1.00 87.44 371 GLU A C 1
ATOM 2864 O O . GLU A 1 371 ? 15.645 6.076 -9.969 1.00 87.44 371 GLU A O 1
ATOM 2869 N N . ALA A 1 372 ? 15.237 5.523 -7.832 1.00 88.81 372 ALA A N 1
ATOM 2870 C CA . ALA A 1 372 ? 16.359 6.251 -7.260 1.00 88.81 372 ALA A CA 1
ATOM 2871 C C . ALA A 1 372 ? 16.891 5.598 -5.977 1.00 88.81 372 ALA A C 1
ATOM 2873 O O . ALA A 1 372 ? 16.207 4.838 -5.291 1.00 88.81 372 ALA A O 1
ATOM 2874 N N . CYS A 1 373 ? 18.142 5.905 -5.637 1.00 90.75 373 CYS A N 1
ATOM 2875 C CA . CYS A 1 373 ? 18.814 5.373 -4.452 1.00 90.75 373 CYS A CA 1
ATOM 2876 C C . CYS A 1 373 ? 18.214 5.925 -3.151 1.00 90.75 373 CYS A C 1
ATOM 2878 O O . CYS A 1 373 ? 18.041 7.133 -3.019 1.00 90.75 373 CYS A O 1
ATOM 2880 N N . LEU A 1 374 ? 18.014 5.063 -2.148 1.00 90.56 374 LEU A N 1
ATOM 2881 C CA . LEU A 1 374 ? 17.684 5.435 -0.759 1.00 90.56 374 LEU A CA 1
ATOM 2882 C C . LEU A 1 374 ? 16.430 6.314 -0.566 1.00 90.56 374 LEU A C 1
ATOM 2884 O O . LEU A 1 374 ? 16.223 6.854 0.519 1.00 90.56 374 LEU A O 1
ATOM 2888 N N . THR A 1 375 ? 15.592 6.482 -1.583 1.00 93.69 375 THR A N 1
ATOM 2889 C CA . THR A 1 375 ? 14.406 7.344 -1.522 1.00 93.69 375 THR A CA 1
ATOM 2890 C C . THR A 1 375 ? 13.282 6.758 -0.673 1.00 93.69 375 THR A C 1
ATOM 2892 O O . THR A 1 375 ? 12.455 7.505 -0.161 1.00 93.69 375 THR A O 1
ATOM 2895 N N . GLY A 1 376 ? 13.285 5.438 -0.464 1.00 92.62 376 GLY A N 1
ATOM 2896 C CA . GLY A 1 376 ? 12.412 4.741 0.478 1.00 92.62 376 GLY A CA 1
ATOM 2897 C C . GLY A 1 376 ? 12.904 4.782 1.927 1.00 92.62 376 GLY A C 1
ATOM 2898 O O . GLY A 1 376 ? 12.222 4.256 2.798 1.00 92.62 376 GLY A O 1
ATOM 2899 N N . ASP A 1 377 ? 14.064 5.380 2.228 1.00 91.25 377 ASP A N 1
ATOM 2900 C CA . ASP A 1 377 ? 14.597 5.388 3.594 1.00 91.25 377 ASP A CA 1
ATOM 2901 C C . ASP A 1 377 ? 13.710 6.209 4.548 1.00 91.25 377 ASP A C 1
ATOM 2903 O O . ASP A 1 377 ? 13.665 7.444 4.517 1.00 91.25 377 ASP A O 1
ATOM 2907 N N . ILE A 1 378 ? 13.003 5.487 5.417 1.00 90.62 378 ILE A N 1
ATOM 2908 C CA . ILE A 1 378 ? 12.153 6.022 6.489 1.00 90.62 378 ILE A CA 1
ATOM 2909 C C . ILE A 1 378 ? 12.816 5.915 7.867 1.00 90.62 378 ILE A C 1
ATOM 2911 O O . ILE A 1 378 ? 12.138 6.057 8.879 1.00 90.62 378 ILE A O 1
ATOM 2915 N N . THR A 1 379 ? 14.123 5.638 7.932 1.00 86.94 379 THR A N 1
ATOM 2916 C CA . THR A 1 379 ? 14.815 5.297 9.184 1.00 86.94 379 THR A CA 1
ATOM 2917 C C . THR A 1 379 ? 15.679 6.440 9.735 1.00 86.94 379 THR A C 1
ATOM 2919 O O . THR A 1 379 ? 16.230 7.269 9.007 1.00 86.94 379 THR A O 1
ATOM 2922 N N . GLY A 1 380 ? 15.850 6.472 11.062 1.00 74.44 380 GLY A N 1
ATOM 2923 C CA . GLY A 1 380 ? 16.863 7.292 11.742 1.00 74.44 380 GLY A CA 1
ATOM 2924 C C . GLY A 1 380 ? 16.614 8.811 11.765 1.00 74.44 380 GLY A C 1
ATOM 2925 O O . GLY A 1 380 ? 15.485 9.289 11.757 1.00 74.44 380 GLY A O 1
ATOM 2926 N N . ALA A 1 381 ? 17.693 9.601 11.842 1.00 63.69 381 ALA A N 1
ATOM 2927 C CA . ALA A 1 381 ? 17.630 11.062 12.020 1.00 63.69 381 ALA A CA 1
ATOM 2928 C C . ALA A 1 381 ? 17.121 11.837 10.782 1.00 63.69 381 ALA A C 1
ATOM 2930 O O . ALA A 1 381 ? 16.883 13.041 10.863 1.00 63.69 381 ALA A O 1
ATOM 2931 N N . GLY A 1 382 ? 16.962 11.159 9.640 1.00 76.88 382 GLY A N 1
ATOM 2932 C CA . GLY A 1 382 ? 16.526 11.739 8.367 1.00 76.88 382 GLY A CA 1
ATOM 2933 C C . GLY A 1 382 ? 15.014 11.722 8.125 1.00 76.88 382 GLY A C 1
ATOM 2934 O O . GLY A 1 382 ? 14.585 12.219 7.089 1.00 76.88 382 GLY A O 1
ATOM 2935 N N . VAL A 1 383 ? 14.201 11.199 9.054 1.00 86.81 383 VAL A N 1
ATOM 2936 C CA . VAL A 1 383 ? 12.741 11.014 8.890 1.00 86.81 383 VAL A CA 1
ATOM 2937 C C . VAL A 1 383 ? 12.025 12.282 8.416 1.00 86.81 383 VAL A C 1
ATOM 2939 O O . VAL A 1 383 ? 11.293 12.242 7.434 1.00 86.81 383 VAL A O 1
ATOM 2942 N N . ASN A 1 384 ? 12.306 13.437 9.025 1.00 86.69 384 ASN A N 1
ATOM 2943 C CA . ASN A 1 384 ? 11.669 14.710 8.646 1.00 86.69 384 ASN A CA 1
ATOM 2944 C C . ASN A 1 384 ? 12.086 15.216 7.254 1.00 86.69 384 ASN A C 1
ATOM 2946 O O . ASN A 1 384 ? 11.439 16.094 6.674 1.00 86.69 384 ASN A O 1
ATOM 2950 N N . ALA A 1 385 ? 13.202 14.716 6.727 1.00 87.81 385 ALA A N 1
ATOM 2951 C CA . ALA A 1 385 ? 13.652 15.004 5.375 1.00 87.81 385 ALA A CA 1
ATOM 2952 C C . ALA A 1 385 ? 13.161 13.959 4.365 1.00 87.81 385 ALA A C 1
ATOM 2954 O O . ALA A 1 385 ? 13.245 14.247 3.180 1.00 87.81 385 ALA A O 1
ATOM 2955 N N . SER A 1 386 ? 12.630 12.812 4.809 1.00 92.75 386 SER A N 1
ATOM 2956 C CA . SER A 1 386 ? 12.263 11.686 3.946 1.00 92.75 386 SER A CA 1
ATOM 2957 C C . SER A 1 386 ? 11.317 12.115 2.826 1.00 92.75 386 SER A C 1
ATOM 2959 O O . SER A 1 386 ? 10.193 12.560 3.076 1.00 92.75 386 SER A O 1
ATOM 2961 N N . ILE A 1 387 ? 11.765 11.971 1.579 1.00 94.56 387 ILE A N 1
ATOM 2962 C CA . ILE A 1 387 ? 10.957 12.266 0.397 1.00 94.56 387 ILE A CA 1
ATOM 2963 C C . ILE A 1 387 ? 9.740 11.347 0.321 1.00 94.56 387 ILE A C 1
ATOM 2965 O O . ILE A 1 387 ? 8.666 11.792 -0.080 1.00 94.56 387 ILE A O 1
ATOM 2969 N N . ALA A 1 388 ? 9.870 10.109 0.794 1.00 95.31 388 ALA A N 1
ATOM 2970 C CA . ALA A 1 388 ? 8.770 9.166 0.895 1.00 95.31 388 ALA A CA 1
ATOM 2971 C C . ALA A 1 388 ? 7.641 9.713 1.781 1.00 95.31 388 ALA A C 1
ATOM 2973 O O . ALA A 1 388 ? 6.505 9.875 1.339 1.00 95.31 388 ALA A O 1
ATOM 2974 N N . LEU A 1 389 ? 7.976 10.103 3.015 1.00 95.69 389 LEU A N 1
ATOM 2975 C CA . LEU A 1 389 ? 6.994 10.576 3.996 1.00 95.69 389 LEU A CA 1
ATOM 2976 C C . LEU A 1 389 ? 6.420 11.952 3.636 1.00 95.69 389 LEU A C 1
ATOM 2978 O O . LEU A 1 389 ? 5.236 12.197 3.847 1.00 95.69 389 LEU A O 1
ATOM 2982 N N . ARG A 1 390 ? 7.230 12.833 3.035 1.00 95.25 390 ARG A N 1
ATOM 2983 C CA . ARG A 1 390 ? 6.750 14.114 2.488 1.00 95.25 390 ARG A CA 1
ATOM 2984 C C . ARG A 1 390 ? 5.809 13.922 1.303 1.00 95.25 390 ARG A C 1
ATOM 2986 O O . ARG A 1 390 ? 4.914 14.736 1.104 1.00 95.25 390 ARG A O 1
ATOM 2993 N N . SER A 1 391 ? 6.002 12.866 0.515 1.00 96.25 391 SER A N 1
ATOM 2994 C CA . SER A 1 391 ? 5.081 12.519 -0.569 1.00 96.25 391 SER A CA 1
ATOM 2995 C C . SER A 1 391 ? 3.755 12.000 -0.011 1.00 96.25 391 SER A C 1
ATOM 2997 O O . SER A 1 391 ? 2.706 12.415 -0.496 1.00 96.25 391 SER A O 1
ATOM 2999 N N . VAL A 1 392 ? 3.786 11.180 1.050 1.00 97.12 392 VAL A N 1
ATOM 3000 C CA . VAL A 1 392 ? 2.580 10.742 1.784 1.00 97.12 392 VAL A CA 1
ATOM 3001 C C . VAL A 1 392 ? 1.813 11.939 2.353 1.00 97.12 392 VAL A C 1
ATOM 3003 O O . VAL A 1 392 ? 0.612 12.065 2.110 1.00 97.12 392 VAL A O 1
ATOM 3006 N N . GLU A 1 393 ? 2.497 12.861 3.039 1.00 95.75 393 GLU A N 1
ATOM 3007 C CA . GLU A 1 393 ? 1.897 14.111 3.533 1.00 95.75 393 GLU A CA 1
ATOM 3008 C C . GLU A 1 393 ? 1.212 14.879 2.387 1.00 95.75 393 GLU A C 1
ATOM 3010 O O . GLU A 1 393 ? 0.044 15.260 2.491 1.00 95.75 393 GLU A O 1
ATOM 3015 N N . ALA A 1 394 ? 1.910 15.028 1.258 1.00 95.31 394 ALA A N 1
ATOM 3016 C CA . ALA A 1 394 ? 1.442 15.798 0.113 1.00 95.31 394 ALA A CA 1
ATOM 3017 C C . ALA A 1 394 ? 0.243 15.199 -0.622 1.00 95.31 394 ALA A C 1
ATOM 3019 O O . ALA A 1 394 ? -0.484 15.942 -1.269 1.00 95.31 394 ALA A O 1
ATOM 3020 N N . GLY A 1 395 ? 0.020 13.889 -0.571 1.00 96.31 395 GLY A N 1
ATOM 3021 C CA . GLY A 1 395 ? -1.072 13.286 -1.336 1.00 96.31 395 GLY A CA 1
ATOM 3022 C C . GLY A 1 395 ? -0.850 11.850 -1.766 1.00 96.31 395 GLY A C 1
ATOM 3023 O O . GLY A 1 395 ? -1.805 11.222 -2.202 1.00 96.31 395 GLY A O 1
ATOM 3024 N N . ALA A 1 396 ? 0.364 11.306 -1.654 1.00 97.19 396 ALA A N 1
ATOM 3025 C CA . ALA A 1 396 ? 0.634 9.969 -2.160 1.00 97.19 396 ALA A CA 1
ATOM 3026 C C . ALA A 1 396 ? -0.272 8.937 -1.469 1.00 97.19 396 ALA A C 1
ATOM 3028 O O . ALA A 1 396 ? -0.394 8.927 -0.242 1.00 97.19 396 ALA A O 1
ATOM 3029 N N . VAL A 1 397 ? -0.917 8.096 -2.277 1.00 97.38 397 VAL A N 1
ATOM 3030 C CA . VAL A 1 397 ? -1.686 6.928 -1.820 1.00 97.38 397 VAL A CA 1
ATOM 3031 C C . VAL A 1 397 ? -0.797 5.686 -1.736 1.00 97.38 397 VAL A C 1
ATOM 3033 O O . VAL A 1 397 ? -1.054 4.772 -0.957 1.00 97.38 397 VAL A O 1
ATOM 3036 N N . ALA A 1 398 ? 0.305 5.699 -2.487 1.00 97.88 398 ALA A N 1
ATOM 3037 C CA . ALA A 1 398 ? 1.391 4.748 -2.370 1.00 97.88 398 ALA A CA 1
ATOM 3038 C C . ALA A 1 398 ? 2.714 5.396 -2.789 1.00 97.88 398 ALA A C 1
ATOM 3040 O O . ALA A 1 398 ? 2.773 6.172 -3.744 1.00 97.88 398 ALA A O 1
ATOM 3041 N N . TYR A 1 399 ? 3.785 5.046 -2.088 1.00 97.44 399 TYR A N 1
ATOM 3042 C CA . TYR A 1 399 ? 5.150 5.411 -2.428 1.00 97.44 399 TYR A CA 1
ATOM 3043 C C . TYR A 1 399 ? 6.004 4.149 -2.521 1.00 97.44 399 TYR A C 1
ATOM 3045 O O . TYR A 1 399 ? 6.076 3.372 -1.569 1.00 97.44 399 TYR A O 1
ATOM 3053 N N . ILE A 1 400 ? 6.669 3.961 -3.656 1.00 95.94 400 ILE A N 1
ATOM 3054 C CA . ILE A 1 400 ? 7.591 2.861 -3.914 1.00 95.94 400 ILE A CA 1
ATOM 3055 C C . ILE A 1 400 ? 8.975 3.464 -4.054 1.00 95.94 400 ILE A C 1
ATOM 3057 O O . ILE A 1 400 ? 9.205 4.283 -4.935 1.00 95.94 400 ILE A O 1
ATOM 3061 N N . GLY A 1 401 ? 9.905 3.072 -3.194 1.00 93.81 401 GLY A N 1
ATOM 3062 C CA . GLY A 1 401 ? 11.265 3.597 -3.245 1.00 93.81 401 GLY A CA 1
ATOM 3063 C C . GLY A 1 401 ? 12.284 2.611 -2.720 1.00 93.81 401 GLY A C 1
ATOM 3064 O O . GLY A 1 401 ? 11.948 1.649 -2.026 1.00 93.81 401 GLY A O 1
ATOM 3065 N N . SER A 1 402 ? 13.546 2.859 -3.059 1.00 91.31 402 SER A N 1
ATOM 3066 C CA . SER A 1 402 ? 14.635 1.976 -2.662 1.00 91.31 402 SER A CA 1
ATOM 3067 C C . SER A 1 402 ? 15.112 2.272 -1.243 1.00 91.31 402 SER A C 1
ATOM 3069 O O . SER A 1 402 ? 15.310 3.429 -0.871 1.00 91.31 402 SER A O 1
ATOM 3071 N N . MET A 1 403 ? 15.383 1.225 -0.470 1.00 87.25 403 MET A N 1
ATOM 3072 C CA . MET A 1 403 ? 16.114 1.309 0.798 1.00 87.25 403 MET A CA 1
ATOM 3073 C C . MET A 1 403 ? 17.640 1.184 0.611 1.00 87.25 403 MET A C 1
ATOM 3075 O O . MET A 1 403 ? 18.392 1.273 1.589 1.00 87.25 403 MET A O 1
ATOM 3079 N N . GLU A 1 404 ? 18.102 1.003 -0.635 1.00 83.44 404 GLU A N 1
ATOM 3080 C CA . GLU A 1 404 ? 19.503 0.802 -1.028 1.00 83.44 404 GLU A CA 1
ATOM 3081 C C . GLU A 1 404 ? 19.991 1.739 -2.136 1.00 83.44 404 GLU A C 1
ATOM 3083 O O . GLU A 1 404 ? 19.232 2.431 -2.818 1.00 83.44 404 GLU A O 1
ATOM 3088 N N . VAL A 1 405 ? 21.308 1.722 -2.341 1.00 79.56 405 VAL A N 1
ATOM 3089 C CA . VAL A 1 405 ? 21.946 2.253 -3.547 1.00 79.56 405 VAL A CA 1
ATOM 3090 C C . VAL A 1 405 ? 21.688 1.288 -4.709 1.00 79.56 405 VAL A C 1
ATOM 3092 O O . VAL A 1 405 ? 21.885 0.087 -4.557 1.00 79.56 405 VAL A O 1
ATOM 3095 N N . GLY A 1 406 ? 21.273 1.809 -5.867 1.00 65.19 406 GLY A N 1
ATOM 3096 C CA . GLY A 1 406 ? 21.020 1.018 -7.082 1.00 65.19 406 GLY A CA 1
ATOM 3097 C C . GLY A 1 406 ? 19.608 1.135 -7.669 1.00 65.19 406 GLY A C 1
ATOM 3098 O O . GLY A 1 406 ? 19.341 0.495 -8.683 1.00 65.19 406 GLY A O 1
ATOM 3099 N N . GLY A 1 407 ? 18.734 1.950 -7.064 1.00 65.06 407 GLY A N 1
ATOM 3100 C CA . GLY A 1 407 ? 17.370 2.192 -7.549 1.00 65.06 407 GLY A CA 1
ATOM 3101 C C . GLY A 1 407 ? 16.442 0.976 -7.455 1.00 65.06 407 GLY A C 1
ATOM 3102 O O . GLY A 1 407 ? 16.816 -0.077 -6.933 1.00 65.06 407 GLY A O 1
ATOM 3103 N N . VAL A 1 408 ? 15.217 1.145 -7.953 1.00 63.12 408 VAL A N 1
ATOM 3104 C CA . VAL A 1 408 ? 14.166 0.114 -7.995 1.00 63.12 408 VAL A CA 1
ATOM 3105 C C . VAL A 1 408 ? 14.258 -0.670 -9.338 1.00 63.12 408 VAL A C 1
ATOM 3107 O O . VAL A 1 408 ? 13.931 -1.857 -9.400 1.00 63.12 408 VAL A O 1
ATOM 3110 N N . ALA A 1 409 ? 14.920 -0.072 -10.338 1.00 55.25 409 ALA A N 1
ATOM 3111 C CA . ALA A 1 409 ? 14.876 -0.277 -11.784 1.00 55.25 409 ALA A CA 1
ATOM 3112 C C . ALA A 1 409 ? 14.655 -1.709 -12.238 1.00 55.25 409 ALA A C 1
ATOM 3114 O O . ALA A 1 409 ? 15.620 -2.473 -12.230 1.00 55.25 409 ALA A O 1
ATOM 3115 N N . LEU A 1 410 ? 13.417 -2.027 -12.646 1.00 59.62 410 LEU A N 1
ATOM 3116 C CA . LEU A 1 410 ? 13.088 -3.143 -13.545 1.00 59.62 410 LEU A CA 1
ATOM 3117 C C . LEU A 1 410 ? 11.795 -2.902 -14.354 1.00 59.62 410 LEU A C 1
ATOM 3119 O O . LEU A 1 410 ? 11.823 -3.170 -15.551 1.00 59.62 410 LEU A O 1
ATOM 3123 N N . VAL A 1 411 ? 10.688 -2.420 -13.755 1.00 57.12 411 VAL A N 1
ATOM 3124 C CA . VAL A 1 411 ? 9.392 -2.264 -14.466 1.00 57.12 411 VAL A CA 1
ATOM 3125 C C . VAL A 1 411 ? 8.583 -1.047 -13.979 1.00 57.12 411 VAL A C 1
ATOM 3127 O O . VAL A 1 411 ? 7.577 -1.166 -13.283 1.00 57.12 411 VAL A O 1
ATOM 3130 N N . GLU A 1 412 ? 9.025 0.153 -14.356 1.00 64.94 412 GLU A N 1
ATOM 3131 C CA . GLU A 1 412 ? 8.485 1.424 -13.842 1.00 64.94 412 GLU A CA 1
ATOM 3132 C C . GLU A 1 412 ? 7.018 1.667 -14.212 1.00 64.94 412 GLU A C 1
ATOM 3134 O O . GLU A 1 412 ? 6.301 2.320 -13.467 1.00 64.94 412 GLU A O 1
ATOM 3139 N N . LYS A 1 413 ? 6.540 1.153 -15.351 1.00 69.44 413 LYS A N 1
ATOM 3140 C CA . LYS A 1 413 ? 5.153 1.361 -15.804 1.00 69.44 413 LYS A CA 1
ATOM 3141 C C . LYS A 1 413 ? 4.151 0.440 -15.104 1.00 69.44 413 LYS A C 1
ATOM 3143 O O . LYS A 1 413 ? 2.964 0.746 -15.086 1.00 69.44 413 LYS A O 1
ATOM 3148 N N . ALA A 1 414 ? 4.603 -0.662 -14.500 1.00 70.06 414 ALA A N 1
ATOM 3149 C CA . ALA A 1 414 ? 3.705 -1.689 -13.972 1.00 70.06 414 ALA A CA 1
ATOM 3150 C C . ALA A 1 414 ? 2.805 -1.171 -12.843 1.00 70.06 414 ALA A C 1
ATOM 3152 O O . ALA A 1 414 ? 1.646 -1.563 -12.749 1.00 70.06 414 ALA A O 1
ATOM 3153 N N . PHE A 1 415 ? 3.318 -0.272 -12.002 1.00 78.94 415 PHE A N 1
ATOM 3154 C CA . PHE A 1 415 ? 2.587 0.238 -10.841 1.00 78.94 415 PHE A CA 1
ATOM 3155 C C . PHE A 1 415 ? 1.375 1.101 -11.201 1.00 78.94 415 PHE A C 1
ATOM 3157 O O . PHE A 1 415 ? 0.423 1.148 -10.425 1.00 78.94 415 PHE A O 1
ATOM 3164 N N . ALA A 1 416 ? 1.396 1.747 -12.372 1.00 81.62 416 ALA A N 1
ATOM 3165 C CA . ALA A 1 416 ? 0.299 2.582 -12.863 1.00 81.62 416 ALA A CA 1
ATOM 3166 C C . ALA A 1 416 ? -0.958 1.773 -13.229 1.00 81.62 416 ALA A C 1
ATOM 3168 O O . ALA A 1 416 ? -2.043 2.330 -13.383 1.00 81.62 416 ALA A O 1
ATOM 3169 N N . PHE A 1 417 ? -0.807 0.456 -13.388 1.00 81.50 417 PHE A N 1
ATOM 3170 C CA . PHE A 1 417 ? -1.861 -0.437 -13.860 1.00 81.50 417 PHE A CA 1
ATOM 3171 C C . PHE A 1 417 ? -2.176 -1.546 -12.852 1.00 81.50 417 PHE A C 1
ATOM 3173 O O . PHE A 1 417 ? -2.555 -2.645 -13.245 1.00 81.50 417 PHE A O 1
ATOM 3180 N N . CYS A 1 418 ? -2.009 -1.274 -11.554 1.00 87.75 418 CYS A N 1
ATOM 3181 C CA . CYS A 1 418 ? -2.414 -2.209 -10.506 1.00 87.75 418 CYS A CA 1
ATOM 3182 C C . CYS A 1 418 ? -3.946 -2.315 -10.402 1.00 87.75 418 CYS A C 1
ATOM 3184 O O . CYS A 1 418 ? -4.668 -1.317 -10.510 1.00 87.75 418 CYS A O 1
ATOM 3186 N N . THR A 1 419 ? -4.422 -3.535 -10.161 1.00 89.12 419 THR A N 1
ATOM 3187 C CA . THR A 1 419 ? -5.836 -3.953 -10.194 1.00 89.12 419 THR A CA 1
ATOM 3188 C C . THR A 1 419 ? -6.200 -4.718 -8.912 1.00 89.12 419 THR A C 1
ATOM 3190 O O . THR A 1 419 ? -5.304 -5.063 -8.136 1.00 89.12 419 THR A O 1
ATOM 3193 N N . PRO A 1 420 ? -7.481 -5.042 -8.649 1.00 88.50 420 PRO A N 1
ATOM 3194 C CA . PRO A 1 420 ? -7.852 -5.800 -7.453 1.00 88.50 420 PRO A CA 1
ATOM 3195 C C . PRO A 1 420 ? -7.195 -7.190 -7.374 1.00 88.50 420 PRO A C 1
ATOM 3197 O O . PRO A 1 420 ? -6.866 -7.660 -6.280 1.00 88.50 420 PRO A O 1
ATOM 3200 N N . ASP A 1 421 ? -6.963 -7.855 -8.514 1.00 84.88 421 ASP A N 1
ATOM 3201 C CA . ASP A 1 421 ? -6.270 -9.148 -8.539 1.00 84.88 421 ASP A CA 1
ATOM 3202 C C . ASP A 1 421 ? -4.753 -9.009 -8.382 1.00 84.88 421 ASP A C 1
ATOM 3204 O O . ASP A 1 421 ? -4.100 -9.914 -7.838 1.00 84.88 421 ASP A O 1
ATOM 3208 N N . PHE A 1 422 ? -4.189 -7.886 -8.811 1.00 87.38 422 PHE A N 1
ATOM 3209 C CA . PHE A 1 422 ? -2.767 -7.583 -8.717 1.00 87.38 422 PHE A CA 1
ATOM 3210 C C . PHE A 1 422 ? -2.568 -6.214 -8.068 1.00 87.38 422 PHE A C 1
ATOM 3212 O O . PHE A 1 422 ? -2.237 -5.235 -8.742 1.00 87.38 422 PHE A O 1
ATOM 3219 N N . PRO A 1 423 ? -2.779 -6.121 -6.745 1.00 92.56 423 PRO A N 1
ATOM 3220 C CA . PRO A 1 423 ? -2.627 -4.857 -6.058 1.00 92.56 423 PRO A CA 1
ATOM 3221 C C . PRO A 1 423 ? -1.157 -4.460 -6.015 1.00 92.56 423 PRO A C 1
ATOM 3223 O O . PRO A 1 423 ? -0.251 -5.275 -6.213 1.00 92.56 423 PRO A O 1
ATOM 3226 N N . ILE A 1 424 ? -0.898 -3.200 -5.700 1.00 93.75 424 ILE A N 1
ATOM 3227 C CA . ILE A 1 424 ? 0.427 -2.599 -5.831 1.00 93.75 424 ILE A CA 1
ATOM 3228 C C . ILE A 1 424 ? 1.534 -3.343 -5.059 1.00 93.75 424 ILE A C 1
ATOM 3230 O O . ILE A 1 424 ? 2.673 -3.414 -5.524 1.00 93.75 424 ILE A O 1
ATOM 3234 N N . SER A 1 425 ? 1.217 -3.974 -3.922 1.00 93.69 425 SER A N 1
ATOM 3235 C CA . SER A 1 425 ? 2.193 -4.780 -3.171 1.00 93.69 425 SER A CA 1
ATOM 3236 C C . SER A 1 425 ? 2.663 -6.031 -3.916 1.00 93.69 425 SER A C 1
ATOM 3238 O O . SER A 1 425 ? 3.806 -6.452 -3.732 1.00 93.69 425 SER A O 1
ATOM 3240 N N . GLU A 1 426 ? 1.828 -6.604 -4.783 1.00 89.06 426 GLU A N 1
ATOM 3241 C CA . GLU A 1 426 ? 2.182 -7.749 -5.622 1.00 89.06 426 GLU A CA 1
ATOM 3242 C C . GLU A 1 426 ? 3.204 -7.337 -6.688 1.00 89.06 426 GLU A C 1
ATOM 3244 O O . GLU A 1 426 ? 4.190 -8.041 -6.904 1.00 89.06 426 GLU A O 1
ATOM 3249 N N . HIS A 1 427 ? 3.043 -6.149 -7.278 1.00 86.75 427 HIS A N 1
ATOM 3250 C CA . HIS A 1 427 ? 4.032 -5.582 -8.197 1.00 86.75 427 HIS A CA 1
ATOM 3251 C C . HIS A 1 427 ? 5.377 -5.351 -7.497 1.00 86.75 427 HIS A C 1
ATOM 3253 O O . HIS A 1 427 ? 6.419 -5.774 -7.999 1.00 86.75 427 HIS A O 1
ATOM 3259 N N . VAL A 1 428 ? 5.365 -4.755 -6.295 1.00 89.38 428 VAL A N 1
ATOM 3260 C CA . VAL A 1 428 ? 6.591 -4.534 -5.505 1.00 89.38 428 VAL A CA 1
ATOM 3261 C C . VAL A 1 428 ? 7.253 -5.867 -5.149 1.00 89.38 428 VAL A C 1
ATOM 3263 O O . VAL A 1 428 ? 8.473 -6.006 -5.256 1.00 89.38 428 VAL A O 1
ATOM 3266 N N . ARG A 1 429 ? 6.457 -6.880 -4.784 1.00 87.69 429 ARG A N 1
ATOM 3267 C CA . ARG A 1 429 ? 6.930 -8.244 -4.522 1.00 87.69 429 ARG A CA 1
ATOM 3268 C C . ARG A 1 429 ? 7.622 -8.864 -5.721 1.00 87.69 429 ARG A C 1
ATOM 3270 O O . ARG A 1 429 ? 8.725 -9.385 -5.567 1.00 87.69 429 ARG A O 1
ATOM 3277 N N . LEU A 1 430 ? 7.018 -8.791 -6.901 1.00 80.31 430 LEU A N 1
ATOM 3278 C CA . LEU A 1 430 ? 7.594 -9.354 -8.121 1.00 80.31 430 LEU A CA 1
ATOM 3279 C C . LEU A 1 430 ? 8.849 -8.600 -8.571 1.00 80.31 430 LEU A C 1
ATOM 3281 O O . LEU A 1 430 ? 9.816 -9.229 -8.996 1.00 80.31 430 LEU A O 1
ATOM 3285 N N . GLN A 1 431 ? 8.895 -7.278 -8.408 1.00 81.25 431 GLN A N 1
ATOM 3286 C CA . GLN A 1 431 ? 10.100 -6.506 -8.708 1.00 81.25 431 GLN A CA 1
ATOM 3287 C C . GLN A 1 431 ? 11.259 -6.859 -7.770 1.00 81.25 431 GLN A C 1
ATOM 3289 O O . GLN A 1 431 ? 12.387 -7.079 -8.218 1.00 81.25 431 GLN A O 1
ATOM 3294 N N . ASN A 1 432 ? 10.989 -6.974 -6.469 1.00 82.94 432 ASN A N 1
ATOM 3295 C CA . ASN A 1 432 ? 11.997 -7.413 -5.510 1.00 82.94 432 ASN A CA 1
ATOM 3296 C C . ASN A 1 432 ? 12.444 -8.850 -5.765 1.00 82.94 432 ASN A C 1
ATOM 3298 O O . ASN A 1 432 ? 13.638 -9.127 -5.687 1.00 82.94 432 ASN A O 1
ATOM 3302 N N . ALA A 1 433 ? 11.518 -9.743 -6.121 1.00 77.81 433 ALA A N 1
ATOM 3303 C CA . ALA A 1 433 ? 11.839 -11.100 -6.542 1.00 77.81 433 ALA A CA 1
ATOM 3304 C C . ALA A 1 433 ? 12.867 -11.096 -7.676 1.00 77.81 433 ALA A C 1
ATOM 3306 O O . ALA A 1 433 ? 13.910 -11.747 -7.589 1.00 77.81 433 ALA A O 1
ATOM 3307 N N . ALA A 1 434 ? 12.592 -10.288 -8.701 1.00 73.19 434 ALA A N 1
ATOM 3308 C CA . ALA A 1 434 ? 13.428 -10.195 -9.877 1.00 73.19 434 ALA A CA 1
ATOM 3309 C C . ALA A 1 434 ? 14.841 -9.677 -9.560 1.00 73.19 434 ALA A C 1
ATOM 3311 O O . ALA A 1 434 ? 15.832 -10.206 -10.066 1.00 73.19 434 ALA A O 1
ATOM 3312 N N . ARG A 1 435 ? 14.949 -8.693 -8.659 1.00 75.94 435 ARG A N 1
ATOM 3313 C CA . ARG A 1 435 ? 16.237 -8.186 -8.164 1.00 75.94 435 ARG A CA 1
ATOM 3314 C C . ARG A 1 435 ? 16.988 -9.192 -7.298 1.00 75.94 435 ARG A C 1
ATOM 3316 O O . ARG A 1 435 ? 18.197 -9.336 -7.453 1.00 75.94 435 ARG A O 1
ATOM 3323 N N . MET A 1 436 ? 16.307 -9.895 -6.398 1.00 76.56 436 MET A N 1
ATOM 3324 C CA . MET A 1 436 ? 16.955 -10.801 -5.440 1.00 76.56 436 MET A CA 1
ATOM 3325 C C . MET A 1 436 ? 17.566 -12.055 -6.079 1.00 76.56 436 MET A C 1
ATOM 3327 O O . MET A 1 436 ? 18.533 -12.636 -5.580 1.00 76.56 436 MET A O 1
ATOM 3331 N N . ASP A 1 437 ? 17.013 -12.476 -7.204 1.00 67.25 437 ASP A N 1
ATOM 3332 C CA . ASP A 1 437 ? 17.569 -13.562 -8.008 1.00 67.25 437 ASP A CA 1
ATOM 3333 C C . ASP A 1 437 ? 18.710 -13.082 -8.925 1.00 67.25 437 ASP A C 1
ATOM 3335 O O . ASP A 1 437 ? 19.581 -13.879 -9.276 1.00 67.25 437 ASP A O 1
ATOM 3339 N N . ALA A 1 438 ? 18.719 -11.802 -9.315 1.00 67.00 438 ALA A N 1
ATOM 3340 C CA . ALA A 1 438 ? 19.744 -11.228 -10.183 1.00 67.00 438 ALA A CA 1
ATOM 3341 C C . ALA A 1 438 ? 20.989 -10.771 -9.406 1.00 67.00 438 ALA A C 1
ATOM 3343 O O . ALA A 1 438 ? 22.098 -11.226 -9.690 1.00 67.00 438 ALA A O 1
ATOM 3344 N N . ASP A 1 439 ? 20.819 -9.844 -8.460 1.00 69.94 439 ASP A N 1
ATOM 3345 C CA . ASP A 1 439 ? 21.932 -9.094 -7.868 1.00 69.94 439 ASP A CA 1
ATOM 3346 C C . ASP A 1 439 ? 21.713 -8.592 -6.428 1.00 69.94 439 ASP A C 1
ATOM 3348 O O . ASP A 1 439 ? 22.625 -7.985 -5.863 1.00 69.94 439 ASP A O 1
ATOM 3352 N N . ALA A 1 440 ? 20.544 -8.808 -5.817 1.00 73.56 440 ALA A N 1
ATOM 3353 C CA . ALA A 1 440 ? 20.243 -8.344 -4.460 1.00 73.56 440 ALA A CA 1
ATOM 3354 C C . ALA A 1 440 ? 20.165 -9.492 -3.437 1.00 73.56 440 ALA A C 1
ATOM 3356 O O . ALA A 1 440 ? 19.651 -10.571 -3.713 1.00 73.56 440 ALA A O 1
ATOM 3357 N N . ASP A 1 441 ? 20.624 -9.246 -2.210 1.00 75.75 441 ASP A N 1
ATOM 3358 C CA . ASP A 1 441 ? 20.495 -10.213 -1.108 1.00 75.75 441 ASP A CA 1
ATOM 3359 C C . ASP A 1 441 ? 19.246 -9.971 -0.242 1.00 75.75 441 ASP A C 1
ATOM 3361 O O . ASP A 1 441 ? 18.932 -10.768 0.642 1.00 75.75 441 ASP A O 1
ATOM 3365 N N . TRP A 1 442 ? 18.519 -8.878 -0.485 1.00 79.56 442 TRP A N 1
ATOM 3366 C CA . TRP A 1 442 ? 17.291 -8.509 0.220 1.00 79.56 442 TRP A CA 1
ATOM 3367 C C . TRP A 1 442 ? 16.423 -7.560 -0.630 1.00 79.56 442 TRP A C 1
ATOM 3369 O O . TRP A 1 442 ? 16.897 -7.072 -1.661 1.00 79.56 442 TRP A O 1
ATOM 3379 N N . PRO A 1 443 ? 15.158 -7.305 -0.238 1.00 83.88 443 PRO A N 1
ATOM 3380 C CA . PRO A 1 443 ? 14.236 -6.465 -1.005 1.00 83.88 443 PRO A CA 1
ATOM 3381 C C . PRO A 1 443 ? 14.747 -5.031 -1.165 1.00 83.88 443 PRO A C 1
ATOM 3383 O O . PRO A 1 443 ? 14.848 -4.298 -0.186 1.00 83.88 443 PRO A O 1
ATOM 3386 N N . ARG A 1 444 ? 15.052 -4.611 -2.396 1.00 85.00 444 ARG A N 1
ATOM 3387 C CA . ARG A 1 444 ? 15.535 -3.247 -2.655 1.00 85.00 444 ARG A CA 1
ATOM 3388 C C . ARG A 1 444 ? 14.431 -2.218 -2.476 1.00 85.00 444 ARG A C 1
ATOM 3390 O O . ARG A 1 444 ? 14.661 -1.179 -1.862 1.00 85.00 444 ARG A O 1
ATOM 3397 N N . SER A 1 445 ? 13.248 -2.524 -2.989 1.00 89.62 445 SER A N 1
ATOM 3398 C CA . SER A 1 445 ? 12.093 -1.636 -3.000 1.00 89.62 445 SER A CA 1
ATOM 3399 C C . SER A 1 445 ? 11.202 -1.900 -1.799 1.00 89.62 445 SER A C 1
ATOM 3401 O O . SER A 1 445 ? 10.958 -3.050 -1.437 1.00 89.62 445 SER A O 1
ATOM 3403 N N . ILE A 1 446 ? 10.657 -0.846 -1.208 1.00 93.62 446 ILE A N 1
ATOM 3404 C CA . ILE A 1 446 ? 9.587 -0.962 -0.219 1.00 93.62 446 ILE A CA 1
ATOM 3405 C C . ILE A 1 446 ? 8.343 -0.231 -0.700 1.00 93.62 446 ILE A C 1
ATOM 3407 O O . ILE A 1 446 ? 8.446 0.755 -1.427 1.00 93.62 446 ILE A O 1
ATOM 3411 N N . LEU A 1 447 ? 7.182 -0.703 -0.252 1.00 96.88 447 LEU A N 1
ATOM 3412 C CA . LEU A 1 447 ? 5.911 -0.009 -0.390 1.00 96.88 447 LEU A CA 1
ATOM 3413 C C . LEU A 1 447 ? 5.589 0.722 0.914 1.00 96.88 447 LEU A C 1
ATOM 3415 O O . LEU A 1 447 ? 5.445 0.087 1.960 1.00 96.88 447 LEU A O 1
ATOM 3419 N N . ILE A 1 448 ? 5.429 2.039 0.839 1.00 97.81 448 ILE A N 1
ATOM 3420 C CA . ILE A 1 448 ? 4.776 2.841 1.874 1.00 97.81 448 ILE A CA 1
ATOM 3421 C C . ILE A 1 448 ? 3.374 3.159 1.365 1.00 97.81 448 ILE A C 1
ATOM 3423 O O . ILE A 1 448 ? 3.212 3.950 0.437 1.00 97.81 448 ILE A O 1
ATOM 3427 N N . GLY A 1 449 ? 2.371 2.491 1.917 1.00 98.19 449 GLY A N 1
ATOM 3428 C CA . GLY A 1 449 ? 1.027 2.465 1.350 1.00 98.19 449 GLY A CA 1
ATOM 3429 C C . GLY A 1 449 ? 0.258 1.223 1.771 1.00 98.19 449 GLY A C 1
ATOM 3430 O O . GLY A 1 449 ? 0.816 0.301 2.373 1.00 98.19 449 GLY A O 1
ATOM 3431 N N . GLU A 1 450 ? -1.034 1.221 1.466 1.00 98.12 450 GLU A N 1
ATOM 3432 C CA . GLU A 1 450 ? -1.910 0.085 1.733 1.00 98.12 450 GLU A CA 1
ATOM 3433 C C . GLU A 1 450 ? -1.604 -1.047 0.730 1.00 98.12 450 GLU A C 1
ATOM 3435 O O . GLU A 1 450 ? -1.584 -0.798 -0.478 1.00 98.12 450 GLU A O 1
ATOM 3440 N N . PRO A 1 451 ? -1.282 -2.275 1.187 1.00 97.81 451 PRO A N 1
ATOM 3441 C CA . PRO A 1 451 ? -0.821 -3.342 0.301 1.00 97.81 451 PRO A CA 1
ATOM 3442 C C . PRO A 1 451 ? -1.849 -3.817 -0.733 1.00 97.81 451 PRO A C 1
ATOM 3444 O O . PRO A 1 451 ? -1.437 -4.343 -1.770 1.00 97.81 451 PRO A O 1
ATOM 3447 N N . THR A 1 452 ? -3.149 -3.669 -0.476 1.00 96.75 452 THR A N 1
ATOM 3448 C CA . THR A 1 452 ? -4.225 -4.068 -1.399 1.00 96.75 452 THR A CA 1
ATOM 3449 C C . THR A 1 452 ? -4.680 -2.949 -2.345 1.00 96.75 452 THR A C 1
ATOM 3451 O O . THR A 1 452 ? -5.556 -3.172 -3.187 1.00 96.75 452 THR A O 1
ATOM 3454 N N . PHE A 1 453 ? -4.058 -1.768 -2.255 1.00 96.94 453 PHE A N 1
ATOM 3455 C CA . PHE A 1 453 ? -4.361 -0.637 -3.116 1.00 96.94 453 PHE A CA 1
ATOM 3456 C C . PHE A 1 453 ? -4.199 -1.007 -4.593 1.00 96.94 453 PHE A C 1
ATOM 3458 O O . PHE A 1 453 ? -3.222 -1.647 -4.999 1.00 96.94 453 PHE A O 1
ATOM 3465 N N . HIS A 1 454 ? -5.156 -0.547 -5.390 1.00 93.94 454 HIS A N 1
ATOM 3466 C CA . HIS A 1 454 ? -5.176 -0.662 -6.837 1.00 93.94 454 HIS A CA 1
ATOM 3467 C C . HIS A 1 454 ? -5.660 0.654 -7.441 1.00 93.94 454 HIS A C 1
ATOM 3469 O O . HIS A 1 454 ? -6.549 1.313 -6.904 1.00 93.94 454 HIS A O 1
ATOM 3475 N N . GLN A 1 455 ? -5.055 1.047 -8.557 1.00 89.69 455 GLN A N 1
ATOM 3476 C CA . GLN A 1 455 ? -5.392 2.287 -9.249 1.00 89.69 455 GLN A CA 1
ATOM 3477 C C . GLN A 1 455 ? -6.630 2.119 -10.140 1.00 89.69 455 GLN A C 1
ATOM 3479 O O . GLN A 1 455 ? -7.356 3.082 -10.387 1.00 89.69 455 GLN A O 1
ATOM 3484 N N . LEU A 1 456 ? -6.862 0.901 -10.626 1.00 87.31 456 LEU A N 1
ATOM 3485 C CA . LEU A 1 456 ? -7.913 0.576 -11.580 1.00 87.31 456 LEU A CA 1
ATOM 3486 C C . LEU A 1 456 ? -8.942 -0.335 -10.927 1.00 87.31 456 LEU A C 1
ATOM 3488 O O . LEU A 1 456 ? -8.576 -1.370 -10.382 1.00 87.31 456 LEU A O 1
ATOM 3492 N N . ASP A 1 457 ? -10.221 0.018 -11.030 1.00 84.19 457 ASP A N 1
ATOM 3493 C CA . ASP A 1 457 ? -11.309 -0.762 -10.421 1.00 84.19 457 ASP A CA 1
ATOM 3494 C C . ASP A 1 457 ? -11.550 -2.105 -11.132 1.00 84.19 457 ASP A C 1
ATOM 3496 O O . ASP A 1 457 ? -12.112 -3.029 -10.548 1.00 84.19 457 ASP A O 1
ATOM 3500 N N . ASN A 1 458 ? -11.124 -2.217 -12.394 1.00 82.19 458 ASN A N 1
ATOM 3501 C CA . ASN A 1 458 ? -11.286 -3.405 -13.225 1.00 82.19 458 ASN A CA 1
ATOM 3502 C C . ASN A 1 458 ? -9.967 -3.774 -13.910 1.00 82.19 458 ASN A C 1
ATOM 3504 O O . ASN A 1 458 ? -9.117 -2.918 -14.164 1.00 82.19 458 ASN A O 1
ATOM 3508 N N . GLU A 1 459 ? -9.838 -5.052 -14.257 1.00 80.75 459 GLU A N 1
ATOM 3509 C CA . GLU A 1 459 ? -8.794 -5.521 -15.164 1.00 80.75 459 GLU A CA 1
ATOM 3510 C C . GLU A 1 459 ? -8.935 -4.833 -16.525 1.00 80.75 459 GLU A C 1
ATOM 3512 O O . GLU A 1 459 ? -10.007 -4.846 -17.123 1.00 80.75 459 GLU A O 1
ATOM 3517 N N . ILE A 1 460 ? -7.843 -4.256 -17.032 1.00 77.19 460 ILE A N 1
ATOM 3518 C CA . ILE A 1 460 ? -7.796 -3.738 -18.414 1.00 77.19 460 ILE A CA 1
ATOM 3519 C C . ILE A 1 460 ? -7.509 -4.876 -19.412 1.00 77.19 460 ILE A C 1
ATOM 3521 O O . ILE A 1 460 ? -7.693 -4.733 -20.622 1.00 77.19 460 ILE A O 1
ATOM 3525 N N . TRP A 1 461 ? -7.065 -6.023 -18.894 1.00 78.94 461 TRP A N 1
ATOM 3526 C CA . TRP A 1 461 ? -6.649 -7.180 -19.669 1.00 78.94 461 TRP A CA 1
ATOM 3527 C C . TRP A 1 461 ? -7.584 -8.346 -19.402 1.00 78.94 461 TRP A C 1
ATOM 3529 O O . TRP A 1 461 ? -7.622 -8.888 -18.299 1.00 78.94 461 TRP A O 1
ATOM 3539 N N . GLU A 1 462 ? -8.276 -8.803 -20.437 1.00 82.62 462 GLU A N 1
ATOM 3540 C 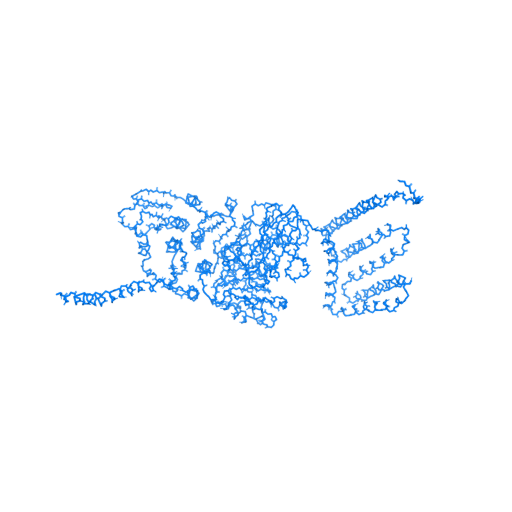CA . GLU A 1 462 ? -8.889 -10.121 -20.390 1.00 82.62 462 GLU A CA 1
ATOM 3541 C C . GLU A 1 462 ? -7.866 -11.141 -20.866 1.00 82.62 462 GLU A C 1
ATOM 3543 O O . GLU A 1 462 ? -7.318 -11.018 -21.966 1.00 82.62 462 GLU A O 1
ATOM 3548 N N . TYR A 1 463 ? -7.620 -12.177 -20.068 1.00 82.25 463 TYR A N 1
ATOM 3549 C CA . TYR A 1 463 ? -6.775 -13.271 -20.513 1.00 82.25 463 TYR A CA 1
ATOM 3550 C C . TYR A 1 463 ? -7.349 -14.649 -20.208 1.00 82.25 463 TYR A C 1
ATOM 3552 O O . TYR A 1 463 ? -7.954 -14.898 -19.167 1.00 82.25 463 TYR A O 1
ATOM 3560 N N . ALA A 1 464 ? -7.128 -15.572 -21.141 1.00 83.81 464 ALA A N 1
ATOM 3561 C CA . ALA A 1 464 ? -7.496 -16.976 -21.010 1.00 83.81 464 ALA A CA 1
ATOM 3562 C C . ALA A 1 464 ? -6.240 -17.837 -21.119 1.00 83.81 464 ALA A C 1
ATOM 3564 O O . ALA A 1 464 ? -5.560 -17.811 -22.146 1.00 83.81 464 ALA A O 1
ATOM 3565 N N . ILE A 1 465 ? -5.939 -18.593 -20.058 1.00 83.81 465 ILE A N 1
ATOM 3566 C CA . ILE A 1 465 ? -4.759 -19.460 -19.994 1.00 83.81 465 ILE A CA 1
ATOM 3567 C C . ILE A 1 465 ? -5.166 -20.899 -20.303 1.00 83.81 465 ILE A C 1
ATOM 3569 O O . ILE A 1 465 ? -5.936 -21.520 -19.572 1.00 83.81 465 ILE A O 1
ATOM 3573 N N . HIS A 1 466 ? -4.595 -21.447 -21.369 1.00 87.56 466 HIS A N 1
ATOM 3574 C CA . HIS A 1 466 ? -4.685 -22.853 -21.734 1.00 87.56 466 HIS A CA 1
ATOM 3575 C C . HIS A 1 466 ? -3.347 -23.537 -21.477 1.00 87.56 466 HIS A C 1
ATOM 3577 O O . HIS A 1 466 ? -2.298 -23.068 -21.915 1.00 87.56 466 HIS A O 1
ATOM 3583 N N . LEU A 1 467 ? -3.382 -24.659 -20.766 1.00 83.88 467 LEU A N 1
ATOM 3584 C CA . LEU A 1 467 ? -2.188 -25.394 -20.362 1.00 83.88 467 LEU A CA 1
ATOM 3585 C C . LEU A 1 467 ? -1.990 -26.624 -21.249 1.00 83.88 467 LEU A C 1
ATOM 3587 O O . LEU A 1 467 ? -2.936 -27.358 -21.527 1.00 83.88 467 LEU A O 1
ATOM 3591 N N . ASP A 1 468 ? -0.742 -26.849 -21.638 1.00 85.69 468 ASP A N 1
ATOM 3592 C CA . ASP A 1 468 ? -0.217 -28.034 -22.313 1.00 85.69 468 ASP A CA 1
ATOM 3593 C C . ASP A 1 468 ? 1.003 -28.543 -21.515 1.00 85.69 468 ASP A C 1
ATOM 3595 O O . ASP A 1 468 ? 1.625 -27.791 -20.760 1.00 85.69 468 ASP A O 1
ATOM 3599 N N . ASP A 1 469 ? 1.394 -29.806 -21.692 1.00 80.94 469 ASP A N 1
ATOM 3600 C CA . ASP A 1 469 ? 2.433 -30.495 -20.908 1.00 80.94 469 ASP A CA 1
ATOM 3601 C C . ASP A 1 469 ? 3.777 -29.737 -20.869 1.00 80.94 469 ASP A C 1
ATOM 3603 O O . ASP A 1 469 ? 4.561 -29.871 -19.924 1.00 80.94 469 ASP A O 1
ATOM 3607 N N . ASN A 1 470 ? 4.061 -28.929 -21.898 1.00 79.69 470 ASN A N 1
ATOM 3608 C CA . ASN A 1 470 ? 5.299 -28.155 -22.023 1.00 79.69 470 ASN A CA 1
ATOM 3609 C C . ASN A 1 470 ? 5.098 -26.642 -22.213 1.00 79.69 470 ASN A C 1
ATOM 3611 O O . ASN A 1 470 ? 6.101 -25.924 -22.333 1.00 79.69 470 ASN A O 1
ATOM 3615 N N . LYS A 1 471 ? 3.855 -26.149 -22.296 1.00 85.19 471 LYS A N 1
ATOM 3616 C CA . LYS A 1 471 ? 3.561 -24.753 -22.661 1.00 85.19 471 LYS A CA 1
ATOM 3617 C C . LYS A 1 471 ? 2.278 -24.240 -22.010 1.00 85.19 471 LYS A C 1
ATOM 3619 O O . LYS A 1 471 ? 1.369 -25.012 -21.750 1.00 85.19 471 LYS A O 1
ATOM 3624 N N . ALA A 1 472 ? 2.192 -22.934 -21.801 1.00 84.31 472 ALA A N 1
ATOM 3625 C CA . ALA A 1 472 ? 0.955 -22.242 -21.476 1.00 84.31 472 ALA A CA 1
ATOM 3626 C C . ALA A 1 472 ? 0.679 -21.215 -22.568 1.00 84.31 472 ALA A C 1
ATOM 3628 O O . ALA A 1 472 ? 1.573 -20.476 -22.974 1.00 84.31 472 ALA A O 1
ATOM 3629 N N . TYR A 1 473 ? -0.552 -21.202 -23.050 1.00 87.12 473 TYR A N 1
ATOM 3630 C CA . TYR A 1 473 ? -1.054 -20.262 -24.035 1.00 87.12 473 TYR A CA 1
ATOM 3631 C C . TYR A 1 473 ? -1.943 -19.272 -23.301 1.00 87.12 473 TYR A C 1
ATOM 3633 O O . TYR A 1 473 ? -2.967 -19.676 -22.763 1.00 87.12 473 TYR A O 1
ATOM 3641 N N . ALA A 1 474 ? -1.557 -18.005 -23.256 1.00 86.12 474 ALA A N 1
ATOM 3642 C CA . ALA A 1 474 ? -2.408 -16.934 -22.769 1.00 86.12 474 ALA A CA 1
ATOM 3643 C C . ALA A 1 474 ? -2.898 -16.125 -23.972 1.00 86.12 474 ALA A C 1
ATOM 3645 O O . ALA A 1 474 ? -2.104 -15.467 -24.638 1.00 86.12 474 ALA A O 1
ATOM 3646 N N . SER A 1 475 ? -4.193 -16.189 -24.278 1.00 87.56 475 SER A N 1
ATOM 3647 C CA . SER A 1 475 ? -4.804 -15.192 -25.165 1.00 87.56 475 SER A CA 1
ATOM 3648 C C . SER A 1 475 ? -5.001 -13.930 -24.345 1.00 87.56 475 SER A C 1
ATOM 3650 O O . SER A 1 475 ? -5.579 -14.029 -23.268 1.00 87.56 475 SER A O 1
ATOM 3652 N N . VAL A 1 476 ? -4.498 -12.792 -24.817 1.00 85.31 476 VAL A N 1
ATOM 3653 C CA . 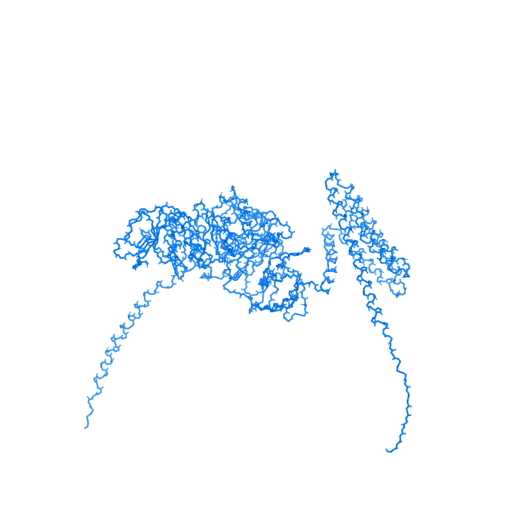VAL A 1 476 ? -4.606 -11.493 -24.147 1.00 85.31 476 VAL A CA 1
ATOM 3654 C C . VAL A 1 476 ? -5.453 -10.586 -25.024 1.00 85.31 476 VAL A C 1
ATOM 3656 O O . VAL A 1 476 ? -5.185 -10.429 -26.218 1.00 85.31 476 VAL A O 1
ATOM 3659 N N . ARG A 1 477 ? -6.486 -9.994 -24.434 1.00 84.94 477 ARG A N 1
ATOM 3660 C CA . ARG A 1 477 ? -7.343 -9.007 -25.078 1.00 84.94 477 ARG A CA 1
ATOM 3661 C C . ARG A 1 477 ? -7.314 -7.713 -24.292 1.00 84.94 477 ARG A C 1
ATOM 3663 O O . ARG A 1 477 ? -7.384 -7.728 -23.066 1.00 84.94 477 ARG A O 1
ATOM 3670 N N . GLN A 1 478 ? -7.225 -6.616 -25.028 1.00 78.12 478 GLN A N 1
ATOM 3671 C CA . GLN A 1 478 ? -7.302 -5.267 -24.493 1.00 78.12 478 GLN A CA 1
ATOM 3672 C C . GLN A 1 478 ? -8.573 -4.619 -25.027 1.00 78.12 478 GLN A C 1
ATOM 3674 O O . GLN A 1 478 ? -8.776 -4.556 -26.244 1.00 78.12 478 GLN A O 1
ATOM 3679 N N . GLU A 1 479 ? -9.441 -4.161 -24.132 1.00 72.62 479 GLU A N 1
ATOM 3680 C CA . GLU A 1 479 ? -10.637 -3.424 -24.535 1.00 72.62 479 GLU A CA 1
ATOM 3681 C C . GLU A 1 479 ? -10.264 -2.063 -25.137 1.00 72.62 479 GLU A C 1
ATOM 3683 O O . GLU A 1 479 ? -9.349 -1.421 -24.638 1.00 72.62 479 GLU A O 1
ATOM 3688 N N . GLU A 1 480 ? -10.990 -1.665 -26.195 1.00 66.44 480 GLU A N 1
ATOM 3689 C CA . GLU A 1 480 ? -11.118 -0.360 -26.894 1.00 66.44 480 GLU A CA 1
ATOM 3690 C C . GLU A 1 480 ? -9.874 0.527 -27.157 1.00 66.44 480 GLU A C 1
ATOM 3692 O O . GLU A 1 480 ? -9.790 1.137 -28.226 1.00 66.44 480 GLU A O 1
ATOM 3697 N N . ILE A 1 481 ? -8.895 0.605 -26.256 1.00 67.00 481 ILE A N 1
ATOM 3698 C CA . ILE A 1 481 ? -7.702 1.450 -26.315 1.00 67.00 481 ILE A CA 1
ATOM 3699 C C . ILE A 1 481 ? -6.457 0.563 -26.240 1.00 67.00 481 ILE A C 1
ATOM 3701 O O . ILE A 1 481 ? -6.155 -0.042 -25.219 1.00 67.00 481 ILE A O 1
ATOM 3705 N N . THR A 1 482 ? -5.701 0.510 -27.336 1.00 68.88 482 THR A N 1
ATOM 3706 C CA . THR A 1 482 ? -4.428 -0.221 -27.405 1.00 68.88 482 THR A CA 1
ATOM 3707 C C . THR A 1 482 ? -3.292 0.614 -26.827 1.00 68.88 482 THR A C 1
ATOM 3709 O O . THR A 1 482 ? -2.976 1.656 -27.392 1.00 68.88 482 THR A O 1
ATOM 3712 N N . PHE A 1 483 ? -2.639 0.162 -25.756 1.00 71.25 483 PHE A N 1
ATOM 3713 C CA . PHE A 1 483 ? -1.484 0.856 -25.172 1.00 71.25 483 PHE A CA 1
ATOM 3714 C C . PHE A 1 483 ? -0.469 -0.107 -24.553 1.00 71.25 483 PHE A C 1
ATOM 3716 O O . PHE A 1 483 ? -0.833 -1.207 -24.140 1.00 71.25 483 PHE A O 1
ATOM 3723 N N . GLU A 1 484 ? 0.793 0.320 -24.477 1.00 72.25 484 GLU A N 1
ATOM 3724 C CA . GLU A 1 484 ? 1.848 -0.447 -23.813 1.00 72.25 484 GLU A CA 1
ATOM 3725 C C . GLU A 1 484 ? 1.677 -0.433 -22.292 1.00 72.25 484 GLU A C 1
ATOM 3727 O O . GLU A 1 484 ? 1.531 0.631 -21.690 1.00 72.25 484 GLU A O 1
ATOM 3732 N N . SER A 1 485 ? 1.744 -1.597 -21.655 1.00 71.31 485 SER A N 1
ATOM 3733 C CA . SER A 1 485 ? 1.665 -1.723 -20.197 1.00 71.31 485 SER A CA 1
ATOM 3734 C C . SER A 1 485 ? 2.517 -2.882 -19.706 1.00 71.31 485 SER A C 1
ATOM 3736 O O . SER A 1 485 ? 3.180 -3.545 -20.495 1.00 71.31 485 SER A O 1
ATOM 3738 N N . SER A 1 486 ? 2.453 -3.178 -18.410 1.00 74.25 486 SER A N 1
ATOM 3739 C CA . SER A 1 486 ? 2.820 -4.501 -17.911 1.00 74.25 486 SER A CA 1
ATOM 3740 C C . SER A 1 486 ? 1.559 -5.334 -17.664 1.00 74.25 486 SER A C 1
ATOM 3742 O O . SER A 1 486 ? 0.543 -4.792 -17.227 1.00 74.25 486 SER A O 1
ATOM 3744 N N . ILE A 1 487 ? 1.614 -6.633 -17.955 1.00 74.50 487 ILE A N 1
ATOM 3745 C CA . ILE A 1 487 ? 0.565 -7.610 -17.638 1.00 74.50 487 ILE A CA 1
ATOM 3746 C C . ILE A 1 487 ? 1.070 -8.587 -16.582 1.00 74.50 487 ILE A C 1
ATOM 3748 O O . ILE A 1 487 ? 2.252 -8.950 -16.569 1.00 74.50 487 ILE A O 1
ATOM 3752 N N . LEU A 1 488 ? 0.163 -9.029 -15.711 1.00 77.94 488 LEU A N 1
ATOM 3753 C CA . LEU A 1 488 ? 0.434 -10.057 -14.716 1.00 77.94 488 LEU A CA 1
ATOM 3754 C C . LEU A 1 488 ? -0.416 -11.293 -14.997 1.00 77.94 488 LEU A C 1
ATOM 3756 O O . LEU A 1 488 ? -1.634 -11.220 -15.112 1.00 77.94 488 LEU A O 1
ATOM 3760 N N . LEU A 1 489 ? 0.242 -12.445 -15.104 1.00 77.25 489 LEU A N 1
ATOM 3761 C CA . LEU A 1 489 ? -0.397 -13.719 -15.421 1.00 77.25 489 LEU A CA 1
ATOM 3762 C C . LEU A 1 489 ? -0.190 -14.702 -14.277 1.00 77.25 489 LEU A C 1
ATOM 3764 O O . LEU A 1 489 ? 0.952 -14.990 -13.910 1.00 77.25 489 LEU A O 1
ATOM 3768 N N . ARG A 1 490 ? -1.285 -15.259 -13.747 1.00 77.81 490 ARG A N 1
ATOM 3769 C CA . ARG A 1 490 ? -1.223 -16.351 -12.768 1.00 77.81 490 ARG A CA 1
ATOM 3770 C C . ARG A 1 490 ? -1.157 -17.710 -13.462 1.00 77.81 490 ARG A C 1
ATOM 3772 O O . ARG A 1 490 ? -2.060 -18.088 -14.199 1.00 77.81 490 ARG A O 1
ATOM 3779 N N . LEU A 1 491 ? -0.097 -18.456 -13.192 1.00 73.94 491 LEU A N 1
ATOM 3780 C CA . LEU A 1 491 ? 0.162 -19.809 -13.662 1.00 73.94 491 LEU A CA 1
ATOM 3781 C C . LEU A 1 491 ? -0.025 -20.832 -12.529 1.00 73.94 491 LEU A C 1
ATOM 3783 O O . LEU A 1 491 ? 0.139 -20.493 -11.357 1.00 73.94 491 LEU A O 1
ATOM 3787 N N . PRO A 1 492 ? -0.315 -22.104 -12.855 1.00 68.00 492 PRO A N 1
ATOM 3788 C CA . PRO A 1 492 ? -0.342 -23.175 -11.863 1.00 68.00 492 PRO A CA 1
ATOM 3789 C C . PRO A 1 492 ? 1.044 -23.471 -11.274 1.00 68.00 492 PRO A C 1
ATOM 3791 O O . PRO A 1 492 ? 2.040 -23.500 -11.995 1.00 68.00 492 PRO A O 1
ATOM 3794 N N . ASP A 1 493 ? 1.073 -23.864 -10.000 1.00 59.34 493 ASP A N 1
ATOM 3795 C CA . ASP A 1 493 ? 2.264 -24.139 -9.170 1.00 59.34 493 ASP A CA 1
ATOM 3796 C C . ASP A 1 493 ? 3.286 -25.117 -9.763 1.00 59.34 493 ASP A C 1
ATOM 3798 O O . ASP A 1 493 ? 4.439 -25.174 -9.339 1.00 59.34 493 ASP A O 1
ATOM 3802 N N . THR A 1 494 ? 2.863 -25.949 -10.712 1.00 61.00 494 THR A N 1
ATOM 3803 C CA . THR A 1 494 ? 3.703 -26.995 -11.310 1.00 61.00 494 THR A CA 1
ATOM 3804 C C . THR A 1 494 ? 4.517 -26.504 -12.507 1.00 61.00 494 THR A C 1
ATOM 3806 O O . THR A 1 494 ? 5.342 -27.257 -13.037 1.00 61.00 494 THR A O 1
ATOM 3809 N N . MET A 1 495 ? 4.304 -25.259 -12.942 1.00 63.69 495 MET A N 1
ATOM 3810 C CA . MET A 1 495 ? 4.812 -24.763 -14.210 1.00 63.69 495 MET A CA 1
ATOM 3811 C C . MET A 1 495 ? 5.934 -23.731 -14.040 1.00 63.69 495 MET A C 1
ATOM 3813 O O . MET A 1 495 ? 5.701 -22.540 -13.882 1.00 63.69 495 MET A O 1
ATOM 3817 N N . THR A 1 496 ? 7.180 -24.190 -14.157 1.00 66.69 496 THR A N 1
ATOM 3818 C CA . THR A 1 496 ? 8.347 -23.321 -14.388 1.00 66.69 496 THR A CA 1
ATOM 3819 C C . THR A 1 496 ? 8.347 -22.861 -15.845 1.00 66.69 496 THR A C 1
ATOM 3821 O O . THR A 1 496 ? 8.260 -23.710 -16.730 1.00 66.69 496 THR A O 1
ATOM 3824 N N . ILE A 1 497 ? 8.465 -21.560 -16.120 1.00 67.44 497 ILE A N 1
ATOM 3825 C CA . ILE A 1 497 ? 8.629 -21.038 -17.489 1.00 67.44 497 ILE A CA 1
ATOM 3826 C C . ILE A 1 497 ? 10.121 -20.749 -17.746 1.00 67.44 497 ILE A C 1
ATOM 3828 O O . ILE A 1 497 ? 10.872 -20.455 -16.831 1.00 67.44 497 ILE A O 1
ATOM 3832 N N . ALA A 1 498 ? 10.583 -20.895 -18.984 1.00 67.56 498 ALA A N 1
ATOM 3833 C CA . ALA A 1 498 ? 11.954 -20.613 -19.415 1.00 67.56 498 ALA A CA 1
ATOM 3834 C C . ALA A 1 498 ? 12.014 -19.483 -20.451 1.00 67.56 498 ALA A C 1
ATOM 3836 O O . ALA A 1 498 ? 13.005 -18.764 -20.526 1.00 67.56 498 ALA A O 1
ATOM 3837 N N . CYS A 1 499 ? 10.973 -19.324 -21.273 1.00 69.88 499 CYS A N 1
ATOM 3838 C CA . CYS A 1 499 ? 10.864 -18.205 -22.207 1.00 69.88 499 CYS A CA 1
ATOM 3839 C C . CYS A 1 499 ? 9.409 -17.931 -22.596 1.00 69.88 499 CYS A C 1
ATOM 3841 O O . CYS A 1 499 ? 8.579 -18.843 -22.586 1.00 69.88 499 CYS A O 1
ATOM 3843 N N . ALA A 1 500 ? 9.132 -16.700 -23.022 1.00 75.94 500 ALA A N 1
ATOM 3844 C CA . ALA A 1 500 ? 7.859 -16.286 -23.594 1.00 75.94 500 ALA A CA 1
ATOM 3845 C C . ALA A 1 500 ? 8.014 -15.947 -25.086 1.00 75.94 500 ALA A C 1
ATOM 3847 O O . ALA A 1 500 ? 9.045 -15.431 -25.522 1.00 75.94 500 ALA A O 1
ATOM 3848 N N . ARG A 1 501 ? 6.987 -16.242 -25.880 1.00 78.12 501 ARG A N 1
ATOM 3849 C CA . ARG A 1 501 ? 6.862 -15.814 -27.277 1.00 78.12 501 ARG A CA 1
ATOM 3850 C C . ARG A 1 501 ? 5.564 -15.041 -27.420 1.00 78.12 501 ARG A C 1
ATOM 3852 O O . ARG A 1 501 ? 4.520 -15.566 -27.050 1.00 78.12 501 ARG A O 1
ATOM 3859 N N . LEU A 1 502 ? 5.649 -13.839 -27.973 1.00 81.62 502 LEU A N 1
ATOM 3860 C CA . LEU A 1 502 ? 4.500 -12.991 -28.236 1.00 81.62 502 LEU A CA 1
ATOM 3861 C C . LEU A 1 502 ? 4.112 -13.064 -29.714 1.00 81.62 502 LEU A C 1
ATOM 3863 O O . LEU A 1 502 ? 4.962 -12.954 -30.601 1.00 81.62 502 LEU A O 1
ATOM 3867 N N . HIS A 1 503 ? 2.814 -13.181 -29.956 1.00 81.94 503 HIS A N 1
ATOM 3868 C CA . HIS A 1 503 ? 2.177 -12.952 -31.239 1.00 81.94 503 HIS A CA 1
ATOM 3869 C C . HIS A 1 503 ? 1.102 -11.875 -31.065 1.00 81.94 503 HIS A C 1
ATOM 3871 O O . HIS A 1 503 ? 0.205 -12.039 -30.249 1.00 81.94 503 HIS A O 1
ATOM 3877 N N . GLN A 1 504 ? 1.195 -10.766 -31.797 1.00 81.25 504 GLN A N 1
ATOM 3878 C CA . GLN A 1 504 ? 0.207 -9.686 -31.736 1.00 81.25 504 GLN A CA 1
ATOM 3879 C C . GLN A 1 504 ? -0.678 -9.735 -32.983 1.00 81.25 504 GLN A C 1
ATOM 3881 O O . GLN A 1 504 ? -0.163 -9.830 -34.100 1.00 81.25 504 GLN A O 1
ATOM 3886 N N . ASP A 1 505 ? -1.994 -9.623 -32.804 1.00 81.75 505 ASP A N 1
ATOM 3887 C CA . ASP A 1 505 ? -2.947 -9.674 -33.910 1.00 81.75 505 ASP A CA 1
ATOM 3888 C C . ASP A 1 505 ? -2.632 -8.589 -34.950 1.00 81.75 505 ASP A C 1
ATOM 3890 O O . ASP A 1 505 ? -2.417 -7.417 -34.635 1.00 81.75 505 ASP A O 1
ATOM 3894 N N . GLY A 1 506 ? -2.589 -8.980 -36.225 1.00 78.25 506 GLY A N 1
ATOM 3895 C CA . GLY A 1 506 ? -2.324 -8.063 -37.337 1.00 78.25 506 GLY A CA 1
ATOM 3896 C C . GLY A 1 506 ? -0.854 -7.672 -37.532 1.00 78.25 506 GLY A C 1
ATOM 3897 O O . GLY A 1 506 ? -0.545 -7.013 -38.527 1.00 78.25 506 GLY A O 1
ATOM 3898 N N . LYS A 1 507 ? 0.067 -8.111 -36.661 1.00 76.94 507 LYS A N 1
ATOM 3899 C CA . LYS A 1 507 ? 1.513 -8.029 -36.904 1.00 76.94 507 LYS A CA 1
ATOM 3900 C C . LYS A 1 507 ? 2.044 -9.406 -37.303 1.00 76.94 507 LYS A C 1
ATOM 3902 O O . LYS A 1 507 ? 1.880 -10.389 -36.592 1.00 76.94 507 LYS A O 1
ATOM 3907 N N . ASN A 1 508 ? 2.716 -9.474 -38.453 1.00 67.88 508 ASN A N 1
ATOM 3908 C CA . ASN A 1 508 ? 3.349 -10.716 -38.920 1.00 67.88 508 ASN A CA 1
ATOM 3909 C C . ASN A 1 508 ? 4.644 -11.049 -38.162 1.00 67.88 508 ASN A C 1
ATOM 3911 O O . ASN A 1 508 ? 5.184 -12.143 -38.327 1.00 67.88 508 ASN A O 1
ATOM 3915 N N . ASP A 1 509 ? 5.148 -10.115 -37.357 1.00 62.44 509 ASP A N 1
ATOM 3916 C CA . ASP A 1 509 ? 6.393 -10.283 -36.625 1.00 62.44 509 ASP A CA 1
ATOM 3917 C C . ASP A 1 509 ? 6.128 -10.982 -35.288 1.00 62.44 509 ASP A C 1
ATOM 3919 O O . ASP A 1 509 ? 5.503 -10.433 -34.381 1.00 62.44 509 ASP A O 1
ATOM 3923 N N . GLU A 1 510 ? 6.631 -12.212 -35.158 1.00 57.78 510 GLU A N 1
ATOM 3924 C CA . GLU A 1 510 ? 6.781 -12.855 -33.853 1.00 57.78 510 GLU A CA 1
ATOM 3925 C C . GLU A 1 510 ? 7.872 -12.117 -33.073 1.00 57.78 510 GLU A C 1
ATOM 3927 O O . GLU A 1 510 ? 9.049 -12.142 -33.451 1.00 57.78 510 GLU A O 1
ATOM 3932 N N . MET A 1 511 ? 7.493 -11.491 -31.960 1.00 56.62 511 MET A N 1
ATOM 3933 C CA . MET A 1 511 ? 8.456 -10.887 -31.050 1.00 56.62 511 MET A CA 1
ATOM 3934 C C . MET A 1 511 ? 8.822 -11.890 -29.960 1.00 56.62 511 MET A C 1
ATOM 3936 O O . MET A 1 511 ? 7.982 -12.397 -29.211 1.00 56.62 511 MET A O 1
ATOM 3940 N N . PHE A 1 512 ? 10.116 -12.186 -29.863 1.00 53.34 512 PHE A N 1
ATOM 3941 C CA . PHE A 1 512 ? 10.647 -12.836 -28.676 1.00 53.34 512 PHE A CA 1
ATOM 3942 C C . PHE A 1 512 ? 10.788 -11.779 -27.607 1.00 53.34 512 PHE A C 1
ATOM 3944 O O . PHE A 1 512 ? 11.662 -10.919 -27.681 1.00 53.34 512 PHE A O 1
ATOM 3951 N N . MET A 1 513 ? 9.903 -11.852 -26.627 1.00 48.91 513 MET A N 1
ATOM 3952 C CA . MET A 1 513 ? 9.987 -10.985 -25.479 1.00 48.91 513 MET A CA 1
ATOM 3953 C C . MET A 1 513 ? 11.071 -11.506 -24.549 1.00 48.91 513 MET A C 1
ATOM 3955 O O . MET A 1 513 ? 10.956 -12.586 -23.968 1.00 48.91 513 MET A O 1
ATOM 3959 N N . THR A 1 514 ? 12.122 -10.715 -24.380 1.00 40.25 514 THR A N 1
ATOM 3960 C CA . THR A 1 514 ? 12.884 -10.725 -23.134 1.00 40.25 514 THR A CA 1
ATOM 3961 C C . THR A 1 514 ? 12.023 -10.035 -22.081 1.00 40.25 514 THR A C 1
ATOM 3963 O O . THR A 1 514 ? 12.151 -8.838 -21.862 1.00 40.25 514 THR A O 1
ATOM 3966 N N . GLY A 1 515 ? 11.073 -10.776 -21.513 1.00 37.31 515 GLY A N 1
ATOM 3967 C CA . GLY A 1 515 ? 10.286 -10.349 -20.358 1.00 37.31 515 GLY A CA 1
ATOM 3968 C C . GLY A 1 515 ? 10.856 -10.919 -19.058 1.00 37.31 515 GLY A C 1
ATOM 3969 O O . GLY A 1 515 ? 11.615 -11.892 -19.077 1.00 37.31 515 GLY A O 1
ATOM 3970 N N . TYR A 1 516 ? 10.468 -10.323 -17.935 1.00 43.88 516 TYR A N 1
ATOM 3971 C CA . TYR A 1 516 ? 10.673 -10.868 -16.594 1.00 43.88 516 TYR A CA 1
ATOM 3972 C C . TYR A 1 516 ? 9.643 -11.984 -16.368 1.00 43.88 516 TYR A C 1
ATOM 3974 O O . TYR A 1 516 ? 8.488 -11.842 -16.757 1.00 43.88 516 TYR A O 1
ATOM 3982 N N . ILE A 1 517 ? 10.026 -13.154 -15.854 1.00 38.38 517 ILE A N 1
ATOM 3983 C CA . ILE A 1 517 ? 9.080 -14.275 -15.718 1.00 38.38 517 ILE A CA 1
ATOM 3984 C C . ILE A 1 517 ? 9.256 -14.950 -14.344 1.00 38.38 517 ILE A C 1
ATOM 3986 O O . ILE A 1 517 ? 10.335 -14.884 -13.791 1.00 38.38 517 ILE A O 1
ATOM 3990 N N . GLY A 1 518 ? 8.167 -15.489 -13.760 1.00 32.06 518 GLY A N 1
ATOM 3991 C CA . GLY A 1 518 ? 7.925 -16.063 -12.407 1.00 32.06 518 GLY A CA 1
ATOM 3992 C C . GLY A 1 518 ? 7.910 -17.621 -12.258 1.00 32.06 518 GLY A C 1
ATOM 3993 O O . GLY A 1 518 ? 7.127 -18.221 -12.978 1.00 32.06 518 GLY A O 1
ATOM 3994 N N . GLY A 1 519 ? 8.707 -18.327 -11.407 1.00 26.62 519 GLY A N 1
ATOM 3995 C CA . GLY A 1 519 ? 8.870 -19.807 -11.213 1.00 26.62 519 GLY A CA 1
ATOM 3996 C C . GLY A 1 519 ? 10.326 -20.402 -11.130 1.00 26.62 519 GLY A C 1
ATOM 3997 O O . GLY A 1 519 ? 11.021 -20.492 -12.135 1.00 26.62 519 GLY A O 1
ATOM 3998 N N . GLY A 1 520 ? 10.840 -20.769 -9.944 1.00 29.70 520 GLY A N 1
ATOM 3999 C CA . GLY A 1 520 ? 12.280 -21.037 -9.702 1.00 29.70 520 GLY A CA 1
ATOM 4000 C C . GLY A 1 520 ? 12.941 -22.358 -10.186 1.00 29.70 520 GLY A C 1
ATOM 4001 O O . GLY A 1 520 ? 12.378 -23.149 -10.941 1.00 29.70 520 GLY A O 1
ATOM 4002 N N . ASN A 1 521 ? 14.150 -22.575 -9.627 1.00 25.97 521 ASN A N 1
ATOM 4003 C CA . ASN A 1 521 ? 15.050 -23.752 -9.536 1.00 25.97 521 ASN A CA 1
ATOM 4004 C C . ASN A 1 521 ? 16.129 -24.081 -10.594 1.00 25.97 521 ASN A C 1
ATOM 4006 O O . ASN A 1 521 ? 16.838 -25.061 -10.380 1.00 25.97 521 ASN A O 1
ATOM 4010 N N . ASN A 1 522 ? 16.402 -23.273 -11.625 1.00 27.72 522 ASN A N 1
ATOM 4011 C CA . ASN A 1 522 ? 17.696 -23.350 -12.337 1.00 27.72 522 ASN A CA 1
ATOM 4012 C C . ASN A 1 522 ? 18.153 -21.977 -12.853 1.00 27.72 522 ASN A C 1
ATOM 4014 O O . ASN A 1 522 ? 17.372 -21.233 -13.434 1.00 27.72 522 ASN A O 1
ATOM 4018 N N . ILE A 1 523 ? 19.432 -21.661 -12.627 1.00 31.36 523 ILE A N 1
ATOM 4019 C CA . ILE A 1 523 ? 20.067 -20.378 -12.954 1.00 31.36 523 ILE A CA 1
ATOM 4020 C C . ILE A 1 523 ? 20.435 -20.339 -14.442 1.00 31.36 523 ILE A C 1
ATOM 4022 O O . ILE A 1 523 ? 21.292 -21.104 -14.880 1.00 31.36 523 ILE A O 1
ATOM 4026 N N . THR A 1 524 ? 19.888 -19.373 -15.178 1.00 28.36 524 THR A N 1
ATOM 4027 C CA . THR A 1 524 ? 20.565 -18.727 -16.315 1.00 28.36 524 THR A CA 1
ATOM 4028 C C . THR A 1 524 ? 20.275 -17.229 -16.266 1.00 28.36 524 THR A C 1
ATOM 4030 O O . THR A 1 524 ? 19.223 -16.817 -15.797 1.00 28.36 524 THR A O 1
ATOM 4033 N N . SER A 1 525 ? 21.239 -16.419 -16.687 1.00 26.88 525 SER A N 1
ATOM 4034 C CA . SER A 1 525 ? 21.317 -14.966 -16.520 1.00 26.88 525 SER A CA 1
ATOM 4035 C C . SER A 1 525 ? 20.229 -14.173 -17.261 1.00 26.88 525 SER A C 1
ATOM 4037 O O . SER A 1 525 ? 20.551 -13.593 -18.291 1.00 26.88 525 SER A O 1
ATOM 4039 N N . LEU A 1 526 ? 18.983 -14.177 -16.775 1.00 32.09 526 LEU A N 1
ATOM 4040 C CA . LEU A 1 526 ? 17.875 -13.233 -17.034 1.00 32.09 526 LEU A CA 1
ATOM 4041 C C . LEU A 1 526 ? 16.617 -13.768 -16.288 1.00 32.09 526 LEU A C 1
ATOM 4043 O O . LEU A 1 526 ? 16.525 -14.961 -16.016 1.00 32.09 526 LEU A O 1
ATOM 4047 N N . PRO A 1 527 ? 15.696 -12.904 -15.853 1.00 35.50 527 PRO A N 1
ATOM 4048 C CA . PRO A 1 527 ? 15.255 -12.779 -14.465 1.00 35.50 527 PRO A CA 1
ATOM 4049 C C . PRO A 1 527 ? 14.089 -13.701 -14.076 1.00 35.50 527 PRO A C 1
ATOM 4051 O O . PRO A 1 527 ? 12.992 -13.599 -14.611 1.00 35.50 527 PRO A O 1
ATOM 4054 N N . ALA A 1 528 ? 14.387 -14.571 -13.110 1.00 35.00 528 ALA A N 1
ATOM 4055 C CA . ALA A 1 528 ? 13.912 -14.500 -11.731 1.00 35.00 528 ALA A CA 1
ATOM 4056 C C . ALA A 1 528 ? 12.419 -14.460 -11.389 1.00 35.00 528 ALA A C 1
ATOM 4058 O O . ALA A 1 528 ? 11.680 -13.520 -11.670 1.00 35.00 528 ALA A O 1
ATOM 4059 N N . PHE A 1 529 ? 12.015 -15.445 -10.607 1.00 39.69 529 PHE A N 1
ATOM 4060 C CA . PHE A 1 529 ? 10.843 -16.186 -10.964 1.00 39.69 529 PHE A CA 1
ATOM 4061 C C . PHE A 1 529 ? 10.069 -16.552 -9.651 1.00 39.69 529 PHE A C 1
ATOM 4063 O O . PHE A 1 529 ? 10.371 -17.563 -9.016 1.00 39.69 529 PHE A O 1
ATOM 4070 N N . GLY A 1 530 ? 8.984 -15.844 -9.288 1.00 41.66 530 GLY A N 1
ATOM 4071 C CA . GLY A 1 530 ? 8.025 -16.252 -8.235 1.00 41.66 530 GLY A CA 1
ATOM 4072 C C . GLY A 1 530 ? 7.054 -17.375 -8.657 1.00 41.66 530 GLY A C 1
ATOM 4073 O O . GLY A 1 530 ? 6.545 -17.353 -9.764 1.00 41.66 530 GLY A O 1
ATOM 4074 N N . LYS A 1 531 ? 6.766 -18.345 -7.776 1.00 45.44 531 LYS A N 1
ATOM 4075 C CA . LYS A 1 531 ? 6.134 -19.664 -8.063 1.00 45.44 531 LYS A CA 1
ATOM 4076 C C . LYS A 1 531 ? 4.879 -19.709 -8.967 1.00 45.44 531 LYS A C 1
ATOM 4078 O O . LYS A 1 531 ? 4.595 -20.785 -9.480 1.00 45.44 531 LYS A O 1
ATOM 4083 N N . GLN A 1 532 ? 4.125 -18.616 -9.112 1.00 63.00 532 GLN A N 1
ATOM 4084 C CA . GLN A 1 532 ? 2.782 -18.606 -9.716 1.00 63.00 532 GLN A CA 1
ATOM 4085 C C . GLN A 1 532 ? 2.448 -17.354 -10.538 1.00 63.00 532 GLN A C 1
ATOM 4087 O O . GLN A 1 532 ? 1.457 -17.385 -11.248 1.00 63.00 532 GLN A O 1
ATOM 4092 N N . THR A 1 533 ? 3.199 -16.251 -10.463 1.00 69.50 533 THR A N 1
ATOM 4093 C CA . THR A 1 533 ? 2.814 -14.995 -11.138 1.00 69.50 533 THR A CA 1
ATOM 4094 C C . THR A 1 533 ? 3.950 -14.502 -12.014 1.00 69.50 533 THR A C 1
ATOM 4096 O O . THR A 1 533 ? 5.077 -14.346 -11.547 1.00 69.50 533 THR A O 1
ATOM 4099 N N . VAL A 1 534 ? 3.645 -14.244 -13.279 1.00 70.56 534 VAL A N 1
ATOM 4100 C CA . VAL A 1 534 ? 4.569 -13.732 -14.289 1.00 70.56 534 VAL A CA 1
ATOM 4101 C C . VAL A 1 534 ? 4.212 -12.278 -14.578 1.00 70.56 534 VAL A C 1
ATOM 4103 O O . VAL A 1 534 ? 3.062 -12.017 -14.908 1.00 70.56 534 VAL A O 1
ATOM 4106 N N . MET A 1 535 ? 5.176 -11.356 -14.490 1.00 75.19 535 MET A N 1
ATOM 4107 C CA . MET A 1 535 ? 4.999 -9.941 -14.841 1.00 75.19 535 MET A CA 1
ATOM 4108 C C . MET A 1 535 ? 5.850 -9.598 -16.060 1.00 75.19 535 MET A C 1
ATOM 4110 O O . MET A 1 535 ? 7.069 -9.673 -15.981 1.00 75.19 535 MET A O 1
ATOM 4114 N N . MET A 1 536 ? 5.232 -9.179 -17.159 1.00 74.25 536 MET A N 1
ATOM 4115 C CA . MET A 1 536 ? 5.948 -8.808 -18.383 1.00 74.25 536 MET A CA 1
ATOM 4116 C C . MET A 1 536 ? 5.395 -7.531 -18.983 1.00 74.25 536 MET A C 1
ATOM 4118 O O . MET A 1 536 ? 4.217 -7.235 -18.811 1.00 74.25 536 MET A O 1
ATOM 4122 N N . ASP A 1 537 ? 6.225 -6.824 -19.740 1.00 72.69 537 ASP A N 1
ATOM 4123 C CA . ASP A 1 537 ? 5.738 -5.751 -20.595 1.00 72.69 537 ASP A CA 1
ATOM 4124 C C . ASP A 1 537 ? 4.860 -6.326 -21.712 1.00 72.69 537 ASP A C 1
ATOM 4126 O O . ASP A 1 537 ? 5.035 -7.459 -22.154 1.00 72.69 537 ASP A O 1
ATOM 4130 N N . TRP A 1 538 ? 3.884 -5.555 -22.155 1.00 75.31 538 TRP A N 1
ATOM 4131 C CA . TRP A 1 538 ? 2.960 -5.897 -23.216 1.00 75.31 538 TRP A CA 1
ATOM 4132 C C . TRP A 1 538 ? 2.875 -4.701 -24.159 1.00 75.31 538 TRP A C 1
ATOM 4134 O O . TRP A 1 538 ? 2.548 -3.606 -23.707 1.00 75.31 538 TRP A O 1
ATOM 4144 N N . PRO A 1 539 ? 3.128 -4.871 -25.468 1.00 73.44 539 PRO A N 1
ATOM 4145 C CA . PRO A 1 539 ? 3.167 -3.760 -26.423 1.00 73.44 539 PRO A CA 1
ATOM 4146 C C . PRO A 1 539 ? 1.773 -3.215 -26.799 1.00 73.44 539 PRO A C 1
ATOM 4148 O O . PRO A 1 539 ? 1.630 -2.469 -27.768 1.00 73.44 539 PRO A O 1
ATOM 4151 N N . GLY A 1 540 ? 0.732 -3.624 -26.074 1.00 78.44 540 GLY A N 1
ATOM 4152 C CA . GLY A 1 540 ? -0.662 -3.278 -26.325 1.00 78.44 540 GLY A CA 1
ATOM 4153 C C . GLY A 1 540 ? -1.359 -4.160 -27.360 1.00 78.44 540 GLY A C 1
ATOM 4154 O O . GLY A 1 540 ? -0.741 -4.908 -28.114 1.00 78.44 540 GLY A O 1
ATOM 4155 N N . GLY A 1 541 ? -2.681 -4.044 -27.408 1.00 83.00 541 GLY A N 1
ATOM 4156 C CA . GLY A 1 541 ? -3.565 -4.693 -28.367 1.00 83.00 541 GLY A CA 1
ATOM 4157 C C . GLY A 1 541 ? -3.848 -6.152 -28.030 1.00 83.00 541 GLY A C 1
ATOM 4158 O O . GLY A 1 541 ? -3.407 -6.679 -27.007 1.00 83.00 541 GLY A O 1
ATOM 4159 N N . ASN A 1 542 ? -4.597 -6.799 -28.920 1.00 88.25 542 ASN A N 1
ATOM 4160 C CA . ASN A 1 542 ? -4.935 -8.213 -28.802 1.00 88.25 542 ASN A CA 1
ATOM 4161 C C . ASN A 1 542 ? -3.788 -9.090 -29.306 1.00 88.25 542 ASN A C 1
ATOM 4163 O O . ASN A 1 542 ? -3.080 -8.732 -30.255 1.00 88.25 542 ASN A O 1
ATOM 4167 N N . GLY A 1 543 ? -3.620 -10.253 -28.691 1.00 88.25 543 GLY A N 1
ATOM 4168 C CA . GLY A 1 543 ? -2.630 -11.218 -29.131 1.00 88.25 543 GLY A CA 1
ATOM 4169 C C . GLY A 1 543 ? -2.637 -12.517 -28.343 1.00 88.25 543 GLY A C 1
ATOM 4170 O O . GLY A 1 543 ? -3.507 -12.799 -27.516 1.00 88.25 543 GLY A O 1
ATOM 4171 N N . GLU A 1 544 ? -1.616 -13.315 -28.606 1.00 87.06 544 GLU A N 1
ATOM 4172 C CA . GLU A 1 544 ? -1.338 -14.570 -27.936 1.00 87.06 544 GLU A CA 1
ATOM 4173 C C . GLU A 1 544 ? 0.076 -14.560 -27.369 1.00 87.06 544 GLU A C 1
ATOM 4175 O O . GLU A 1 544 ? 1.051 -14.162 -28.010 1.00 87.06 544 GLU A O 1
ATOM 4180 N N . LEU A 1 545 ? 0.190 -15.074 -26.158 1.00 84.50 545 LEU A N 1
ATOM 4181 C CA . LEU A 1 545 ? 1.439 -15.275 -25.469 1.00 84.50 545 LEU A CA 1
ATOM 4182 C C . LEU A 1 545 ? 1.642 -16.764 -25.226 1.00 84.50 545 LEU A C 1
ATOM 4184 O O . LEU A 1 545 ? 0.816 -17.433 -24.611 1.00 84.50 545 LEU A O 1
ATOM 4188 N N . ILE A 1 546 ? 2.778 -17.283 -25.674 1.00 85.69 546 ILE A N 1
ATOM 4189 C CA . ILE A 1 546 ? 3.158 -18.677 -25.470 1.00 85.69 546 ILE A CA 1
ATOM 4190 C C . ILE A 1 546 ? 4.321 -18.726 -24.485 1.00 85.69 546 ILE A C 1
ATOM 4192 O O . ILE A 1 546 ? 5.442 -18.325 -24.798 1.00 85.69 546 ILE A O 1
ATOM 4196 N N . LEU A 1 547 ? 4.055 -19.260 -23.301 1.00 82.38 547 LEU A N 1
ATOM 4197 C CA . LEU A 1 547 ? 5.010 -19.459 -22.222 1.00 82.38 547 LEU A CA 1
ATOM 4198 C C . LEU A 1 547 ? 5.530 -20.894 -22.280 1.00 82.38 547 LEU A C 1
ATOM 4200 O O . LEU A 1 547 ? 4.766 -21.846 -22.160 1.00 82.38 547 LEU A O 1
ATOM 4204 N N . TYR A 1 548 ? 6.830 -21.073 -22.477 1.00 78.75 548 TYR A N 1
ATOM 4205 C CA . TYR A 1 548 ? 7.444 -22.388 -22.642 1.00 78.75 548 TYR A CA 1
ATOM 4206 C C . TYR A 1 548 ? 8.151 -22.823 -21.372 1.00 78.75 548 TYR A C 1
ATOM 4208 O O . TYR A 1 548 ? 8.967 -22.072 -20.848 1.00 78.75 548 TYR A O 1
ATOM 4216 N N . ARG A 1 549 ? 7.947 -24.073 -20.949 1.00 77.94 549 ARG A N 1
ATOM 4217 C CA . ARG A 1 549 ? 8.703 -24.662 -19.834 1.00 77.94 549 ARG A CA 1
ATOM 4218 C C . ARG A 1 549 ? 10.185 -24.857 -20.145 1.00 77.94 549 ARG A C 1
ATOM 4220 O O . ARG A 1 549 ? 11.028 -24.708 -19.272 1.00 77.94 549 ARG A O 1
ATOM 4227 N N . ASN A 1 550 ? 10.493 -25.199 -21.393 1.00 78.44 550 ASN A N 1
ATOM 4228 C CA . ASN A 1 550 ? 11.851 -25.370 -21.898 1.00 78.44 550 ASN A CA 1
ATOM 4229 C C . ASN A 1 550 ? 12.031 -24.487 -23.130 1.00 78.44 550 ASN A C 1
ATOM 4231 O O . ASN A 1 550 ? 11.155 -24.477 -23.996 1.00 78.44 550 ASN A O 1
ATOM 4235 N N . MET A 1 551 ? 13.166 -23.791 -23.236 1.00 70.06 551 MET A N 1
ATOM 4236 C CA . MET A 1 551 ? 13.455 -22.947 -24.395 1.00 70.06 551 MET A CA 1
ATOM 4237 C C . MET A 1 551 ? 13.447 -23.795 -25.682 1.00 70.06 551 MET A C 1
ATOM 4239 O O . MET A 1 551 ? 14.233 -24.744 -25.786 1.00 70.06 551 MET A O 1
ATOM 4243 N N . PRO A 1 552 ? 12.576 -23.499 -26.665 1.00 73.44 552 PRO A N 1
ATOM 4244 C CA . PRO A 1 552 ? 12.563 -24.231 -27.926 1.00 73.44 552 PRO A CA 1
ATOM 4245 C C . PRO A 1 552 ? 13.901 -24.097 -28.655 1.00 73.44 552 PRO A C 1
ATOM 4247 O O . PRO A 1 552 ? 14.567 -23.068 -28.565 1.00 73.44 552 PRO A O 1
ATOM 4250 N N . PHE A 1 553 ? 14.305 -25.127 -29.399 1.00 75.31 553 PHE A N 1
ATOM 4251 C CA . PHE A 1 553 ? 15.628 -25.178 -30.031 1.00 75.31 553 PHE A CA 1
ATOM 4252 C C . PHE A 1 553 ? 15.885 -24.025 -31.019 1.00 75.31 553 PHE A C 1
ATOM 4254 O O . PHE A 1 553 ? 16.984 -23.477 -31.062 1.00 75.31 553 PHE A O 1
ATOM 4261 N N . ASP A 1 554 ? 14.872 -23.624 -31.787 1.00 72.81 554 ASP A N 1
ATOM 4262 C CA . ASP A 1 554 ? 14.915 -22.467 -32.688 1.00 72.81 554 ASP A CA 1
ATOM 4263 C C . ASP A 1 554 ? 15.137 -21.150 -31.930 1.00 72.81 554 ASP A C 1
ATOM 4265 O O . ASP A 1 554 ? 15.910 -20.298 -32.373 1.00 72.81 554 ASP A O 1
ATOM 4269 N N . VAL A 1 555 ? 14.508 -21.012 -30.761 1.00 64.81 555 VAL A N 1
ATOM 4270 C CA . VAL A 1 555 ? 14.655 -19.852 -29.871 1.00 64.81 555 VAL A CA 1
ATOM 4271 C C . VAL A 1 555 ? 16.034 -19.842 -29.235 1.00 64.81 555 VAL A C 1
ATOM 4273 O O . VAL A 1 555 ? 16.699 -18.811 -29.256 1.00 64.81 555 VAL A O 1
ATOM 4276 N N . ALA A 1 556 ? 16.498 -20.996 -28.754 1.00 66.38 556 ALA A N 1
ATOM 4277 C CA . ALA A 1 556 ? 17.840 -21.155 -28.217 1.00 66.38 556 ALA A CA 1
ATOM 4278 C C . ALA A 1 556 ? 18.888 -20.738 -29.252 1.00 66.38 556 ALA A C 1
ATOM 4280 O O . ALA A 1 556 ? 19.739 -19.912 -28.943 1.00 66.38 556 ALA A O 1
ATOM 4281 N N . ILE A 1 557 ? 18.797 -21.210 -30.502 1.00 69.94 557 ILE A N 1
ATOM 4282 C CA . ILE A 1 557 ? 19.725 -20.796 -31.566 1.00 69.94 557 ILE A CA 1
ATOM 4283 C C . ILE A 1 557 ? 19.676 -19.284 -31.794 1.00 69.94 557 ILE A C 1
ATOM 4285 O O . ILE A 1 557 ? 20.732 -18.657 -31.854 1.00 69.94 557 ILE A O 1
ATOM 4289 N N . LYS A 1 558 ? 18.483 -18.685 -31.919 1.00 62.34 558 LYS A N 1
ATOM 4290 C CA . LYS A 1 558 ? 18.356 -17.230 -32.105 1.00 62.34 558 LYS A CA 1
ATOM 4291 C C . LYS A 1 558 ? 18.994 -16.470 -30.944 1.00 62.34 558 LYS A C 1
ATOM 4293 O O . LYS A 1 558 ? 19.780 -15.563 -31.190 1.00 62.34 558 LYS A O 1
ATOM 4298 N N . HIS A 1 559 ? 18.721 -16.875 -29.707 1.00 57.62 559 HIS A N 1
ATOM 4299 C CA . HIS A 1 559 ? 19.262 -16.252 -28.503 1.00 57.62 559 HIS A CA 1
ATOM 4300 C C . HIS A 1 559 ? 20.793 -16.397 -28.421 1.00 57.62 559 HIS A C 1
ATOM 4302 O O . HIS A 1 559 ? 21.501 -15.404 -28.267 1.00 57.62 559 HIS A O 1
ATOM 4308 N N . PHE A 1 560 ? 21.324 -17.604 -28.645 1.00 57.88 560 PHE A N 1
ATOM 4309 C CA . PHE A 1 560 ? 22.767 -17.869 -28.683 1.00 57.88 560 PHE A CA 1
ATOM 4310 C C . PHE A 1 560 ? 23.492 -17.137 -29.819 1.00 57.88 560 PHE A C 1
ATOM 4312 O O . PHE A 1 560 ? 24.676 -16.846 -29.681 1.00 57.88 560 PHE A O 1
ATOM 4319 N N . MET A 1 561 ? 22.815 -16.832 -30.930 1.00 54.03 561 MET A N 1
ATOM 4320 C CA . MET A 1 561 ? 23.375 -16.048 -32.039 1.00 54.03 561 MET A CA 1
ATOM 4321 C C . MET A 1 561 ? 23.263 -14.535 -31.795 1.00 54.03 561 MET A C 1
ATOM 4323 O O . MET A 1 561 ? 24.153 -13.789 -32.200 1.00 54.03 561 MET A O 1
ATOM 4327 N N . LEU A 1 562 ? 22.209 -14.079 -31.106 1.00 50.03 562 LEU A N 1
ATOM 4328 C CA . LEU A 1 562 ? 21.974 -12.674 -30.759 1.00 50.03 562 LEU A CA 1
ATOM 4329 C C . LEU A 1 562 ? 22.914 -12.167 -29.664 1.00 50.03 562 LEU A C 1
ATOM 4331 O O . LEU A 1 562 ? 23.381 -11.040 -29.775 1.00 50.03 562 LEU A O 1
ATOM 4335 N N . ILE A 1 563 ? 23.243 -12.979 -28.652 1.00 48.62 563 ILE A N 1
ATOM 4336 C CA . ILE A 1 563 ? 24.153 -12.572 -27.564 1.00 48.62 563 ILE A CA 1
ATOM 4337 C C . ILE A 1 563 ? 25.520 -12.100 -28.104 1.00 48.62 563 ILE A C 1
ATOM 4339 O O . ILE A 1 563 ? 25.946 -11.001 -27.745 1.00 48.62 563 ILE A O 1
ATOM 4343 N N . PRO A 1 564 ? 26.208 -12.841 -29.000 1.00 47.94 564 PRO A N 1
ATOM 4344 C CA . PRO A 1 564 ? 27.422 -12.357 -29.646 1.00 47.94 564 PRO A CA 1
ATOM 4345 C C . PRO A 1 564 ? 27.194 -11.065 -30.429 1.00 47.94 564 PRO A C 1
ATOM 4347 O O . PRO A 1 564 ? 28.005 -10.154 -30.325 1.00 47.94 564 PRO A O 1
ATOM 4350 N N . ILE A 1 565 ? 26.101 -10.960 -31.191 1.00 49.97 565 ILE A N 1
ATOM 4351 C CA . ILE A 1 565 ? 25.807 -9.782 -32.022 1.00 49.97 565 ILE A CA 1
ATOM 4352 C C . ILE A 1 565 ? 25.551 -8.541 -31.155 1.00 49.97 565 ILE A C 1
ATOM 4354 O O . ILE A 1 565 ? 26.075 -7.475 -31.467 1.00 49.97 565 ILE A O 1
ATOM 4358 N N . MET A 1 566 ? 24.821 -8.666 -30.044 1.00 42.19 566 MET A N 1
ATOM 4359 C CA . MET A 1 566 ? 24.645 -7.580 -29.076 1.00 42.19 566 MET A CA 1
ATOM 4360 C C . MET A 1 566 ? 25.941 -7.251 -28.344 1.00 42.19 566 MET A C 1
ATOM 4362 O O . MET A 1 566 ? 26.239 -6.079 -28.160 1.00 42.19 566 MET A O 1
ATOM 4366 N N . GLY A 1 567 ? 26.755 -8.248 -27.986 1.00 47.44 567 GLY A N 1
ATOM 4367 C CA . GLY A 1 567 ? 28.096 -8.008 -27.450 1.00 47.44 567 GLY A CA 1
ATOM 4368 C C . GLY A 1 567 ? 28.968 -7.212 -28.426 1.00 47.44 567 GLY A C 1
ATOM 4369 O O . GLY A 1 567 ? 29.675 -6.297 -28.016 1.00 47.44 567 GLY A O 1
ATOM 4370 N N . TRP A 1 568 ? 28.858 -7.499 -29.727 1.00 51.94 568 TRP A N 1
ATOM 4371 C CA . TRP A 1 568 ? 29.483 -6.719 -30.798 1.00 51.94 568 TRP A CA 1
ATOM 4372 C C . TRP A 1 568 ? 28.896 -5.311 -30.918 1.00 51.94 568 TRP A C 1
ATOM 4374 O O . TRP A 1 568 ? 29.658 -4.366 -31.090 1.00 51.94 568 TRP A O 1
ATOM 4384 N N . TYR A 1 569 ? 27.577 -5.150 -30.806 1.00 46.00 569 TYR A N 1
ATOM 4385 C CA . TYR A 1 569 ? 26.920 -3.844 -30.847 1.00 46.00 569 TYR A CA 1
ATOM 4386 C C . TYR A 1 569 ? 27.328 -2.967 -29.659 1.00 46.00 569 TYR A C 1
ATOM 4388 O O . TYR A 1 569 ? 27.798 -1.860 -29.868 1.00 46.00 569 TYR A O 1
ATOM 4396 N N . ILE A 1 570 ? 27.255 -3.487 -28.430 1.00 45.84 570 ILE A N 1
ATOM 4397 C CA . ILE A 1 570 ? 27.691 -2.801 -27.204 1.00 45.84 570 ILE A CA 1
ATOM 4398 C C . ILE A 1 570 ? 29.184 -2.467 -27.283 1.00 45.84 570 ILE A C 1
ATOM 4400 O O . ILE A 1 570 ? 29.605 -1.394 -26.861 1.00 45.84 570 ILE A O 1
ATOM 4404 N N . PHE A 1 571 ? 30.006 -3.361 -27.836 1.00 51.12 571 PHE A N 1
ATOM 4405 C CA . PHE A 1 571 ? 31.419 -3.079 -28.080 1.00 51.12 571 PHE A CA 1
ATOM 4406 C C . PHE A 1 571 ? 31.608 -1.930 -29.080 1.00 51.12 571 PHE A C 1
ATOM 4408 O O . PHE A 1 571 ? 32.393 -1.022 -28.820 1.00 51.12 571 PHE A O 1
ATOM 4415 N N . LEU A 1 572 ? 30.884 -1.942 -30.203 1.00 50.12 572 LEU A N 1
ATOM 4416 C CA . LEU A 1 572 ? 30.927 -0.880 -31.208 1.00 50.12 572 LEU A CA 1
ATOM 4417 C C . LEU A 1 572 ? 30.418 0.455 -30.651 1.00 50.12 572 LEU A C 1
ATOM 4419 O O . LEU A 1 572 ? 31.036 1.480 -30.909 1.00 50.12 572 LEU A O 1
ATOM 4423 N N . ASP A 1 573 ? 29.356 0.441 -29.854 1.00 43.88 5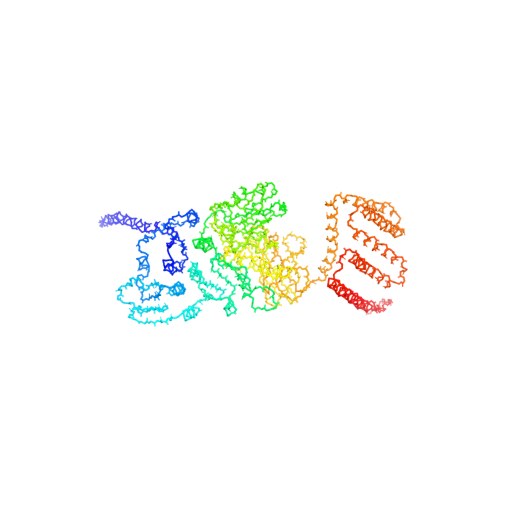73 ASP A N 1
ATOM 4424 C CA . ASP A 1 573 ? 28.755 1.625 -29.240 1.00 43.88 573 ASP A CA 1
ATOM 4425 C C . ASP A 1 573 ? 29.677 2.248 -28.176 1.00 43.88 573 ASP A C 1
ATOM 4427 O O . ASP A 1 573 ? 29.956 3.449 -28.202 1.00 43.88 573 ASP A O 1
ATOM 4431 N N . ASN A 1 574 ? 30.294 1.417 -27.327 1.00 46.72 574 ASN A N 1
ATOM 4432 C CA . ASN A 1 574 ? 31.349 1.849 -26.401 1.00 46.72 574 ASN A CA 1
ATOM 4433 C C . ASN A 1 574 ? 32.588 2.397 -27.136 1.00 46.72 574 ASN A C 1
ATOM 4435 O O . ASN A 1 574 ? 33.247 3.320 -26.665 1.00 46.72 574 ASN A O 1
ATOM 4439 N N . MET A 1 575 ? 32.918 1.851 -28.308 1.00 51.62 575 MET A N 1
ATOM 4440 C CA . MET A 1 575 ? 34.021 2.350 -29.137 1.00 51.62 575 MET A CA 1
ATOM 4441 C C . MET A 1 575 ? 33.675 3.677 -29.831 1.00 51.62 575 MET A C 1
ATOM 4443 O O . MET A 1 575 ? 34.546 4.536 -29.971 1.00 51.62 575 MET A O 1
ATOM 4447 N N . MET A 1 576 ? 32.421 3.869 -30.257 1.00 48.16 576 MET A N 1
ATOM 4448 C CA . MET A 1 576 ? 31.943 5.127 -30.845 1.00 48.16 576 MET A CA 1
ATOM 4449 C C . MET A 1 576 ? 31.878 6.253 -29.808 1.00 48.16 576 MET A C 1
ATOM 4451 O O . MET A 1 576 ? 32.319 7.365 -30.090 1.00 48.16 576 MET A O 1
ATOM 4455 N N . THR A 1 577 ? 31.425 5.960 -28.589 1.00 46.75 577 THR A N 1
ATOM 4456 C CA . THR A 1 577 ? 31.382 6.930 -27.478 1.00 46.75 577 THR A CA 1
ATOM 4457 C C . THR A 1 577 ? 32.768 7.345 -26.972 1.00 46.75 577 THR A C 1
ATOM 4459 O O . THR A 1 577 ? 32.921 8.451 -26.458 1.00 46.75 577 THR A O 1
ATOM 4462 N N . MET A 1 578 ? 33.809 6.532 -27.187 1.00 49.91 578 MET A N 1
ATOM 4463 C CA . MET A 1 578 ? 35.204 6.885 -26.877 1.00 49.91 578 MET A CA 1
ATOM 4464 C C . MET A 1 578 ? 35.877 7.828 -27.900 1.00 49.91 578 MET A C 1
ATOM 4466 O O . MET A 1 578 ? 37.054 8.140 -27.745 1.00 49.91 578 MET A O 1
ATOM 4470 N N . GLY A 1 579 ? 35.169 8.308 -28.932 1.00 45.34 579 GLY A N 1
ATOM 4471 C CA . GLY A 1 579 ? 35.676 9.313 -29.885 1.00 45.34 579 GLY A CA 1
ATOM 4472 C C . GLY A 1 579 ? 36.643 8.792 -30.961 1.00 45.34 579 GLY A C 1
ATOM 4473 O O . GLY A 1 579 ? 36.949 9.517 -31.903 1.00 45.34 579 GLY A O 1
ATOM 4474 N N . ASP A 1 580 ? 37.069 7.528 -30.873 1.00 51.28 580 ASP A N 1
ATOM 4475 C CA . ASP A 1 580 ? 37.965 6.867 -31.839 1.00 51.28 580 ASP A CA 1
ATOM 4476 C C . ASP A 1 580 ? 37.233 5.865 -32.766 1.00 51.28 580 ASP A C 1
ATOM 4478 O O . ASP A 1 580 ? 37.831 5.299 -33.690 1.00 51.28 580 ASP A O 1
ATOM 4482 N N . GLY A 1 581 ? 35.930 5.634 -32.550 1.00 49.00 581 GLY A N 1
ATOM 4483 C CA . GLY A 1 581 ? 35.140 4.621 -33.263 1.00 49.00 581 GLY A CA 1
ATOM 4484 C C . GLY A 1 581 ? 35.004 4.849 -34.772 1.00 49.00 581 GLY A C 1
ATOM 4485 O O . GLY A 1 581 ? 34.940 3.880 -35.534 1.00 49.00 581 GLY A O 1
ATOM 4486 N N . GLU A 1 582 ? 35.055 6.103 -35.232 1.00 50.50 582 GLU A N 1
ATOM 4487 C CA . GLU A 1 582 ? 34.961 6.443 -36.659 1.00 50.50 582 GLU A CA 1
ATOM 4488 C C . GLU A 1 582 ? 36.110 5.833 -37.476 1.00 50.50 582 GLU A C 1
ATOM 4490 O O . GLU A 1 582 ? 35.892 5.335 -38.581 1.00 50.50 582 GLU A O 1
ATOM 4495 N N . TYR A 1 583 ? 37.324 5.768 -36.917 1.00 54.34 583 TYR A N 1
ATOM 4496 C CA . TYR A 1 583 ? 38.488 5.204 -37.607 1.00 54.34 583 TYR A CA 1
ATOM 4497 C C . TYR A 1 583 ? 38.404 3.683 -37.754 1.00 54.34 583 TYR A C 1
ATOM 4499 O O . TYR A 1 583 ? 38.813 3.137 -38.779 1.00 54.34 583 TYR A O 1
ATOM 4507 N N . VAL A 1 584 ? 37.846 2.985 -36.762 1.00 57.19 584 VAL A N 1
ATOM 4508 C CA . VAL A 1 584 ? 37.713 1.520 -36.791 1.00 57.19 584 VAL A CA 1
ATOM 4509 C C . VAL A 1 584 ? 36.618 1.096 -37.766 1.00 57.19 584 VAL A C 1
ATOM 4511 O O . VAL A 1 584 ? 36.842 0.196 -38.579 1.00 57.19 584 VAL A O 1
ATOM 4514 N N . VAL A 1 585 ? 35.471 1.783 -37.752 1.00 54.69 585 VAL A N 1
ATOM 4515 C CA . VAL A 1 585 ? 34.386 1.554 -38.718 1.00 54.69 585 VAL A CA 1
ATOM 4516 C C . VAL A 1 585 ? 34.845 1.901 -40.136 1.00 54.69 585 VAL A C 1
ATOM 4518 O O . VAL A 1 585 ? 34.572 1.140 -41.063 1.00 54.69 585 VAL A O 1
ATOM 4521 N N . PHE A 1 586 ? 35.616 2.977 -40.319 1.00 54.69 586 PHE A N 1
ATOM 4522 C CA . PHE A 1 586 ? 36.193 3.352 -41.613 1.00 54.69 586 PHE A CA 1
ATOM 4523 C C . PHE A 1 586 ? 37.195 2.310 -42.137 1.00 54.69 586 PHE A C 1
ATOM 4525 O O . PHE A 1 586 ? 37.102 1.900 -43.294 1.00 54.69 586 PHE A O 1
ATOM 4532 N N . ILE A 1 587 ? 38.104 1.807 -41.293 1.00 59.81 587 ILE A N 1
ATOM 4533 C CA . ILE A 1 587 ? 39.078 0.768 -41.676 1.00 59.81 587 ILE A CA 1
ATOM 4534 C C . ILE A 1 587 ? 38.373 -0.553 -42.011 1.00 59.81 587 ILE A C 1
ATOM 4536 O O . ILE A 1 587 ? 38.682 -1.163 -43.036 1.00 59.81 587 ILE A O 1
ATOM 4540 N N . LEU A 1 588 ? 37.399 -0.985 -41.202 1.00 58.66 588 LEU A N 1
ATOM 4541 C CA . LEU A 1 588 ? 36.610 -2.190 -41.480 1.00 58.66 588 LEU A CA 1
ATOM 4542 C C . LEU A 1 588 ? 35.799 -2.045 -42.773 1.00 58.66 588 LEU A C 1
ATOM 4544 O O . LEU A 1 588 ? 35.784 -2.966 -43.589 1.00 58.66 588 LEU A O 1
ATOM 4548 N N . SER A 1 589 ? 35.201 -0.877 -43.011 1.00 51.84 589 SER A N 1
ATOM 4549 C CA . SER A 1 589 ? 34.438 -0.591 -44.231 1.00 51.84 589 SER A CA 1
ATOM 4550 C C . SER A 1 589 ? 35.328 -0.573 -45.475 1.00 51.84 589 SER A C 1
ATOM 4552 O O . SER A 1 589 ? 34.940 -1.124 -46.502 1.00 51.84 589 SER A O 1
ATOM 4554 N N . ILE A 1 590 ? 36.546 -0.024 -45.388 1.00 58.69 590 ILE A N 1
ATOM 4555 C CA . ILE A 1 590 ? 37.536 -0.069 -46.477 1.00 58.69 590 ILE A CA 1
ATOM 4556 C C . ILE A 1 590 ? 37.996 -1.501 -46.748 1.00 58.69 590 ILE A C 1
ATOM 4558 O O . ILE A 1 590 ? 38.120 -1.882 -47.909 1.00 58.69 590 ILE A O 1
ATOM 4562 N N . LEU A 1 591 ? 38.224 -2.314 -45.714 1.00 58.56 591 LEU A N 1
ATOM 4563 C CA . LEU A 1 591 ? 38.634 -3.711 -45.879 1.00 58.56 591 LEU A CA 1
ATOM 4564 C C . LEU A 1 591 ? 37.520 -4.560 -46.506 1.00 58.56 591 LEU A C 1
ATOM 4566 O O . LEU A 1 591 ? 37.791 -5.358 -47.403 1.00 58.56 591 LEU A O 1
ATOM 4570 N N . VAL A 1 592 ? 36.265 -4.349 -46.101 1.00 56.28 592 VAL A N 1
ATOM 4571 C CA . VAL A 1 592 ? 35.097 -5.013 -46.701 1.00 56.28 592 VAL A CA 1
ATOM 4572 C C . VAL A 1 592 ? 34.878 -4.540 -48.140 1.00 56.28 592 VAL A C 1
ATOM 4574 O O . VAL A 1 592 ? 34.692 -5.367 -49.031 1.00 56.28 592 VAL A O 1
ATOM 4577 N N . LEU A 1 593 ? 34.971 -3.235 -48.410 1.00 52.00 593 LEU A N 1
ATOM 4578 C CA . LEU A 1 593 ? 34.826 -2.678 -49.757 1.00 52.00 593 LEU A CA 1
ATOM 4579 C C . LEU A 1 593 ? 35.954 -3.144 -50.692 1.00 52.00 593 LEU A C 1
ATOM 4581 O O . LEU A 1 593 ? 35.686 -3.524 -51.830 1.00 52.00 593 LEU A O 1
ATOM 4585 N N . ALA A 1 594 ? 37.200 -3.196 -50.209 1.00 55.75 594 ALA A N 1
ATOM 4586 C CA . ALA A 1 594 ? 38.332 -3.752 -50.945 1.00 55.75 594 ALA A CA 1
ATOM 4587 C C . ALA A 1 594 ? 38.114 -5.238 -51.261 1.00 55.75 594 ALA A C 1
ATOM 4589 O O . ALA A 1 594 ? 38.362 -5.658 -52.388 1.00 55.75 594 ALA A O 1
ATOM 4590 N N . ALA A 1 595 ? 37.578 -6.019 -50.318 1.00 51.62 595 ALA A N 1
ATOM 4591 C CA . ALA A 1 595 ? 37.249 -7.426 -50.534 1.00 51.62 595 ALA A CA 1
ATOM 4592 C C . ALA A 1 595 ? 36.151 -7.617 -51.590 1.00 51.62 595 ALA A C 1
ATOM 4594 O O . ALA A 1 595 ? 36.273 -8.480 -52.458 1.00 51.62 595 ALA A O 1
ATOM 4595 N N . VAL A 1 596 ? 35.102 -6.791 -51.551 1.00 50.72 596 VAL A N 1
ATOM 4596 C CA . VAL A 1 596 ? 33.999 -6.833 -52.520 1.00 50.72 596 VAL A CA 1
ATOM 4597 C C . VAL A 1 596 ? 34.491 -6.442 -53.916 1.00 50.72 596 VAL A C 1
ATOM 4599 O O . VAL A 1 596 ? 34.224 -7.168 -54.875 1.00 50.72 596 VAL A O 1
ATOM 4602 N N . LEU A 1 597 ? 35.277 -5.368 -54.037 1.00 49.28 597 LEU A N 1
ATOM 4603 C CA . LEU A 1 597 ? 35.799 -4.884 -55.321 1.00 49.28 597 LEU A CA 1
ATOM 4604 C C . LEU A 1 597 ? 36.842 -5.828 -55.947 1.00 49.28 597 LEU A C 1
ATOM 4606 O O . LEU A 1 597 ? 36.884 -5.949 -57.170 1.00 49.28 597 LEU A O 1
ATOM 4610 N N . TYR A 1 598 ? 37.636 -6.549 -55.145 1.00 49.50 598 TYR A N 1
ATOM 4611 C CA . TYR A 1 598 ? 38.613 -7.533 -55.644 1.00 49.50 598 TYR A CA 1
ATOM 4612 C C . TYR A 1 598 ? 38.018 -8.930 -55.920 1.00 49.50 598 TYR A C 1
ATOM 4614 O O . TYR A 1 598 ? 38.697 -9.789 -56.482 1.00 49.50 598 TYR A O 1
ATOM 4622 N N . SER A 1 599 ? 36.751 -9.178 -55.559 1.00 45.53 599 SER A N 1
ATOM 4623 C CA . SER A 1 599 ? 36.101 -10.501 -55.644 1.00 45.53 599 SER A CA 1
ATOM 4624 C C . SER A 1 599 ? 35.493 -10.873 -57.004 1.00 45.53 599 SER A C 1
ATOM 4626 O O . SER A 1 599 ? 34.764 -11.863 -57.096 1.00 45.53 599 SER A O 1
ATOM 4628 N N . GLN A 1 600 ? 35.793 -10.143 -58.083 1.00 48.09 600 GLN A N 1
ATOM 4629 C CA . GLN A 1 600 ? 35.195 -10.427 -59.397 1.00 48.09 600 GLN A CA 1
ATOM 4630 C C . GLN A 1 600 ? 35.568 -11.808 -59.980 1.00 48.09 600 GLN A C 1
ATOM 4632 O O . GLN A 1 600 ? 34.885 -12.285 -60.885 1.00 48.09 600 GLN A O 1
ATOM 4637 N N . ASP A 1 601 ? 36.568 -12.503 -59.426 1.00 52.62 601 ASP A N 1
ATOM 4638 C CA . ASP A 1 601 ? 36.866 -13.901 -59.754 1.00 52.62 601 ASP A CA 1
ATOM 4639 C C . ASP A 1 601 ? 36.514 -14.851 -58.590 1.00 52.62 601 ASP A C 1
ATOM 4641 O O . ASP A 1 601 ? 37.269 -15.028 -57.624 1.00 52.62 601 ASP A O 1
ATOM 4645 N N . ARG A 1 602 ? 35.347 -15.509 -58.697 1.00 53.59 602 ARG A N 1
ATOM 4646 C CA . ARG A 1 602 ? 34.793 -16.427 -57.678 1.00 53.59 602 ARG A CA 1
ATOM 4647 C C . ARG A 1 602 ? 35.737 -17.570 -57.290 1.00 53.59 602 ARG A C 1
ATOM 4649 O O . ARG A 1 602 ? 35.583 -18.117 -56.200 1.00 53.59 602 ARG A O 1
ATOM 4656 N N . LYS A 1 603 ? 36.706 -17.949 -58.135 1.00 53.31 603 LYS A N 1
ATOM 4657 C CA . LYS A 1 603 ? 37.629 -19.062 -57.838 1.00 53.31 603 LYS A CA 1
ATOM 4658 C C . LYS A 1 603 ? 38.734 -18.708 -56.847 1.00 53.31 603 LYS A C 1
ATOM 4660 O O . LYS A 1 603 ? 39.264 -19.615 -56.216 1.00 53.31 603 LYS A O 1
ATOM 4665 N N . LYS A 1 604 ? 39.049 -17.423 -56.669 1.00 51.62 604 LYS A N 1
ATOM 4666 C CA . LYS A 1 604 ? 40.093 -16.967 -55.735 1.00 51.62 604 LYS A CA 1
ATOM 4667 C C . LYS A 1 604 ? 39.548 -16.265 -54.495 1.00 51.62 604 LYS A C 1
ATOM 4669 O O . LYS A 1 604 ? 40.318 -15.901 -53.612 1.00 51.62 604 LYS A O 1
ATOM 4674 N N . PHE A 1 605 ? 38.226 -16.121 -54.391 1.00 53.94 605 PHE A N 1
ATOM 4675 C CA . PHE A 1 605 ? 37.563 -15.465 -53.263 1.00 53.94 605 PHE A CA 1
ATOM 4676 C C . PHE A 1 605 ? 38.020 -16.008 -51.902 1.00 53.94 605 PHE A C 1
ATOM 4678 O O . PHE A 1 605 ? 38.247 -15.235 -50.983 1.00 53.94 605 PHE A O 1
ATOM 4685 N N . HIS A 1 606 ? 38.229 -17.323 -51.780 1.00 52.50 606 HIS A N 1
ATOM 4686 C CA . HIS A 1 606 ? 38.698 -17.934 -50.534 1.00 52.50 606 HIS A CA 1
ATOM 4687 C C . HIS A 1 606 ? 40.149 -17.572 -50.183 1.00 52.50 606 HIS A C 1
ATOM 4689 O O . HIS A 1 606 ? 40.439 -17.292 -49.025 1.00 52.50 606 HIS A O 1
ATOM 4695 N N . GLU A 1 607 ? 41.049 -17.525 -51.165 1.00 56.28 607 GLU A N 1
ATOM 4696 C CA . GLU A 1 607 ? 42.453 -17.147 -50.948 1.00 56.28 607 GLU A CA 1
ATOM 4697 C C . GLU A 1 607 ? 42.576 -15.658 -50.600 1.00 56.28 607 GLU A C 1
ATOM 4699 O O . GLU A 1 607 ? 43.322 -15.288 -49.692 1.00 56.28 607 GLU A O 1
ATOM 4704 N N . TYR A 1 608 ? 41.777 -14.808 -51.253 1.00 55.56 608 TYR A N 1
ATOM 4705 C CA . TYR A 1 608 ? 41.725 -13.378 -50.958 1.00 55.56 608 TYR A CA 1
ATOM 4706 C C . TYR A 1 608 ? 41.054 -13.074 -49.618 1.00 55.56 608 TYR A C 1
ATOM 4708 O O . TYR A 1 608 ? 41.548 -12.222 -48.888 1.00 55.56 608 TYR A O 1
ATOM 4716 N N . LEU A 1 609 ? 39.993 -13.796 -49.247 1.00 54.09 609 LEU A N 1
ATOM 4717 C CA . LEU A 1 609 ? 39.357 -13.671 -47.934 1.00 54.09 609 LEU A CA 1
ATOM 4718 C C . LEU A 1 609 ? 40.330 -14.055 -46.810 1.00 54.09 609 LEU A C 1
ATOM 4720 O O . LEU A 1 609 ? 40.397 -13.365 -45.799 1.00 54.09 609 LEU A O 1
ATOM 4724 N N . ILE A 1 610 ? 41.132 -15.106 -47.007 1.00 56.03 610 ILE A N 1
ATOM 4725 C CA . ILE A 1 610 ? 42.175 -15.514 -46.057 1.00 56.03 610 ILE A CA 1
ATOM 4726 C C . ILE A 1 610 ? 43.253 -14.430 -45.946 1.00 56.03 610 ILE A C 1
ATOM 4728 O O . ILE A 1 610 ? 43.576 -14.013 -44.834 1.00 56.03 610 ILE A O 1
ATOM 4732 N N . ALA A 1 611 ? 43.778 -13.922 -47.065 1.00 57.53 611 ALA A N 1
ATOM 4733 C CA . ALA A 1 611 ? 44.778 -12.851 -47.052 1.00 57.53 611 ALA A CA 1
ATOM 4734 C C . ALA A 1 611 ? 44.248 -11.554 -46.408 1.00 57.53 611 ALA A C 1
ATOM 4736 O O . ALA A 1 611 ? 44.971 -10.889 -45.667 1.00 57.53 611 ALA A O 1
ATOM 4737 N N . LEU A 1 612 ? 42.973 -11.229 -46.632 1.00 57.25 612 LEU A N 1
ATOM 4738 C CA . LEU A 1 612 ? 42.304 -10.061 -46.066 1.00 57.25 612 LEU A CA 1
ATOM 4739 C C . LEU A 1 612 ? 42.072 -10.201 -44.558 1.00 57.25 612 LEU A C 1
ATOM 4741 O O . LEU A 1 612 ? 42.385 -9.277 -43.818 1.00 57.25 612 LEU A O 1
ATOM 4745 N N . LEU A 1 613 ? 41.582 -11.351 -44.086 1.00 55.69 613 LEU A N 1
ATOM 4746 C CA . LEU A 1 613 ? 41.417 -11.623 -42.652 1.00 55.69 613 LEU A CA 1
ATOM 4747 C C . LEU A 1 613 ? 42.769 -11.634 -41.924 1.00 55.69 613 LEU A C 1
ATOM 4749 O O . LEU A 1 613 ? 42.871 -11.138 -40.803 1.00 55.69 613 LEU A O 1
ATOM 4753 N N . SER A 1 614 ? 43.822 -12.111 -42.596 1.00 54.47 614 SER A N 1
ATOM 4754 C CA . SER A 1 614 ? 45.205 -12.046 -42.104 1.00 54.47 614 SER A CA 1
ATOM 4755 C C . SER A 1 614 ? 45.693 -10.599 -41.986 1.00 54.47 614 SER A C 1
ATOM 4757 O O . SER A 1 614 ? 46.257 -10.211 -40.965 1.00 54.47 614 SER A O 1
ATOM 4759 N N . GLY A 1 615 ? 45.457 -9.788 -43.023 1.00 59.25 615 GLY A N 1
ATOM 4760 C CA . GLY A 1 615 ? 45.838 -8.376 -43.057 1.00 59.25 615 GLY A CA 1
ATOM 4761 C C . GLY A 1 615 ? 45.057 -7.525 -42.056 1.00 59.25 615 GLY A C 1
ATOM 4762 O O . GLY A 1 615 ? 45.651 -6.703 -41.365 1.00 59.25 615 GLY A O 1
ATOM 4763 N N . ALA A 1 616 ? 43.752 -7.769 -41.917 1.00 57.50 616 ALA A N 1
ATOM 4764 C CA . ALA A 1 616 ? 42.884 -7.121 -40.940 1.00 57.50 616 ALA A CA 1
ATOM 4765 C C . ALA A 1 616 ? 43.305 -7.465 -39.505 1.00 57.50 616 ALA A C 1
ATOM 4767 O O . ALA A 1 616 ? 43.457 -6.568 -38.681 1.00 57.50 616 ALA A O 1
ATOM 4768 N N . GLY A 1 617 ? 43.576 -8.745 -39.223 1.00 58.38 617 GLY A N 1
ATOM 4769 C CA . GLY A 1 617 ? 44.098 -9.181 -37.928 1.00 58.38 617 GLY A CA 1
ATOM 4770 C C . GLY A 1 617 ? 45.432 -8.512 -37.588 1.00 58.38 617 GLY A C 1
ATOM 4771 O O . GLY A 1 617 ? 45.592 -7.990 -36.488 1.00 58.38 617 GLY A O 1
ATOM 4772 N N . LEU A 1 618 ? 46.365 -8.444 -38.544 1.00 54.88 618 LEU A N 1
ATOM 4773 C CA . LEU A 1 618 ? 47.660 -7.784 -38.351 1.00 54.88 618 LEU A CA 1
ATOM 4774 C C . LEU A 1 618 ? 47.521 -6.266 -38.141 1.00 54.88 618 LEU A C 1
ATOM 4776 O O . LEU A 1 618 ? 48.177 -5.707 -37.265 1.00 54.88 618 LEU A O 1
ATOM 4780 N N . ALA A 1 619 ? 46.655 -5.600 -38.908 1.00 55.53 619 ALA A N 1
ATOM 4781 C CA . ALA A 1 619 ? 46.391 -4.170 -38.770 1.00 55.53 619 ALA A CA 1
ATOM 4782 C C . ALA A 1 619 ? 45.755 -3.836 -37.412 1.00 55.53 619 ALA A C 1
ATOM 4784 O O . ALA A 1 619 ? 46.170 -2.872 -36.770 1.00 55.53 619 ALA A O 1
ATOM 4785 N N . ILE A 1 620 ? 44.821 -4.668 -36.936 1.00 58.72 620 ILE A N 1
ATOM 4786 C CA . ILE A 1 620 ? 44.236 -4.553 -35.596 1.00 58.72 620 ILE A CA 1
ATOM 4787 C C . ILE A 1 620 ? 45.331 -4.713 -34.540 1.00 58.72 620 ILE A C 1
ATOM 4789 O O . ILE A 1 620 ? 45.423 -3.868 -33.659 1.00 58.72 620 ILE A O 1
ATOM 4793 N N . VAL A 1 621 ? 46.221 -5.707 -34.648 1.00 53.47 621 VAL A N 1
ATOM 4794 C CA . VAL A 1 621 ? 47.345 -5.888 -33.705 1.00 53.47 621 VAL A CA 1
ATOM 4795 C C . VAL A 1 621 ? 48.280 -4.671 -33.681 1.00 53.47 621 VAL A C 1
ATOM 4797 O O . VAL A 1 621 ? 48.653 -4.208 -32.604 1.00 53.47 621 VAL A O 1
ATOM 4800 N N . ILE A 1 622 ? 48.628 -4.111 -34.843 1.00 57.66 622 ILE A N 1
ATOM 4801 C CA . ILE A 1 622 ? 49.498 -2.926 -34.940 1.00 57.66 622 ILE A CA 1
ATOM 4802 C C . ILE A 1 622 ? 48.814 -1.687 -34.345 1.00 57.66 622 ILE A C 1
ATOM 4804 O O . ILE A 1 622 ? 49.443 -0.946 -33.589 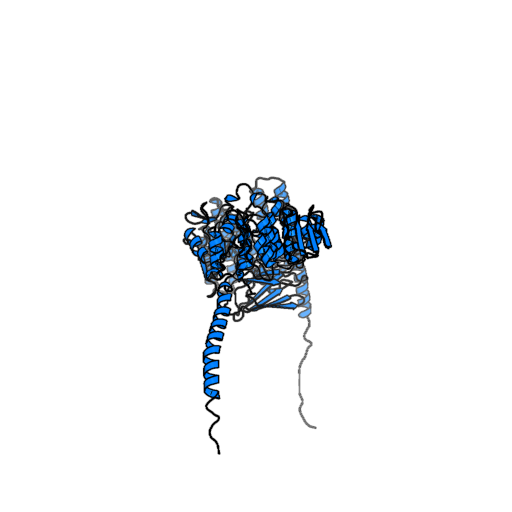1.00 57.66 622 ILE A O 1
ATOM 4808 N N . LEU A 1 623 ? 47.525 -1.479 -34.629 1.00 55.56 623 LEU A N 1
ATOM 4809 C CA . LEU A 1 623 ? 46.739 -0.374 -34.073 1.00 55.56 623 LEU A CA 1
ATOM 4810 C C . LEU A 1 623 ? 46.577 -0.510 -32.550 1.00 55.56 623 LEU A C 1
ATOM 4812 O O . LEU A 1 623 ? 46.725 0.466 -31.822 1.00 55.56 623 LEU A O 1
ATOM 4816 N N . SER A 1 624 ? 46.379 -1.735 -32.060 1.00 55.22 624 SER A N 1
ATOM 4817 C CA . SER A 1 624 ? 46.330 -2.062 -30.627 1.00 55.22 624 SER A CA 1
ATOM 4818 C C . SER A 1 624 ? 47.640 -1.719 -29.924 1.00 55.22 624 SER A C 1
ATOM 4820 O O . SER A 1 624 ? 47.639 -1.151 -28.835 1.00 55.22 624 SER A O 1
ATOM 4822 N N . PHE A 1 625 ? 48.770 -2.036 -30.563 1.00 53.12 625 PHE A N 1
ATOM 4823 C CA . PHE A 1 625 ? 50.103 -1.721 -30.055 1.00 53.12 625 PHE A CA 1
ATOM 4824 C C . PHE A 1 625 ? 50.385 -0.211 -30.082 1.00 53.12 625 PHE A C 1
ATOM 4826 O O . PHE A 1 625 ? 50.987 0.330 -29.158 1.00 53.12 625 PHE A O 1
ATOM 4833 N N . TYR A 1 626 ? 49.907 0.499 -31.104 1.00 57.47 626 TYR A N 1
ATOM 4834 C CA . TYR A 1 626 ? 49.987 1.957 -31.164 1.00 57.47 626 TYR A CA 1
ATOM 4835 C C . TYR A 1 626 ? 49.171 2.631 -30.044 1.00 57.47 626 TYR A C 1
ATOM 4837 O O . TYR A 1 626 ? 49.679 3.532 -29.374 1.00 57.47 626 TYR A O 1
ATOM 4845 N N . LEU A 1 627 ? 47.945 2.158 -29.793 1.00 54.25 627 LEU A N 1
ATOM 4846 C CA . LEU A 1 627 ? 47.081 2.645 -28.711 1.00 54.25 627 LEU A CA 1
ATOM 4847 C C . LEU A 1 627 ? 47.631 2.282 -27.316 1.00 54.25 627 LEU A C 1
ATOM 4849 O O . LEU A 1 627 ? 47.530 3.095 -26.396 1.00 54.25 627 LEU A O 1
ATOM 4853 N N . PHE A 1 628 ? 48.306 1.130 -27.169 1.00 54.72 628 PHE A N 1
ATOM 4854 C CA . PHE A 1 628 ? 49.057 0.771 -25.953 1.00 54.72 628 PHE A CA 1
ATOM 4855 C C . PHE A 1 628 ? 50.123 1.808 -25.616 1.00 54.72 628 PHE A C 1
ATOM 4857 O O . PHE A 1 628 ? 50.181 2.307 -24.494 1.00 54.72 628 PHE A O 1
ATOM 4864 N N . CYS A 1 629 ? 50.942 2.171 -26.606 1.00 48.09 629 CYS A N 1
ATOM 4865 C CA . CYS A 1 629 ? 52.010 3.153 -26.443 1.00 48.09 629 CYS A CA 1
ATOM 4866 C C . CYS A 1 629 ? 51.491 4.553 -26.061 1.00 48.09 629 CYS A C 1
ATOM 4868 O O . CYS A 1 629 ? 52.287 5.399 -25.657 1.00 48.09 629 CYS A O 1
ATOM 4870 N N . ARG A 1 630 ? 50.177 4.804 -26.166 1.00 51.19 630 ARG A N 1
ATOM 4871 C CA . ARG A 1 630 ? 49.506 6.045 -25.745 1.00 51.19 630 ARG A CA 1
ATOM 4872 C C . ARG A 1 630 ? 48.665 5.927 -24.469 1.00 51.19 630 ARG A C 1
ATOM 4874 O O . ARG A 1 630 ? 48.031 6.904 -24.088 1.00 51.19 630 ARG A O 1
ATOM 4881 N N . GLY A 1 631 ? 48.700 4.786 -23.780 1.00 45.97 631 GLY A N 1
ATOM 4882 C CA . GLY A 1 631 ? 48.050 4.610 -22.476 1.00 45.97 631 GLY A CA 1
ATOM 4883 C C . GLY A 1 631 ? 46.580 4.176 -22.516 1.00 45.97 631 GLY A C 1
ATOM 4884 O O . GLY A 1 631 ? 45.922 4.235 -21.481 1.00 45.97 631 GLY A O 1
ATOM 4885 N N . GLY A 1 632 ? 46.055 3.727 -23.664 1.00 53.03 632 GLY A N 1
ATOM 4886 C CA . GLY A 1 632 ? 44.716 3.121 -23.752 1.00 53.03 632 GLY A CA 1
ATOM 4887 C C . GLY A 1 632 ? 44.669 1.695 -23.179 1.00 53.03 632 GLY A C 1
ATOM 4888 O O . GLY A 1 632 ? 45.701 1.042 -23.066 1.00 53.03 632 GLY A O 1
ATOM 4889 N N . SER A 1 633 ? 43.485 1.178 -22.819 1.00 51.28 633 SER A N 1
ATOM 4890 C CA . SER A 1 633 ? 43.326 -0.224 -22.378 1.00 51.28 633 SER A CA 1
ATOM 4891 C C . SER A 1 633 ? 43.241 -1.181 -23.587 1.00 51.28 633 SER A C 1
ATOM 4893 O O . SER A 1 633 ? 42.478 -0.946 -24.517 1.00 51.28 633 SER A O 1
ATOM 4895 N N . ILE A 1 634 ? 44.063 -2.240 -23.612 1.00 55.59 634 ILE A N 1
ATOM 4896 C CA . ILE A 1 634 ? 44.479 -2.963 -24.850 1.00 55.59 634 ILE A CA 1
ATOM 4897 C C . ILE A 1 634 ? 43.894 -4.375 -24.975 1.00 55.59 634 ILE A C 1
ATOM 4899 O O . ILE A 1 634 ? 44.234 -5.135 -25.880 1.00 55.59 634 ILE A O 1
ATOM 4903 N N . ILE A 1 635 ? 43.026 -4.777 -24.054 1.00 52.97 635 ILE A N 1
ATOM 4904 C CA . ILE A 1 635 ? 42.732 -6.199 -23.844 1.00 52.97 635 ILE A CA 1
ATOM 4905 C C . ILE A 1 635 ? 41.995 -6.799 -25.050 1.00 52.97 635 ILE A C 1
ATOM 4907 O O . ILE A 1 635 ? 42.424 -7.809 -25.607 1.00 52.97 635 ILE A O 1
ATOM 4911 N N . TRP A 1 636 ? 40.927 -6.150 -25.504 1.00 52.12 636 TRP A N 1
ATOM 4912 C CA . TRP A 1 636 ? 40.061 -6.699 -26.548 1.00 52.12 636 TRP A CA 1
ATOM 4913 C C . TRP A 1 636 ? 40.690 -6.713 -27.945 1.00 52.12 636 TRP A C 1
ATOM 4915 O O . TRP A 1 636 ? 40.623 -7.751 -28.603 1.00 52.12 636 TRP A O 1
ATOM 4925 N N . PRO A 1 637 ? 41.381 -5.653 -28.396 1.00 52.44 637 PRO A N 1
ATOM 4926 C CA . PRO A 1 637 ? 41.990 -5.640 -29.723 1.00 52.44 637 PRO A CA 1
ATOM 4927 C C . PRO A 1 637 ? 43.116 -6.681 -29.907 1.00 52.44 637 PRO A C 1
ATOM 4929 O O . PRO A 1 637 ? 43.192 -7.331 -30.951 1.00 52.44 637 PRO A O 1
ATOM 4932 N N . CYS A 1 638 ? 43.926 -6.944 -28.871 1.00 52.94 638 CYS A N 1
ATOM 4933 C CA . CYS A 1 638 ? 44.936 -8.011 -28.896 1.00 52.94 638 CYS A CA 1
ATOM 4934 C C . CYS A 1 638 ? 44.318 -9.417 -28.864 1.00 52.94 638 CYS A C 1
ATOM 4936 O O . CYS A 1 638 ? 44.780 -10.302 -29.587 1.00 52.94 638 CYS A O 1
ATOM 4938 N N . VAL A 1 639 ? 43.258 -9.626 -28.072 1.00 53.16 639 VAL A N 1
ATOM 4939 C CA . VAL A 1 639 ? 42.504 -10.894 -28.036 1.00 53.16 639 VAL A CA 1
ATOM 4940 C C . VAL A 1 639 ? 41.854 -11.178 -29.395 1.00 53.16 639 VAL A C 1
ATOM 4942 O O . VAL A 1 639 ? 41.960 -12.295 -29.902 1.00 53.16 639 VAL A O 1
ATOM 4945 N N . ILE A 1 640 ? 41.255 -10.165 -30.025 1.00 53.81 640 ILE A N 1
ATOM 4946 C CA . ILE A 1 640 ? 40.637 -10.266 -31.354 1.00 53.81 640 ILE A CA 1
ATOM 4947 C C . ILE A 1 640 ? 41.701 -10.532 -32.429 1.00 53.81 640 ILE A C 1
ATOM 4949 O O . ILE A 1 640 ? 41.526 -11.424 -33.259 1.00 53.81 640 ILE A O 1
ATOM 4953 N N . GLY A 1 641 ? 42.835 -9.825 -32.387 1.00 57.75 641 GLY A N 1
ATOM 4954 C CA . GLY A 1 641 ? 43.949 -10.019 -33.319 1.00 57.75 641 GLY A CA 1
ATOM 4955 C C . GLY A 1 641 ? 44.567 -11.421 -33.251 1.00 57.75 641 GLY A C 1
ATOM 4956 O O . GLY A 1 641 ? 44.783 -12.058 -34.284 1.00 57.75 641 GLY A O 1
ATOM 4957 N N . LEU A 1 642 ? 44.790 -11.945 -32.040 1.00 54.53 642 LEU A N 1
ATOM 4958 C CA . LEU A 1 642 ? 45.289 -13.309 -31.824 1.00 54.53 642 LEU A CA 1
ATOM 4959 C C . LEU A 1 642 ? 44.253 -14.373 -32.206 1.00 54.53 642 LEU A C 1
ATOM 4961 O O . LEU A 1 642 ? 44.613 -15.367 -32.840 1.00 54.53 642 LEU A O 1
ATOM 4965 N N . GLY A 1 643 ? 42.974 -14.153 -31.883 1.00 56.41 643 GLY A N 1
ATOM 4966 C CA . GLY A 1 643 ? 41.872 -15.031 -32.281 1.00 56.41 643 GLY A CA 1
ATOM 4967 C C . GLY A 1 643 ? 41.738 -15.141 -33.802 1.00 56.41 643 GLY A C 1
ATOM 4968 O O . GLY A 1 643 ? 41.635 -16.247 -34.332 1.00 56.41 643 GLY A O 1
ATOM 4969 N N . LEU A 1 644 ? 41.837 -14.018 -34.520 1.00 54.28 644 LEU A N 1
ATOM 4970 C CA . LEU A 1 644 ? 41.803 -13.976 -35.986 1.00 54.28 644 LEU A CA 1
ATOM 4971 C C . LEU A 1 644 ? 43.034 -14.636 -36.622 1.00 54.28 644 LEU A C 1
ATOM 4973 O O . LEU A 1 644 ? 42.887 -15.436 -37.549 1.00 54.28 644 LEU A O 1
ATOM 4977 N N . ALA A 1 645 ? 44.243 -14.370 -36.116 1.00 52.34 645 ALA A N 1
ATOM 4978 C CA . ALA A 1 645 ? 45.472 -14.987 -36.625 1.00 52.34 645 ALA A CA 1
ATOM 4979 C C . ALA A 1 645 ? 45.464 -16.515 -36.452 1.00 52.34 645 ALA A C 1
ATOM 4981 O O . ALA A 1 645 ? 45.857 -17.269 -37.346 1.00 52.34 645 ALA A O 1
ATOM 4982 N N . ALA A 1 646 ? 44.960 -16.990 -35.318 1.00 54.88 646 ALA A N 1
ATOM 4983 C CA . ALA A 1 646 ? 44.945 -18.405 -35.004 1.00 54.88 646 ALA A CA 1
ATOM 4984 C C . ALA A 1 646 ? 43.752 -19.145 -35.660 1.00 54.88 646 ALA A C 1
ATOM 4986 O O . ALA A 1 646 ? 43.909 -20.290 -36.093 1.00 54.88 646 ALA A O 1
ATOM 4987 N N . ALA A 1 647 ? 42.610 -18.475 -35.875 1.00 52.31 647 ALA A N 1
ATOM 4988 C CA . ALA A 1 647 ? 41.539 -18.966 -36.749 1.00 52.31 647 ALA A CA 1
ATOM 4989 C C . ALA A 1 647 ? 42.013 -19.112 -38.206 1.00 52.31 647 ALA A C 1
ATOM 4991 O O . ALA A 1 647 ? 41.724 -20.113 -38.864 1.00 52.31 647 ALA A O 1
ATOM 4992 N N . THR A 1 648 ? 42.820 -18.161 -38.682 1.00 55.44 648 THR A N 1
ATOM 4993 C CA . THR A 1 648 ? 43.458 -18.203 -40.005 1.00 55.44 648 THR A CA 1
ATOM 4994 C C . THR A 1 648 ? 44.427 -19.386 -40.121 1.00 55.44 648 THR A C 1
ATOM 4996 O O . THR A 1 648 ? 44.369 -20.142 -41.093 1.00 55.44 648 THR A O 1
ATOM 4999 N N . ALA A 1 649 ? 45.262 -19.624 -39.103 1.00 53.78 649 ALA A N 1
ATOM 5000 C CA . ALA A 1 649 ? 46.167 -20.776 -39.059 1.00 53.78 649 ALA A CA 1
ATOM 5001 C C . ALA A 1 649 ? 45.414 -22.120 -39.084 1.00 53.78 649 ALA A C 1
ATOM 5003 O O . ALA A 1 649 ? 45.795 -23.041 -39.806 1.00 53.78 649 ALA A O 1
ATOM 5004 N N . ALA A 1 650 ? 44.298 -22.224 -38.358 1.00 53.62 650 ALA A N 1
ATOM 5005 C CA . ALA A 1 650 ? 43.435 -23.401 -38.397 1.00 53.62 650 ALA A CA 1
ATOM 5006 C C . ALA A 1 650 ? 42.733 -23.561 -39.757 1.00 53.62 650 ALA A C 1
ATOM 5008 O O . ALA A 1 650 ? 42.602 -24.682 -40.251 1.00 53.62 650 ALA A O 1
ATOM 5009 N N . MET A 1 651 ? 42.346 -22.468 -40.425 1.00 51.72 651 MET A N 1
ATOM 5010 C CA . MET A 1 651 ? 41.781 -22.505 -41.780 1.00 51.72 651 MET A CA 1
ATOM 5011 C C . MET A 1 651 ? 42.762 -23.014 -42.848 1.00 51.72 651 MET A C 1
ATOM 5013 O O . MET A 1 651 ? 42.307 -23.602 -43.833 1.00 51.72 651 MET A O 1
ATOM 5017 N N . LEU A 1 652 ? 44.074 -22.910 -42.620 1.00 53.88 652 LEU A N 1
ATOM 5018 C CA . LEU A 1 652 ? 45.123 -23.455 -43.494 1.00 53.88 652 LEU A CA 1
ATOM 5019 C C . LEU A 1 652 ? 45.342 -24.976 -43.329 1.00 53.88 652 LEU A C 1
ATOM 5021 O O . LEU A 1 652 ? 46.026 -25.590 -44.147 1.00 53.88 652 LEU A O 1
ATOM 5025 N N . ILE A 1 653 ? 44.729 -25.621 -42.325 1.00 52.31 653 ILE A N 1
ATOM 5026 C CA . ILE A 1 653 ? 44.792 -27.082 -42.153 1.00 52.31 653 ILE A CA 1
ATOM 5027 C C . ILE A 1 653 ? 44.002 -27.770 -43.294 1.00 52.31 653 ILE A C 1
ATOM 5029 O O . ILE A 1 653 ? 42.825 -27.437 -43.509 1.00 52.31 653 ILE A O 1
ATOM 5033 N N . PRO A 1 654 ? 44.594 -28.741 -44.025 1.00 54.94 654 PRO A N 1
ATOM 5034 C CA . PRO A 1 654 ? 43.943 -29.422 -45.148 1.00 54.94 654 PRO A CA 1
ATOM 5035 C C . PRO A 1 654 ? 42.614 -30.096 -44.769 1.00 54.94 654 PRO A C 1
ATOM 5037 O O . PRO A 1 654 ? 42.502 -30.747 -43.728 1.00 54.94 654 PRO A O 1
ATOM 5040 N N . SER A 1 655 ? 41.611 -30.004 -45.650 1.00 51.22 655 SER A N 1
ATOM 5041 C CA . SER A 1 655 ? 40.218 -30.443 -45.420 1.00 51.22 655 SER A CA 1
ATOM 5042 C C . SER A 1 655 ? 40.042 -31.924 -45.055 1.00 51.22 655 SER A C 1
ATOM 5044 O O . SER A 1 655 ? 39.037 -32.284 -44.443 1.00 51.22 655 SER A O 1
ATOM 5046 N N . LYS A 1 656 ? 41.030 -32.779 -45.354 1.00 49.41 656 LYS A N 1
ATOM 5047 C CA . LYS A 1 656 ? 41.028 -34.210 -45.000 1.00 49.41 656 LYS A CA 1
ATOM 5048 C C . LYS A 1 656 ? 41.071 -34.490 -43.488 1.00 49.41 656 LYS A C 1
ATOM 5050 O O . LYS A 1 656 ? 40.855 -35.625 -43.077 1.00 49.41 656 LYS A O 1
ATOM 5055 N N . HIS A 1 657 ? 41.325 -33.474 -42.661 1.00 48.88 657 HIS A N 1
ATOM 5056 C CA . HIS A 1 657 ? 41.301 -33.558 -41.198 1.00 48.88 657 HIS A CA 1
ATOM 5057 C C . HIS A 1 657 ? 40.254 -32.609 -40.594 1.00 48.88 657 HIS A C 1
ATOM 5059 O O . HIS A 1 657 ? 40.544 -31.877 -39.650 1.00 48.88 657 HIS A O 1
ATOM 5065 N N . SER A 1 658 ? 39.030 -32.608 -41.135 1.00 52.06 658 SER A N 1
ATOM 5066 C CA . SER A 1 658 ? 37.942 -31.700 -40.729 1.00 52.06 658 SER A CA 1
ATOM 5067 C C . SER A 1 658 ? 37.663 -31.706 -39.220 1.00 52.06 658 SER A C 1
ATOM 5069 O O . SER A 1 658 ? 37.464 -30.645 -38.639 1.00 52.06 658 SER A O 1
ATOM 5071 N N . ALA A 1 659 ? 37.735 -32.865 -38.562 1.00 49.88 659 ALA A N 1
ATOM 5072 C CA . ALA A 1 659 ? 37.550 -32.967 -37.115 1.00 49.88 659 ALA A CA 1
ATOM 5073 C C . ALA A 1 659 ? 38.680 -32.284 -36.323 1.00 49.88 659 ALA A C 1
ATOM 5075 O O . ALA A 1 659 ? 38.404 -31.555 -35.379 1.00 49.88 659 ALA A O 1
ATOM 5076 N N . ILE A 1 660 ? 39.943 -32.459 -36.730 1.00 50.66 660 ILE A N 1
ATOM 5077 C CA . ILE A 1 660 ? 41.094 -31.805 -36.081 1.00 50.66 660 ILE A CA 1
ATOM 5078 C C . ILE A 1 660 ? 41.048 -30.299 -36.341 1.00 50.66 660 ILE A C 1
ATOM 5080 O O . ILE A 1 660 ? 41.297 -29.522 -35.434 1.00 50.66 660 ILE A O 1
ATOM 5084 N N . LYS A 1 661 ? 40.642 -29.882 -37.545 1.00 55.22 661 LYS A N 1
ATOM 5085 C CA . LYS A 1 661 ? 40.465 -28.476 -37.919 1.00 55.22 661 LYS A CA 1
ATOM 5086 C C . LYS A 1 661 ? 39.419 -27.775 -37.049 1.00 55.22 661 LYS A C 1
ATOM 5088 O O . LYS A 1 661 ? 39.695 -26.698 -36.537 1.00 55.22 661 LYS A O 1
ATOM 5093 N N . TRP A 1 662 ? 38.263 -28.402 -36.831 1.00 55.25 662 TRP A N 1
ATOM 5094 C CA . TRP A 1 662 ? 37.218 -27.876 -35.945 1.00 55.25 662 TRP A CA 1
ATOM 5095 C C . TRP A 1 662 ? 37.629 -27.886 -34.470 1.00 55.25 662 TRP A C 1
ATOM 5097 O O . TRP A 1 662 ? 37.361 -26.915 -33.769 1.00 55.25 662 TRP A O 1
ATOM 5107 N N . ILE A 1 663 ? 38.327 -28.932 -34.010 1.00 53.25 663 ILE A N 1
ATOM 5108 C CA . ILE A 1 663 ? 38.861 -29.002 -32.641 1.00 53.25 663 ILE A CA 1
ATOM 5109 C C . ILE A 1 663 ? 39.902 -27.902 -32.422 1.00 53.25 663 ILE A C 1
ATOM 5111 O O . ILE A 1 663 ? 39.800 -27.165 -31.454 1.00 53.25 663 ILE A O 1
ATOM 5115 N N . SER A 1 664 ? 40.855 -27.728 -33.339 1.00 52.28 664 SER A N 1
ATOM 5116 C CA . SER A 1 664 ? 41.857 -26.666 -33.256 1.00 52.28 664 SER A CA 1
ATOM 5117 C C . SER A 1 664 ? 41.218 -25.281 -33.311 1.00 52.28 664 SER A C 1
ATOM 5119 O O . SER A 1 664 ? 41.604 -24.438 -32.515 1.00 52.28 664 SER A O 1
ATOM 5121 N N . LEU A 1 665 ? 40.217 -25.049 -34.171 1.00 54.59 665 LEU A N 1
ATOM 5122 C CA . LEU A 1 665 ? 39.509 -23.766 -34.254 1.00 54.59 665 LEU A CA 1
ATOM 5123 C C . LEU A 1 665 ? 38.763 -23.448 -32.949 1.00 54.59 665 LEU A C 1
ATOM 5125 O O . LEU A 1 665 ? 38.900 -22.350 -32.424 1.00 54.59 665 LEU A O 1
ATOM 5129 N N . ALA A 1 666 ? 38.035 -24.418 -32.391 1.00 51.88 666 ALA A N 1
ATOM 5130 C CA . ALA A 1 666 ? 37.313 -24.247 -31.135 1.00 51.88 666 ALA A CA 1
ATOM 5131 C C . ALA A 1 666 ? 38.276 -24.075 -29.948 1.00 51.88 666 ALA A C 1
ATOM 5133 O O . ALA A 1 666 ? 38.161 -23.119 -29.190 1.00 51.88 666 ALA A O 1
ATOM 5134 N N . THR A 1 667 ? 39.294 -24.928 -29.815 1.00 51.31 667 THR A N 1
ATOM 5135 C CA . THR A 1 667 ? 40.307 -24.793 -28.759 1.00 51.31 667 THR A CA 1
ATOM 5136 C C . THR A 1 667 ? 41.037 -23.455 -28.863 1.00 51.31 667 THR A C 1
ATOM 5138 O O . THR A 1 667 ? 41.276 -22.806 -27.856 1.00 51.31 667 THR A O 1
ATOM 5141 N N . ILE A 1 668 ? 41.358 -22.970 -30.054 1.00 53.69 668 ILE A N 1
ATOM 5142 C CA . ILE A 1 668 ? 42.051 -21.690 -30.209 1.00 53.69 668 ILE A CA 1
ATOM 5143 C C . ILE A 1 668 ? 41.137 -20.505 -29.873 1.00 53.69 668 ILE A C 1
ATOM 5145 O O . ILE A 1 668 ? 41.545 -19.629 -29.114 1.00 53.69 668 ILE A O 1
ATOM 5149 N N . VAL A 1 669 ? 39.906 -20.487 -30.393 1.00 53.09 669 VAL A N 1
ATOM 5150 C CA . VAL A 1 669 ? 38.955 -19.384 -30.177 1.00 53.09 669 VAL A CA 1
ATOM 5151 C C . VAL A 1 669 ? 38.526 -19.291 -28.712 1.00 53.09 669 VAL A C 1
ATOM 5153 O O . VAL A 1 669 ? 38.371 -18.186 -28.208 1.00 53.09 669 VAL A O 1
ATOM 5156 N N . TYR A 1 670 ? 38.399 -20.419 -28.008 1.00 51.41 670 TYR A N 1
ATOM 5157 C CA . TYR A 1 670 ? 37.957 -20.426 -26.611 1.00 51.41 670 TYR A CA 1
ATOM 5158 C C . TYR A 1 670 ? 39.108 -20.386 -25.596 1.00 51.41 670 TYR A C 1
ATOM 5160 O O . TYR A 1 670 ? 38.988 -19.724 -24.570 1.00 51.41 670 TYR A O 1
ATOM 5168 N N . THR A 1 671 ? 40.248 -21.034 -25.858 1.00 52.81 671 THR A N 1
ATOM 5169 C CA . THR A 1 671 ? 41.328 -21.154 -24.853 1.00 52.81 671 THR A CA 1
ATOM 5170 C C . THR A 1 671 ? 42.333 -20.000 -24.923 1.00 52.81 671 THR A C 1
ATOM 5172 O O . THR A 1 671 ? 42.904 -19.631 -23.896 1.00 52.81 671 THR A O 1
ATOM 5175 N N . ALA A 1 672 ? 42.547 -19.386 -26.097 1.00 53.62 672 ALA A N 1
ATOM 5176 C CA . ALA A 1 672 ? 43.506 -18.285 -26.243 1.00 53.62 672 ALA A CA 1
ATOM 5177 C C . ALA A 1 672 ? 43.082 -16.989 -25.517 1.00 53.62 672 ALA A C 1
ATOM 5179 O O . ALA A 1 672 ? 43.936 -16.411 -24.841 1.00 53.62 672 ALA A O 1
ATOM 5180 N N . PRO A 1 673 ? 41.802 -16.552 -25.552 1.00 53.69 673 PRO A N 1
ATOM 5181 C CA . PRO A 1 673 ? 41.346 -15.408 -24.758 1.00 53.69 673 PRO A CA 1
ATOM 5182 C C . PRO A 1 673 ? 41.518 -15.641 -23.253 1.00 53.69 673 PRO A C 1
ATOM 5184 O O . PRO A 1 673 ? 41.942 -14.745 -22.530 1.00 53.69 673 PRO A O 1
ATOM 5187 N N . ILE A 1 674 ? 41.270 -16.870 -22.787 1.00 53.19 674 ILE A N 1
ATOM 5188 C CA . ILE A 1 674 ? 41.351 -17.245 -21.369 1.00 53.19 674 ILE A CA 1
ATOM 5189 C C . ILE A 1 674 ? 42.800 -17.213 -20.866 1.00 53.19 674 ILE A C 1
ATOM 5191 O O . ILE A 1 674 ? 43.073 -16.633 -19.817 1.00 53.19 674 ILE A O 1
ATOM 5195 N N . ILE A 1 675 ? 43.751 -17.775 -21.623 1.00 54.03 675 ILE A N 1
ATOM 5196 C CA . ILE A 1 675 ? 45.183 -17.732 -21.274 1.00 54.03 675 ILE A CA 1
ATOM 5197 C C . ILE A 1 675 ? 45.688 -16.281 -21.224 1.00 54.03 675 ILE A C 1
ATOM 5199 O O . ILE A 1 675 ? 46.477 -15.935 -20.342 1.00 54.03 675 ILE A O 1
ATOM 5203 N N . LEU A 1 676 ? 45.199 -15.417 -22.123 1.00 54.50 676 LEU A N 1
ATOM 5204 C CA . LEU A 1 676 ? 45.547 -13.995 -22.130 1.00 54.50 676 LEU A CA 1
ATOM 5205 C C . LEU A 1 676 ? 44.982 -13.250 -20.912 1.00 54.50 676 LEU A C 1
ATOM 5207 O O . LEU A 1 676 ? 45.702 -12.466 -20.298 1.00 54.50 676 LEU A O 1
ATOM 5211 N N . ILE A 1 677 ? 43.730 -13.526 -20.530 1.00 54.06 677 ILE A N 1
ATOM 5212 C CA . ILE A 1 677 ? 43.096 -12.959 -19.330 1.00 54.06 677 ILE A CA 1
ATOM 5213 C C . ILE A 1 677 ? 43.858 -13.392 -18.069 1.00 54.06 677 ILE A C 1
ATOM 5215 O O . ILE A 1 677 ? 44.110 -12.565 -17.195 1.00 54.06 677 ILE A O 1
ATOM 5219 N N . VAL A 1 678 ? 44.304 -14.651 -17.986 1.00 51.62 678 VAL A N 1
ATOM 5220 C CA . VAL A 1 678 ? 45.115 -15.160 -16.863 1.00 51.62 678 VAL A CA 1
ATOM 5221 C C . VAL A 1 678 ? 46.461 -14.446 -16.765 1.00 51.62 678 VAL A C 1
ATOM 5223 O O . VAL A 1 678 ? 46.812 -13.952 -15.694 1.00 51.62 678 VAL A O 1
ATOM 5226 N N . LEU A 1 679 ? 47.200 -14.355 -17.875 1.00 52.19 679 LEU A N 1
ATOM 5227 C CA . LEU A 1 679 ? 48.490 -13.660 -17.920 1.00 52.19 679 LEU A CA 1
ATOM 5228 C C . LEU A 1 679 ? 48.347 -12.182 -17.549 1.00 52.19 679 LEU A C 1
ATOM 5230 O O . LEU A 1 679 ? 49.168 -11.657 -16.805 1.00 52.19 679 LEU A O 1
ATOM 5234 N N . PHE A 1 680 ? 47.281 -11.531 -18.011 1.00 53.09 680 PHE A N 1
ATOM 5235 C CA . PHE A 1 680 ? 46.994 -10.137 -17.694 1.00 53.09 680 PHE A CA 1
ATOM 5236 C C . PHE A 1 680 ? 46.657 -9.946 -16.211 1.00 53.09 680 PHE A C 1
ATOM 5238 O O . PHE A 1 680 ? 47.278 -9.126 -15.546 1.00 53.09 680 PHE A O 1
ATOM 5245 N N . THR A 1 681 ? 45.767 -10.772 -15.655 1.00 50.16 681 THR A N 1
ATOM 5246 C CA . THR A 1 681 ? 45.366 -10.706 -14.236 1.00 50.16 681 THR A CA 1
ATOM 5247 C C . THR A 1 681 ? 46.559 -10.938 -13.299 1.00 50.16 681 THR A C 1
ATOM 5249 O O . THR A 1 681 ? 46.661 -10.297 -12.255 1.00 50.16 681 THR A O 1
ATOM 5252 N N . MET A 1 682 ? 47.496 -11.810 -13.693 1.00 49.09 682 MET A N 1
ATOM 5253 C CA . MET A 1 682 ? 48.759 -12.030 -12.979 1.00 49.09 682 MET A CA 1
ATOM 5254 C C . MET A 1 682 ? 49.740 -10.852 -13.073 1.00 49.09 682 MET A C 1
ATOM 5256 O O . MET A 1 682 ? 50.576 -10.699 -12.185 1.00 49.09 682 MET A O 1
ATOM 5260 N N . LEU A 1 683 ? 49.661 -10.040 -14.131 1.00 49.94 683 LEU A N 1
ATOM 5261 C CA . LEU A 1 683 ? 50.577 -8.926 -14.389 1.00 49.94 683 LEU A CA 1
ATOM 5262 C C . LEU A 1 683 ? 50.060 -7.571 -13.878 1.00 49.94 683 LEU A C 1
ATOM 5264 O O . LEU A 1 683 ? 50.878 -6.684 -13.649 1.00 49.94 683 LEU A O 1
ATOM 5268 N N . THR A 1 684 ? 48.746 -7.386 -13.698 1.00 46.91 684 THR A N 1
ATOM 5269 C CA . THR A 1 684 ? 48.160 -6.057 -13.430 1.00 46.91 684 THR A CA 1
ATOM 5270 C C . THR A 1 684 ? 47.538 -5.859 -12.050 1.00 46.91 684 THR A C 1
ATOM 5272 O O . THR A 1 684 ? 47.270 -4.714 -11.689 1.00 46.91 684 THR A O 1
ATOM 5275 N N . LEU A 1 685 ? 47.310 -6.910 -11.255 1.00 47.38 685 LEU A N 1
ATOM 5276 C CA . LEU A 1 685 ? 46.748 -6.770 -9.904 1.00 47.38 685 LEU A CA 1
ATOM 5277 C C . LEU A 1 685 ? 47.828 -6.928 -8.819 1.00 47.38 685 LEU A C 1
ATOM 5279 O O . LEU A 1 685 ? 48.602 -7.887 -8.867 1.00 47.38 685 LEU A O 1
ATOM 5283 N N . PRO A 1 686 ? 47.874 -6.047 -7.798 1.00 50.84 686 PRO A N 1
ATOM 5284 C CA . PRO A 1 686 ? 48.744 -6.240 -6.646 1.00 50.84 686 PRO A CA 1
ATOM 5285 C C . PRO A 1 686 ? 48.290 -7.494 -5.883 1.00 50.84 686 PRO A C 1
ATOM 5287 O O . PRO A 1 686 ? 47.178 -7.575 -5.361 1.00 50.84 686 PRO A O 1
ATOM 5290 N N . LEU A 1 687 ? 49.152 -8.510 -5.897 1.00 46.41 687 LEU A N 1
ATOM 5291 C CA . LEU A 1 687 ? 48.856 -9.885 -5.502 1.00 46.41 687 LEU A CA 1
ATOM 5292 C C . LEU A 1 687 ? 48.485 -9.982 -4.012 1.00 46.41 687 LEU A C 1
ATOM 5294 O O . LEU A 1 687 ? 49.354 -9.890 -3.148 1.00 46.41 687 LEU A O 1
ATOM 5298 N N . ASN A 1 688 ? 47.213 -10.266 -3.712 1.00 50.94 688 ASN A N 1
ATOM 5299 C CA . ASN A 1 688 ? 46.809 -10.814 -2.418 1.00 50.94 688 ASN A CA 1
ATOM 5300 C C . ASN A 1 688 ? 46.211 -12.219 -2.617 1.00 50.94 688 ASN A C 1
ATOM 5302 O O . ASN A 1 688 ? 45.362 -12.442 -3.484 1.00 50.94 688 ASN A O 1
ATOM 5306 N N . ASN A 1 689 ? 46.699 -13.187 -1.835 1.00 52.47 689 ASN A N 1
ATOM 5307 C CA . ASN A 1 689 ? 46.626 -14.633 -2.115 1.00 52.47 689 ASN A CA 1
ATOM 5308 C C . ASN A 1 689 ? 45.201 -15.218 -2.237 1.00 52.47 689 ASN A C 1
ATOM 5310 O O . ASN A 1 689 ? 45.015 -16.299 -2.798 1.00 52.47 689 ASN A O 1
ATOM 5314 N N . THR A 1 690 ? 44.191 -14.530 -1.710 1.00 49.56 690 THR A N 1
ATOM 5315 C CA . THR A 1 690 ? 42.798 -14.998 -1.663 1.00 49.56 690 THR A CA 1
ATOM 5316 C C . THR A 1 690 ? 42.057 -14.763 -2.981 1.00 49.56 690 THR A C 1
ATOM 5318 O O . THR A 1 690 ? 41.368 -15.662 -3.457 1.00 49.56 690 THR A O 1
ATOM 5321 N N . HIS A 1 691 ? 42.265 -13.613 -3.634 1.00 49.84 691 HIS A N 1
ATOM 5322 C CA . HIS A 1 691 ? 41.641 -13.311 -4.930 1.00 49.84 691 HIS A CA 1
ATOM 5323 C C . HIS A 1 691 ? 42.211 -14.171 -6.060 1.00 49.84 691 HIS A C 1
ATOM 5325 O O . HIS A 1 691 ? 41.465 -14.614 -6.928 1.00 49.84 691 HIS A O 1
ATOM 5331 N N . ILE A 1 692 ? 43.506 -14.495 -6.000 1.00 51.22 692 ILE A N 1
ATOM 5332 C CA . ILE A 1 692 ? 44.162 -15.384 -6.970 1.00 51.22 692 ILE A CA 1
ATOM 5333 C C . ILE A 1 692 ? 43.545 -16.780 -6.914 1.00 51.22 692 ILE A C 1
ATOM 5335 O O . ILE A 1 692 ? 43.274 -17.365 -7.956 1.00 51.22 692 ILE A O 1
ATOM 5339 N N . LYS A 1 693 ? 43.277 -17.306 -5.712 1.00 46.91 693 LYS A N 1
ATOM 5340 C CA . LYS A 1 693 ? 42.639 -18.617 -5.551 1.00 46.91 693 LYS A CA 1
ATOM 5341 C C . LYS A 1 693 ? 41.208 -18.612 -6.078 1.00 46.91 693 LYS A C 1
ATOM 5343 O O . LYS A 1 693 ? 40.869 -19.509 -6.836 1.00 46.91 693 LYS A O 1
ATOM 5348 N N . SER A 1 694 ? 40.395 -17.608 -5.747 1.00 49.19 694 SER A N 1
ATOM 5349 C CA . SER A 1 694 ? 39.011 -17.532 -6.239 1.00 49.19 694 SER A CA 1
ATOM 5350 C C . SER A 1 694 ? 38.935 -17.358 -7.757 1.00 49.19 694 SER A C 1
ATOM 5352 O O . SER A 1 694 ? 38.137 -18.031 -8.404 1.00 49.19 694 SER A O 1
ATOM 5354 N N . ILE A 1 695 ? 39.810 -16.533 -8.341 1.00 51.66 695 ILE A N 1
ATOM 5355 C CA . ILE A 1 695 ? 39.914 -16.369 -9.797 1.00 51.66 695 ILE A CA 1
ATOM 5356 C C . ILE A 1 695 ? 40.395 -17.673 -10.447 1.00 51.66 695 ILE A C 1
ATOM 5358 O O . ILE A 1 695 ? 39.796 -18.132 -11.414 1.00 51.66 695 ILE A O 1
ATOM 5362 N N . PHE A 1 696 ? 41.417 -18.325 -9.884 1.00 51.78 696 PHE A N 1
ATOM 5363 C CA . PHE A 1 696 ? 41.931 -19.598 -10.388 1.00 51.78 696 PHE A CA 1
ATOM 5364 C C . PHE A 1 696 ? 40.888 -20.721 -10.313 1.00 51.78 696 PHE A C 1
ATOM 5366 O O . PHE A 1 696 ? 40.737 -21.460 -11.280 1.00 51.78 696 PHE A O 1
ATOM 5373 N N . TYR A 1 697 ? 40.126 -20.834 -9.220 1.00 49.78 697 TYR A N 1
ATOM 5374 C CA . TYR A 1 697 ? 39.056 -21.828 -9.091 1.00 49.78 697 TYR A CA 1
ATOM 5375 C C . TYR A 1 697 ? 37.858 -21.522 -9.994 1.00 49.78 697 TYR A C 1
ATOM 5377 O O . TYR A 1 697 ? 37.337 -22.448 -10.609 1.00 49.78 697 TYR A O 1
ATOM 5385 N N . GLY A 1 698 ? 37.465 -20.252 -10.143 1.00 55.06 698 GLY A N 1
ATOM 5386 C CA . GLY A 1 698 ? 36.427 -19.845 -11.097 1.00 55.06 698 GLY A CA 1
ATOM 5387 C C . GLY A 1 698 ? 36.816 -20.167 -12.543 1.00 55.06 698 GLY A C 1
ATOM 5388 O O . GLY A 1 698 ? 36.009 -20.687 -13.309 1.00 55.06 698 GLY A O 1
ATOM 5389 N N . LEU A 1 699 ? 38.086 -19.964 -12.894 1.00 51.31 699 LEU A N 1
ATOM 5390 C CA . LEU A 1 699 ? 38.632 -20.302 -14.208 1.00 51.31 699 LEU A CA 1
ATOM 5391 C C . LEU A 1 699 ? 38.784 -21.810 -14.427 1.00 51.31 699 LEU A C 1
ATOM 5393 O O . LEU A 1 699 ? 38.483 -22.292 -15.515 1.00 51.31 699 LEU A O 1
ATOM 5397 N N . LEU A 1 700 ? 39.211 -22.568 -13.412 1.00 50.12 700 LEU A N 1
ATOM 5398 C CA . LEU A 1 700 ? 39.285 -24.031 -13.483 1.00 50.12 700 LEU A CA 1
ATOM 5399 C C . LEU A 1 700 ? 37.886 -24.636 -13.663 1.00 50.12 700 LEU A C 1
ATOM 5401 O O . LEU A 1 700 ? 37.708 -25.564 -14.448 1.00 50.12 700 LEU A O 1
ATOM 5405 N N . PHE A 1 701 ? 36.892 -24.069 -12.976 1.00 50.50 701 PHE A N 1
ATOM 5406 C CA . PHE A 1 701 ? 35.488 -24.442 -13.094 1.00 50.50 701 PHE A CA 1
ATOM 5407 C C . PHE A 1 701 ? 34.929 -24.130 -14.491 1.00 50.50 701 PHE A C 1
ATOM 5409 O O . PHE A 1 701 ? 34.296 -24.988 -15.105 1.00 50.50 701 PHE A O 1
ATOM 5416 N N . PHE A 1 702 ? 35.238 -22.955 -15.047 1.00 49.00 702 PHE A N 1
ATOM 5417 C CA . PHE A 1 702 ? 34.810 -22.558 -16.393 1.00 49.00 702 PHE A CA 1
ATOM 5418 C C . PHE A 1 702 ? 35.490 -23.379 -17.500 1.00 49.00 702 PHE A C 1
ATOM 5420 O O . PHE A 1 702 ? 34.845 -23.788 -18.466 1.00 49.00 702 PHE A O 1
ATOM 5427 N N . LEU A 1 703 ? 36.781 -23.692 -17.345 1.00 51.25 703 LEU A N 1
ATOM 5428 C CA . LEU A 1 703 ? 37.511 -24.582 -18.249 1.00 51.25 703 LEU A CA 1
ATOM 5429 C C . LEU A 1 703 ? 36.923 -26.000 -18.211 1.00 51.25 703 LEU A C 1
ATOM 5431 O O . LEU A 1 703 ? 36.736 -26.620 -19.256 1.00 51.25 703 LEU A O 1
ATOM 5435 N N . PHE A 1 704 ? 36.594 -26.497 -17.016 1.00 49.38 704 PHE A N 1
ATOM 5436 C CA . PHE A 1 704 ? 35.941 -27.791 -16.834 1.00 49.38 704 PHE A CA 1
ATOM 5437 C C . PHE A 1 704 ? 34.573 -27.838 -17.530 1.00 49.38 704 PHE A C 1
ATOM 5439 O O . PHE A 1 704 ? 34.307 -28.784 -18.268 1.00 49.38 704 PHE A O 1
ATOM 5446 N N . PHE A 1 705 ? 33.756 -26.788 -17.392 1.00 49.69 705 PHE A N 1
ATOM 5447 C CA . PHE A 1 705 ? 32.474 -26.656 -18.094 1.00 49.69 705 PHE A CA 1
ATOM 5448 C C . PHE A 1 705 ? 32.636 -26.596 -19.613 1.00 49.69 705 PHE A C 1
ATOM 5450 O O . PHE A 1 705 ? 31.979 -27.342 -20.329 1.00 49.69 705 PHE A O 1
ATOM 5457 N N . THR A 1 706 ? 33.585 -25.802 -20.108 1.00 50.09 706 THR A N 1
ATOM 5458 C CA . THR A 1 706 ? 33.852 -25.693 -21.550 1.00 50.09 706 THR A CA 1
ATOM 5459 C C . THR A 1 706 ? 34.290 -27.037 -22.140 1.00 50.09 706 THR A C 1
ATOM 5461 O O . THR A 1 706 ? 33.879 -27.416 -23.235 1.00 50.09 706 THR A O 1
ATOM 5464 N N . LEU A 1 707 ? 35.094 -27.810 -21.402 1.00 50.59 707 LEU A N 1
ATOM 5465 C CA . LEU A 1 707 ? 35.494 -29.160 -21.803 1.00 50.59 707 LEU A CA 1
ATOM 5466 C C . LEU A 1 707 ? 34.324 -30.156 -21.768 1.00 50.59 707 LEU A C 1
ATOM 5468 O O . LEU A 1 707 ? 34.251 -31.021 -22.646 1.00 50.59 707 LEU A O 1
ATOM 5472 N N . ILE A 1 708 ? 33.407 -30.031 -20.803 1.00 51.72 708 ILE A N 1
ATOM 5473 C CA . ILE A 1 708 ? 32.161 -30.810 -20.753 1.00 51.72 708 ILE A CA 1
ATOM 5474 C C . ILE A 1 708 ? 31.262 -30.465 -21.940 1.00 51.72 708 ILE A C 1
ATOM 5476 O O . ILE A 1 708 ? 30.803 -31.382 -22.616 1.00 51.72 708 ILE A O 1
ATOM 5480 N N . ASP A 1 709 ? 31.076 -29.187 -22.261 1.00 47.31 709 ASP A N 1
ATOM 5481 C CA . ASP A 1 709 ? 30.265 -28.741 -23.398 1.00 47.31 709 ASP A CA 1
ATOM 5482 C C . ASP A 1 709 ? 30.860 -29.202 -24.729 1.00 47.31 709 ASP A C 1
ATOM 5484 O O . ASP A 1 709 ? 30.147 -29.693 -25.605 1.00 47.31 709 ASP A O 1
ATOM 5488 N N . MET A 1 710 ? 32.187 -29.157 -24.871 1.00 51.97 710 MET A N 1
ATOM 5489 C CA . MET A 1 710 ? 32.872 -29.727 -26.032 1.00 51.97 710 MET A CA 1
ATOM 5490 C C . MET A 1 710 ? 32.702 -31.254 -26.115 1.00 51.97 710 MET A C 1
ATOM 5492 O O . MET A 1 710 ? 32.533 -31.802 -27.211 1.00 51.97 710 MET A O 1
ATOM 5496 N N . ALA A 1 711 ? 32.722 -31.963 -24.982 1.00 49.31 711 ALA A N 1
ATOM 5497 C CA . ALA A 1 711 ? 32.473 -33.403 -24.932 1.00 49.31 711 ALA A CA 1
ATOM 5498 C C . ALA A 1 711 ? 31.006 -33.747 -25.252 1.00 49.31 711 ALA A C 1
ATOM 5500 O O . ALA A 1 711 ? 30.750 -34.705 -25.989 1.00 49.31 711 ALA A O 1
ATOM 5501 N N . ALA A 1 712 ? 30.057 -32.942 -24.774 1.00 48.31 712 ALA A N 1
ATOM 5502 C CA . ALA A 1 712 ? 28.630 -33.062 -25.049 1.00 48.31 712 ALA A CA 1
ATOM 5503 C C . ALA A 1 712 ? 28.325 -32.780 -26.527 1.00 48.31 712 ALA A C 1
ATOM 5505 O O . ALA A 1 712 ? 27.691 -33.604 -27.187 1.00 48.31 712 ALA A O 1
ATOM 5506 N N . ALA A 1 713 ? 28.874 -31.703 -27.096 1.00 48.69 713 ALA A N 1
ATOM 5507 C CA . ALA A 1 713 ? 28.778 -31.385 -28.519 1.00 48.69 713 ALA A CA 1
ATOM 5508 C C . ALA A 1 713 ? 29.344 -32.514 -29.398 1.00 48.69 713 ALA A C 1
ATOM 5510 O O . ALA A 1 713 ? 28.773 -32.853 -30.437 1.00 48.69 713 ALA A O 1
ATOM 5511 N N . ARG A 1 714 ? 30.427 -33.172 -28.957 1.00 50.25 714 ARG A N 1
ATOM 5512 C CA . ARG A 1 714 ? 30.985 -34.355 -29.628 1.00 50.25 714 ARG A CA 1
ATOM 5513 C C . ARG A 1 714 ? 30.052 -35.564 -29.547 1.00 50.25 714 ARG A C 1
ATOM 5515 O O . ARG A 1 714 ? 29.894 -36.260 -30.549 1.00 50.25 714 ARG A O 1
ATOM 5522 N N . PHE A 1 715 ? 29.438 -35.821 -28.393 1.00 52.41 715 PHE A N 1
ATOM 5523 C CA . PHE A 1 715 ? 28.469 -36.909 -28.223 1.00 52.41 715 PHE A CA 1
ATOM 5524 C C . PHE A 1 715 ? 27.213 -36.694 -29.074 1.00 52.41 715 PHE A C 1
ATOM 5526 O O . PHE A 1 715 ? 26.776 -37.617 -29.765 1.00 52.41 715 PHE A O 1
ATOM 5533 N N . ILE A 1 716 ? 26.692 -35.467 -29.095 1.00 52.97 716 ILE A N 1
ATOM 5534 C CA . ILE A 1 716 ? 25.536 -35.059 -29.900 1.00 52.97 716 ILE A CA 1
ATOM 5535 C C . ILE A 1 716 ? 25.870 -35.157 -31.393 1.00 52.97 716 ILE A C 1
ATOM 5537 O O . ILE A 1 716 ? 25.137 -35.795 -32.147 1.00 52.97 716 ILE A O 1
ATOM 5541 N N . GLY A 1 717 ? 27.024 -34.636 -31.821 1.00 57.72 717 GLY A N 1
ATOM 5542 C CA . GLY A 1 717 ? 27.487 -34.731 -33.207 1.00 57.72 717 GLY A CA 1
ATOM 5543 C C . GLY A 1 717 ? 27.684 -36.176 -33.685 1.00 57.72 717 GLY A C 1
ATOM 5544 O O . GLY A 1 717 ? 27.289 -36.519 -34.799 1.00 57.72 717 GLY A O 1
ATOM 5545 N N . LEU A 1 718 ? 28.225 -37.061 -32.837 1.00 55.66 718 LEU A N 1
ATOM 5546 C CA . LEU A 1 718 ? 28.341 -38.501 -33.122 1.00 55.66 718 LEU A CA 1
ATOM 5547 C C . LEU A 1 718 ? 26.976 -39.198 -33.191 1.00 55.66 718 LEU A C 1
ATOM 5549 O O . LEU A 1 718 ? 26.793 -40.091 -34.023 1.00 55.66 718 LEU A O 1
ATOM 5553 N N . GLY A 1 719 ? 26.030 -38.800 -32.338 1.00 61.53 719 GLY A N 1
ATOM 5554 C CA . GLY A 1 719 ? 24.647 -39.276 -32.367 1.00 61.53 719 GLY A CA 1
ATOM 5555 C C . GLY A 1 719 ? 23.948 -38.904 -33.674 1.00 61.53 719 GLY A C 1
ATOM 5556 O O . GLY A 1 719 ? 23.412 -39.780 -34.352 1.00 61.53 719 GLY A O 1
ATOM 5557 N N . ILE A 1 720 ? 24.052 -37.636 -34.078 1.00 53.09 720 ILE A N 1
ATOM 5558 C CA . ILE A 1 720 ? 23.506 -37.101 -35.332 1.00 53.09 720 ILE A CA 1
ATOM 5559 C C . ILE A 1 720 ? 24.149 -37.786 -36.541 1.00 53.09 720 ILE A C 1
ATOM 5561 O O . ILE A 1 720 ? 23.442 -38.251 -37.430 1.00 53.09 720 ILE A O 1
ATOM 5565 N N . TYR A 1 721 ? 25.475 -37.936 -36.562 1.00 58.88 721 TYR A N 1
ATOM 5566 C CA . TYR A 1 721 ? 26.173 -38.621 -37.652 1.00 58.88 721 TYR A CA 1
ATOM 5567 C C . TYR A 1 721 ? 25.731 -40.087 -37.799 1.00 58.88 721 TYR A C 1
ATOM 5569 O O . TYR A 1 721 ? 25.472 -40.555 -38.909 1.00 58.88 721 TYR A O 1
ATOM 5577 N N . LYS A 1 722 ? 25.585 -40.820 -36.683 1.00 60.78 722 LYS A N 1
ATOM 5578 C CA . LYS A 1 722 ? 25.068 -42.200 -36.694 1.00 60.78 722 LYS A CA 1
ATOM 5579 C C . LYS A 1 722 ? 23.605 -42.270 -37.136 1.00 60.78 722 LYS A C 1
ATOM 5581 O O . LYS A 1 722 ? 23.237 -43.218 -37.829 1.00 60.78 722 LYS A O 1
ATOM 5586 N N . LEU A 1 723 ? 22.786 -41.292 -36.753 1.00 52.84 723 LEU A N 1
ATOM 5587 C CA . LEU A 1 723 ? 21.381 -41.198 -37.147 1.00 52.84 723 LEU A CA 1
ATOM 5588 C C . LEU A 1 723 ? 21.246 -40.926 -38.651 1.00 52.84 723 LEU A C 1
ATOM 5590 O O . LEU A 1 723 ? 20.532 -41.651 -39.337 1.00 52.84 723 LEU A O 1
ATOM 5594 N N . ILE A 1 724 ? 22.005 -39.964 -39.181 1.00 57.12 724 ILE A N 1
ATOM 5595 C CA . ILE A 1 724 ? 22.047 -39.639 -40.611 1.00 57.12 724 ILE A CA 1
ATOM 5596 C C . ILE A 1 724 ? 22.540 -40.844 -41.418 1.00 57.12 724 ILE A C 1
ATOM 5598 O O . ILE A 1 724 ? 21.895 -41.217 -42.389 1.00 57.12 724 ILE A O 1
ATOM 5602 N N . ASN A 1 725 ? 23.601 -41.535 -40.991 1.00 57.97 725 ASN A N 1
ATOM 5603 C CA . ASN A 1 725 ? 24.052 -42.748 -41.686 1.00 57.97 725 ASN A CA 1
ATOM 5604 C C . ASN A 1 725 ? 23.015 -43.883 -41.651 1.00 57.97 725 ASN A C 1
ATOM 5606 O O . ASN A 1 725 ? 22.908 -44.638 -42.613 1.00 57.97 725 ASN A O 1
ATOM 5610 N N . ARG A 1 726 ? 22.211 -44.008 -40.586 1.00 62.25 726 ARG A N 1
ATOM 5611 C CA . ARG A 1 726 ? 21.092 -44.970 -40.555 1.00 62.25 726 ARG A CA 1
ATOM 5612 C C . ARG A 1 726 ? 19.947 -44.577 -41.488 1.00 62.25 726 ARG A C 1
ATOM 5614 O O . ARG A 1 726 ? 19.304 -45.462 -42.043 1.00 62.25 726 ARG A O 1
ATOM 5621 N N . LEU A 1 727 ? 19.699 -43.281 -41.656 1.00 54.88 727 LEU A N 1
ATOM 5622 C CA . LEU A 1 727 ? 18.634 -42.758 -42.514 1.00 54.88 727 LEU A CA 1
ATOM 5623 C C . LEU A 1 727 ? 19.030 -42.740 -44.000 1.00 54.88 727 LEU A C 1
ATOM 5625 O O . LEU A 1 727 ? 18.182 -42.976 -44.853 1.00 54.88 727 LEU A O 1
ATOM 5629 N N . VAL A 1 728 ? 20.312 -42.531 -44.312 1.00 58.00 728 VAL A N 1
ATOM 5630 C CA . VAL A 1 728 ? 20.828 -42.388 -45.687 1.00 58.00 728 VAL A CA 1
ATOM 5631 C C . VAL A 1 728 ? 21.244 -43.732 -46.312 1.00 58.00 728 VAL A C 1
ATOM 5633 O O . VAL A 1 728 ? 21.256 -43.858 -47.531 1.00 58.00 728 VAL A O 1
ATOM 5636 N N . VAL A 1 729 ? 21.514 -44.780 -45.519 1.00 48.28 729 VAL A N 1
ATOM 5637 C CA . VAL A 1 729 ? 21.930 -46.112 -46.030 1.00 48.28 729 VAL A CA 1
ATOM 5638 C C . VAL A 1 729 ? 20.747 -47.077 -46.268 1.00 48.28 729 VAL A C 1
ATOM 5640 O O . VAL A 1 729 ? 20.940 -48.269 -46.508 1.00 48.28 729 VAL A O 1
ATOM 5643 N N . LYS A 1 730 ? 19.495 -46.598 -46.309 1.00 44.09 730 LYS A N 1
ATOM 5644 C CA . LYS A 1 730 ? 18.421 -47.377 -46.953 1.00 44.09 730 LYS A CA 1
ATOM 5645 C C . LYS A 1 730 ? 18.565 -47.260 -48.475 1.00 44.09 730 LYS A C 1
ATOM 5647 O O . LYS A 1 730 ? 18.021 -46.352 -49.092 1.00 44.09 730 LYS A O 1
ATOM 5652 N N . LYS A 1 731 ? 19.330 -48.188 -49.064 1.00 42.41 731 LYS A N 1
ATOM 5653 C CA . LYS A 1 731 ? 19.398 -48.412 -50.518 1.00 42.41 731 LYS A CA 1
ATOM 5654 C C . LYS A 1 731 ? 17.979 -48.487 -51.115 1.00 42.41 731 LYS A C 1
ATOM 5656 O O . LYS A 1 731 ? 17.150 -49.204 -50.548 1.00 42.41 731 LYS A O 1
ATOM 5661 N N . PRO A 1 732 ? 17.709 -47.839 -52.260 1.00 44.19 732 PRO A N 1
ATOM 5662 C CA . PRO A 1 732 ? 16.532 -48.157 -53.053 1.00 44.19 732 PRO A CA 1
ATOM 5663 C C . PRO A 1 732 ? 16.677 -49.591 -53.575 1.00 44.19 732 PRO A C 1
ATOM 5665 O O . PRO A 1 732 ? 17.721 -49.969 -54.104 1.00 44.19 732 PRO A O 1
ATOM 5668 N N . VAL A 1 733 ? 15.643 -50.400 -53.354 1.00 47.38 733 VAL A N 1
ATOM 5669 C CA . VAL A 1 733 ? 15.483 -51.701 -54.006 1.00 47.38 733 VAL A CA 1
ATOM 5670 C C . VAL A 1 733 ? 15.176 -51.433 -55.477 1.00 47.38 733 VAL A C 1
ATOM 5672 O O . VAL A 1 733 ? 14.287 -50.641 -55.791 1.00 47.38 733 VAL A O 1
ATOM 5675 N N . ASP A 1 734 ? 15.950 -52.071 -56.350 1.00 46.56 734 ASP A N 1
ATOM 5676 C CA . ASP A 1 734 ? 15.849 -51.997 -57.802 1.00 46.56 734 ASP A CA 1
ATOM 5677 C C . ASP A 1 734 ? 14.418 -52.268 -58.295 1.00 46.56 734 ASP A C 1
ATOM 5679 O O . ASP A 1 734 ? 13.841 -53.324 -58.040 1.00 46.56 734 ASP A O 1
ATOM 5683 N N . THR A 1 735 ? 13.861 -51.328 -59.057 1.00 43.44 735 THR A N 1
ATOM 5684 C CA . THR A 1 735 ? 12.754 -51.585 -59.990 1.00 43.44 735 THR A CA 1
ATOM 5685 C C . THR A 1 735 ? 13.262 -51.268 -61.389 1.00 43.44 735 THR A C 1
ATOM 5687 O O . THR A 1 735 ? 13.179 -50.142 -61.872 1.00 43.44 735 THR A O 1
ATOM 5690 N N . ALA A 1 736 ? 13.867 -52.282 -62.008 1.00 44.88 736 ALA A N 1
ATOM 5691 C CA . ALA A 1 736 ? 14.150 -52.296 -63.434 1.00 44.88 736 ALA A CA 1
ATOM 5692 C C . ALA A 1 736 ? 12.895 -52.730 -64.201 1.00 44.88 736 ALA A C 1
ATOM 5694 O O . ALA A 1 736 ? 12.090 -53.533 -63.729 1.00 44.88 736 ALA A O 1
ATOM 5695 N N . ALA A 1 737 ? 12.754 -52.107 -65.359 1.00 46.25 737 ALA A N 1
ATOM 5696 C CA . ALA A 1 737 ? 11.578 -52.005 -66.193 1.00 46.25 737 ALA A CA 1
ATOM 5697 C C . ALA A 1 737 ? 11.442 -53.144 -67.223 1.00 46.25 737 ALA A C 1
ATOM 5699 O O . ALA A 1 737 ? 12.273 -54.045 -67.287 1.00 46.25 737 ALA A O 1
ATOM 5700 N N . GLU A 1 738 ? 10.425 -52.959 -68.077 1.00 38.88 738 GLU A N 1
ATOM 5701 C CA . GLU A 1 738 ? 10.172 -53.581 -69.390 1.00 38.88 738 GLU A CA 1
ATOM 5702 C C . GLU A 1 738 ? 9.363 -54.890 -69.344 1.00 38.88 738 GLU A C 1
ATOM 5704 O O . GLU A 1 738 ? 9.677 -55.818 -68.618 1.00 38.88 738 GLU A O 1
ATOM 5709 N N . GLY A 1 739 ? 8.274 -55.076 -70.088 1.00 39.56 739 GLY A N 1
ATOM 5710 C CA . GLY A 1 739 ? 7.695 -54.299 -71.178 1.00 39.56 739 GLY A CA 1
ATOM 5711 C C . GLY A 1 739 ? 7.014 -55.258 -72.165 1.00 39.56 739 GLY A C 1
ATOM 5712 O O . GLY A 1 739 ? 7.657 -56.164 -72.676 1.00 39.56 739 GLY A O 1
ATOM 5713 N N . GLY A 1 740 ? 5.729 -55.024 -72.452 1.00 39.00 740 GLY A N 1
ATOM 5714 C CA . GLY A 1 740 ? 5.079 -55.380 -73.721 1.00 39.00 740 GLY A CA 1
ATOM 5715 C C . GLY A 1 740 ? 4.489 -56.789 -73.893 1.00 39.00 740 GLY A C 1
ATOM 5716 O O . GLY A 1 740 ? 5.214 -57.761 -74.067 1.00 39.00 740 GLY A O 1
ATOM 5717 N N . ARG A 1 741 ? 3.160 -56.861 -74.063 1.00 34.66 741 ARG A N 1
ATOM 5718 C CA . ARG A 1 741 ? 2.532 -57.264 -75.341 1.00 34.66 741 ARG A CA 1
ATOM 5719 C C . ARG A 1 741 ? 1.012 -57.093 -75.318 1.00 34.66 741 ARG A C 1
ATOM 5721 O O . ARG A 1 741 ? 0.360 -57.322 -74.308 1.00 34.66 741 ARG A O 1
ATOM 5728 N N . THR A 1 742 ? 0.508 -56.666 -76.467 1.00 49.78 742 THR A N 1
ATOM 5729 C CA . THR A 1 742 ? -0.888 -56.510 -76.867 1.00 49.78 742 THR A CA 1
ATOM 5730 C C . THR A 1 742 ? -1.558 -57.845 -77.229 1.00 49.78 742 THR A C 1
ATOM 5732 O O . THR A 1 742 ? -0.876 -58.807 -77.579 1.00 49.78 742 THR A O 1
ATOM 5735 N N . ASP A 1 743 ? -2.895 -57.786 -77.238 1.00 41.66 743 ASP A N 1
ATOM 5736 C CA . ASP A 1 743 ? -3.857 -58.481 -78.113 1.00 41.66 743 ASP A CA 1
ATOM 5737 C C . ASP A 1 743 ? -4.591 -59.773 -77.679 1.00 41.66 743 ASP A C 1
ATOM 5739 O O . ASP A 1 743 ? -4.014 -60.845 -77.534 1.00 41.66 743 ASP A O 1
ATOM 5743 N N . VAL A 1 744 ? -5.927 -59.593 -77.673 1.00 40.03 744 VAL A N 1
ATOM 5744 C CA . VAL A 1 744 ? -7.042 -60.466 -78.104 1.00 40.03 744 VAL A CA 1
ATOM 5745 C C . VAL A 1 744 ? -7.419 -61.677 -77.238 1.00 40.03 744 VAL A C 1
ATOM 5747 O O . VAL A 1 744 ? -6.671 -62.644 -77.120 1.00 40.03 744 VAL A O 1
ATOM 5750 N N . GLY A 1 745 ? -8.675 -61.654 -76.762 1.00 36.47 745 GLY A N 1
ATOM 5751 C CA . GLY A 1 745 ? -9.394 -62.777 -76.150 1.00 36.47 745 GLY A CA 1
ATOM 5752 C C . GLY A 1 745 ? -10.389 -62.324 -75.100 1.00 36.47 745 GLY A C 1
ATOM 5753 O O . GLY A 1 745 ? -9.977 -62.306 -73.923 1.00 36.47 745 GLY A O 1
#